Protein AF-0000000077140515 (afdb_homodimer)

Organism: Leptospira biflexa serovar Patoc (strain Patoc 1 / ATCC 23582 / Paris) (NCBI:txid456481)

Solvent-accessible surface area (backbone atoms only — not comparable to full-atom values): 20685 Å² total; per-residue (Å²): 121,33,36,38,34,25,44,78,79,36,47,59,28,45,33,50,53,35,49,36,34,50,64,70,51,75,66,44,78,42,78,49,49,70,90,77,40,43,42,68,33,73,74,40,30,74,76,30,79,82,37,61,71,25,34,40,34,53,80,91,45,71,39,49,43,53,65,10,43,48,48,24,49,22,59,69,72,42,60,59,61,35,58,41,84,53,32,70,57,37,13,53,37,40,31,42,42,47,38,33,57,33,54,39,44,52,3,39,44,40,34,22,42,27,66,70,70,63,49,90,71,64,60,69,59,19,50,52,41,34,52,50,53,53,52,53,50,24,58,57,33,66,82,36,80,33,85,55,71,93,44,70,29,48,38,47,45,54,49,43,37,42,60,74,49,17,65,55,30,77,45,80,59,81,86,35,55,38,44,52,53,39,51,51,55,58,67,64,39,77,48,56,62,78,91,71,119,122,34,38,38,35,25,42,80,78,36,48,61,29,44,34,50,53,34,49,36,34,50,67,70,52,76,67,44,81,41,78,50,48,68,88,76,40,42,42,66,32,72,75,40,29,74,75,30,80,82,38,60,72,24,35,40,33,53,80,92,46,72,38,48,43,52,62,9,44,50,48,25,48,22,59,69,71,42,59,60,62,34,56,41,85,53,32,70,58,37,14,54,37,40,32,40,41,46,38,32,56,32,52,39,44,52,4,40,44,41,36,22,41,28,67,70,70,62,48,90,72,65,59,69,58,19,50,52,42,32,52,50,52,51,53,53,49,23,59,57,32,66,81,37,80,33,86,55,73,92,43,70,30,48,38,45,46,53,50,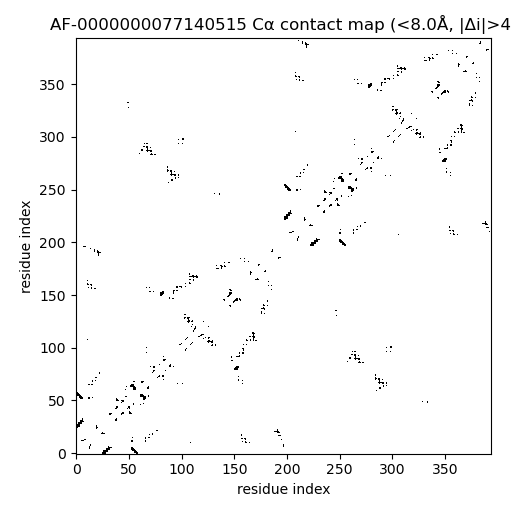42,38,41,59,74,48,17,64,56,30,76,44,84,59,80,86,35,55,37,46,50,52,38,50,51,55,58,67,64,38,76,48,56,62,78,91,71,121

Radius of gyration: 19.99 Å; Cα contacts (8 Å, |Δi|>4): 673; chains: 2; bounding box: 42×50×48 Å

Nearest PDB structures (foldseek):
  1axd-assembly1_B  TM=8.652E-01  e=4.880E-11  Zea mays
  3qav-assembly1_A  TM=8.147E-01  e=3.989E-11  Laternula elliptica
  7ebu-assembly3_C  TM=8.345E-01  e=2.330E-10  Aedes aegypti
  4kdx-assembly2_B  TM=9.019E-01  e=1.361E-09  Paraburkholderia graminis C4D1M
  1bye-assembly1_B  TM=8.641E-01  e=1.752E-09  Zea mays

Structure (mmCIF, N/CA/C/O backbone):
data_AF-0000000077140515-model_v1
#
loop_
_entity.id
_entity.type
_entity.pdbx_description
1 polymer 'Putative glutathione S-transferase'
#
loop_
_atom_site.group_PDB
_atom_site.id
_atom_site.type_symbol
_atom_site.label_atom_id
_atom_site.label_alt_id
_atom_site.label_comp_id
_atom_site.label_asym_id
_atom_site.label_entity_id
_atom_site.label_seq_id
_atom_site.pdbx_PDB_ins_code
_atom_site.Cartn_x
_atom_site.Cartn_y
_atom_site.Cartn_z
_atom_site.occupancy
_atom_site.B_iso_or_equiv
_atom_site.auth_seq_id
_atom_site.auth_comp_id
_atom_site.auth_asym_id
_atom_site.auth_atom_id
_atom_site.pdbx_PDB_model_num
ATOM 1 N N . MET A 1 1 ? 14.281 21.297 -12.227 1 92.5 1 MET A N 1
ATOM 2 C CA . MET A 1 1 ? 13.328 21.703 -11.203 1 92.5 1 MET A CA 1
ATOM 3 C C . MET A 1 1 ? 12.25 20.656 -11.008 1 92.5 1 MET A C 1
ATOM 5 O O . MET A 1 1 ? 11.797 20.031 -11.977 1 92.5 1 MET A O 1
ATOM 9 N N . ILE A 1 2 ? 11.867 20.297 -9.781 1 98.5 2 ILE A N 1
ATOM 10 C CA . ILE A 1 2 ? 10.836 19.312 -9.484 1 98.5 2 ILE A CA 1
ATOM 11 C C . ILE A 1 2 ? 9.461 19.875 -9.844 1 98.5 2 ILE A C 1
ATOM 13 O O . ILE A 1 2 ? 9.133 21.016 -9.492 1 98.5 2 ILE A O 1
ATOM 17 N N . GLU A 1 3 ? 8.703 19.109 -10.656 1 98.81 3 GLU A N 1
ATOM 18 C CA . GLU A 1 3 ? 7.305 19.391 -10.922 1 98.81 3 GLU A CA 1
ATOM 19 C C . GLU A 1 3 ? 6.383 18.453 -10.148 1 98.81 3 GLU A C 1
ATOM 21 O O . GLU A 1 3 ? 6.617 17.25 -10.109 1 98.81 3 GLU A O 1
ATOM 26 N N . PHE A 1 4 ? 5.383 19.047 -9.578 1 98.75 4 PHE A N 1
ATOM 27 C CA . PHE A 1 4 ? 4.484 18.328 -8.68 1 98.75 4 PHE A CA 1
ATOM 28 C C . PHE A 1 4 ? 3.033 18.516 -9.102 1 98.75 4 PHE A C 1
ATOM 30 O O . PHE A 1 4 ? 2.473 19.594 -8.945 1 98.75 4 PHE A O 1
ATOM 37 N N . TYR A 1 5 ? 2.428 17.453 -9.711 1 98.88 5 TYR A N 1
ATOM 38 C CA . TYR A 1 5 ? 1.041 17.484 -10.156 1 98.88 5 TYR A CA 1
ATOM 39 C C . TYR A 1 5 ? 0.096 17.078 -9.031 1 98.88 5 TYR A C 1
ATOM 41 O O . TYR A 1 5 ? 0.221 15.984 -8.477 1 98.88 5 TYR A O 1
ATOM 49 N N . GLU A 1 6 ? -0.888 17.938 -8.719 1 98.5 6 GLU A N 1
ATOM 50 C CA . GLU A 1 6 ? -1.646 17.734 -7.484 1 98.5 6 GLU A CA 1
ATOM 51 C C . GLU A 1 6 ? -3.078 18.25 -7.629 1 98.5 6 GLU A C 1
ATOM 53 O O . GLU A 1 6 ? -3.361 19.078 -8.492 1 98.5 6 GLU A O 1
ATOM 58 N N . PHE A 1 7 ? -3.959 17.594 -6.887 1 98 7 PHE A N 1
ATOM 59 C CA . PHE A 1 7 ? -5.223 18.234 -6.527 1 98 7 PHE A CA 1
ATOM 60 C C . PHE A 1 7 ? -5.066 19.062 -5.262 1 98 7 PHE A C 1
ATOM 62 O O . PHE A 1 7 ? -4.496 18.609 -4.273 1 98 7 PHE A O 1
ATOM 69 N N . LYS A 1 8 ? -5.629 20.219 -5.266 1 95.19 8 LYS A N 1
ATOM 70 C CA . LYS A 1 8 ? -5.465 21.156 -4.172 1 95.19 8 LYS A CA 1
ATOM 71 C C . LYS A 1 8 ? -6.004 20.594 -2.861 1 95.19 8 LYS A C 1
ATOM 73 O O . LYS A 1 8 ? -5.445 20.859 -1.792 1 95.19 8 LYS A O 1
ATOM 78 N N . THR A 1 9 ? -7 19.75 -2.939 1 95.25 9 THR A N 1
ATOM 79 C CA . THR A 1 9 ? -7.703 19.344 -1.73 1 95.25 9 THR A CA 1
ATOM 80 C C . THR A 1 9 ? -7.312 17.922 -1.342 1 95.25 9 THR A C 1
ATOM 82 O O . THR A 1 9 ? -7.883 17.344 -0.411 1 95.25 9 THR A O 1
ATOM 85 N N . SER A 1 10 ? -6.43 17.312 -2.006 1 97.25 10 SER A N 1
ATOM 86 C CA . SER A 1 10 ? -6.113 15.906 -1.802 1 97.25 10 SER A CA 1
ATOM 87 C C . SER A 1 10 ? -5.148 15.719 -0.636 1 97.25 10 SER A C 1
ATOM 89 O O . SER A 1 10 ? -4.051 16.281 -0.637 1 97.25 10 SER A O 1
ATOM 91 N N . GLY A 1 11 ? -5.516 14.891 0.31 1 98.06 11 GLY A N 1
ATOM 92 C CA . GLY A 1 11 ? -4.625 14.539 1.404 1 98.06 11 GLY A CA 1
ATOM 93 C C . GLY A 1 11 ? -3.389 13.789 0.949 1 98.06 11 GLY A C 1
ATOM 94 O O . GLY A 1 11 ? -2.33 13.891 1.57 1 98.06 11 GLY A O 1
ATOM 95 N N . ASN A 1 12 ? -3.516 13 -0.11 1 98.69 12 ASN A N 1
ATOM 96 C CA . ASN A 1 12 ? -2.373 12.273 -0.654 1 98.69 12 ASN A CA 1
ATOM 97 C C . ASN A 1 12 ? -1.395 13.211 -1.355 1 98.69 12 ASN A C 1
ATOM 99 O O . ASN A 1 12 ? -0.187 12.969 -1.356 1 98.69 12 ASN A O 1
ATOM 103 N N . CYS A 1 13 ? -1.866 14.258 -1.93 1 98.62 13 CYS A N 1
ATOM 104 C CA . CYS A 1 13 ? -0.989 15.273 -2.492 1 98.62 13 CYS A CA 1
ATOM 105 C C . CYS A 1 13 ? -0.342 16.109 -1.392 1 98.62 13 CYS A C 1
ATOM 107 O O . CYS A 1 13 ? 0.834 16.453 -1.486 1 98.62 13 CYS A O 1
ATOM 109 N N . TYR A 1 14 ? -1.113 16.344 -0.358 1 98.62 14 TYR A N 1
ATOM 110 C CA . TYR A 1 14 ? -0.587 17.125 0.764 1 98.62 14 TYR A CA 1
ATOM 111 C C . TYR A 1 14 ? 0.614 16.422 1.389 1 98.62 14 TYR A C 1
ATOM 113 O O . TYR A 1 14 ? 1.588 17.062 1.774 1 98.62 14 TYR A O 1
ATOM 121 N N . LYS A 1 15 ? 0.599 15.039 1.578 1 98.38 15 LYS A N 1
ATOM 122 C CA . LYS A 1 15 ? 1.739 14.406 2.234 1 98.38 15 LYS A CA 1
ATOM 123 C C . LYS A 1 15 ? 3.012 14.57 1.408 1 98.38 15 LYS A C 1
ATOM 125 O O . LYS A 1 15 ? 4.113 14.633 1.96 1 98.38 15 LYS A O 1
ATOM 130 N N . ILE A 1 16 ? 2.879 14.734 0.041 1 98.88 16 ILE A N 1
ATOM 131 C CA . ILE A 1 16 ? 4.051 14.969 -0.797 1 98.88 16 ILE A CA 1
ATOM 132 C C . ILE A 1 16 ? 4.531 16.406 -0.623 1 98.88 16 ILE A C 1
ATOM 134 O O . ILE A 1 16 ? 5.73 16.656 -0.462 1 98.88 16 ILE A O 1
ATOM 138 N N . LYS A 1 17 ? 3.619 17.328 -0.606 1 98.38 17 LYS A N 1
ATOM 139 C CA . LYS A 1 17 ? 3.969 18.734 -0.385 1 98.38 17 LYS A CA 1
ATOM 140 C C . LYS A 1 17 ? 4.668 18.922 0.958 1 98.38 17 LYS A C 1
ATOM 142 O O . LYS A 1 17 ? 5.668 19.625 1.05 1 98.38 17 LYS A O 1
ATOM 147 N N . LEU A 1 18 ? 4.09 18.328 1.928 1 98.81 18 LEU A N 1
ATOM 148 C CA . LEU A 1 18 ? 4.691 18.359 3.258 1 98.81 18 LEU A CA 1
ATOM 149 C C . LEU A 1 18 ? 6.113 17.828 3.225 1 98.81 18 LEU A C 1
ATOM 151 O O . LEU A 1 18 ? 7.035 18.453 3.75 1 98.81 18 LEU A O 1
ATOM 155 N N . MET A 1 19 ? 6.367 16.656 2.584 1 98.94 19 MET A N 1
ATOM 156 C CA . MET A 1 19 ? 7.688 16.047 2.516 1 98.94 19 MET A CA 1
ATOM 157 C C . MET A 1 19 ? 8.672 16.938 1.77 1 98.94 19 MET A C 1
ATOM 159 O O . MET A 1 19 ? 9.812 17.109 2.201 1 98.94 19 MET A O 1
ATOM 163 N N . LEU A 1 20 ? 8.188 17.5 0.635 1 98.88 20 LEU A N 1
ATOM 164 C CA . LEU A 1 20 ? 9.031 18.422 -0.13 1 98.88 20 LEU A CA 1
ATOM 165 C C . LEU A 1 20 ? 9.477 19.594 0.733 1 98.88 20 LEU A C 1
ATOM 167 O O . LEU A 1 20 ? 10.648 19.984 0.69 1 98.88 20 LEU A O 1
ATOM 171 N N . SER A 1 21 ? 8.562 20.078 1.496 1 98.81 21 SER A N 1
ATOM 172 C CA . SER A 1 21 ? 8.867 21.219 2.369 1 98.81 21 SER A CA 1
ATOM 173 C C . SER A 1 21 ? 9.828 20.812 3.48 1 98.81 21 SER A C 1
ATOM 175 O O . SER A 1 21 ? 10.805 21.516 3.746 1 98.81 21 SER A O 1
ATOM 177 N N . LEU A 1 22 ? 9.578 19.703 4.117 1 98.88 22 LEU A N 1
ATOM 178 C CA . LEU A 1 22 ? 10.414 19.219 5.207 1 98.88 22 LEU A CA 1
ATOM 179 C C . LEU A 1 22 ? 11.852 19 4.734 1 98.88 22 LEU A C 1
ATOM 181 O O . LEU A 1 22 ? 12.797 19.156 5.512 1 98.88 22 LEU A O 1
ATOM 185 N N . LEU A 1 23 ? 12.047 18.672 3.486 1 98.81 23 LEU A N 1
ATOM 186 C CA . LEU A 1 23 ? 13.359 18.406 2.912 1 98.81 23 LEU A CA 1
ATOM 187 C C . LEU A 1 23 ? 13.945 19.672 2.295 1 98.81 23 LEU A C 1
ATOM 189 O O . LEU A 1 23 ? 15.039 19.641 1.726 1 98.81 23 LEU A O 1
ATOM 193 N N . ASP A 1 24 ? 13.172 20.781 2.34 1 98.56 24 ASP A N 1
ATOM 194 C CA . ASP A 1 24 ? 13.578 22.078 1.811 1 98.56 24 ASP A CA 1
ATOM 195 C C . ASP A 1 24 ? 13.883 21.984 0.317 1 98.56 24 ASP A C 1
ATOM 197 O O . ASP A 1 24 ? 14.914 22.484 -0.14 1 98.56 24 ASP A O 1
ATOM 201 N N . LEU A 1 25 ? 13.07 21.312 -0.375 1 98.75 25 LEU A N 1
ATOM 202 C CA . LEU A 1 25 ? 13.234 21.188 -1.818 1 98.75 25 LEU A CA 1
ATOM 203 C C . LEU A 1 25 ? 12.359 22.188 -2.561 1 98.75 25 LEU A C 1
ATOM 205 O O . LEU A 1 25 ? 11.188 22.375 -2.205 1 98.75 25 LEU A O 1
ATOM 209 N N . LYS A 1 26 ? 12.922 22.844 -3.545 1 98.31 26 LYS A N 1
ATOM 210 C CA . LYS A 1 26 ? 12.133 23.703 -4.434 1 98.31 26 LYS A CA 1
ATOM 211 C C . LYS A 1 26 ? 11.383 22.875 -5.469 1 98.31 26 LYS A C 1
ATOM 213 O O . LYS A 1 26 ? 11.914 21.891 -5.992 1 98.31 26 LYS A O 1
ATOM 218 N N . PHE A 1 27 ? 10.133 23.281 -5.695 1 98.5 27 PHE A N 1
ATOM 219 C CA . PHE A 1 27 ? 9.312 22.594 -6.68 1 98.5 27 PHE A CA 1
ATOM 220 C C . PHE A 1 27 ? 8.281 23.531 -7.289 1 98.5 27 PHE A C 1
ATOM 222 O O . PHE A 1 27 ? 8.039 24.625 -6.762 1 98.5 27 PHE A O 1
ATOM 229 N N . GLU A 1 28 ? 7.793 23.141 -8.391 1 98.44 28 GLU A N 1
ATOM 230 C CA . GLU A 1 28 ? 6.68 23.812 -9.039 1 98.44 28 GLU A CA 1
ATOM 231 C C . GLU A 1 28 ? 5.402 22.984 -8.969 1 98.44 28 GLU A C 1
ATOM 233 O O . GLU A 1 28 ? 5.348 21.875 -9.5 1 98.44 28 GLU A O 1
ATOM 238 N N . SER A 1 29 ? 4.375 23.531 -8.352 1 97.62 29 SER A N 1
ATOM 239 C CA . SER A 1 29 ? 3.078 22.875 -8.289 1 97.62 29 SER A CA 1
ATOM 240 C C . SER A 1 29 ? 2.311 23.031 -9.594 1 97.62 29 SER A C 1
ATOM 242 O O . SER A 1 29 ? 2.244 24.125 -10.156 1 97.62 29 SER A O 1
ATOM 244 N N . ARG A 1 30 ? 1.86 21.969 -10.125 1 98.25 30 ARG A N 1
ATOM 245 C CA . ARG A 1 30 ? 0.922 21.938 -11.242 1 98.25 30 ARG A CA 1
ATOM 246 C C . ARG A 1 30 ? -0.444 21.438 -10.797 1 98.25 30 ARG A C 1
ATOM 248 O O . ARG A 1 30 ? -0.652 20.219 -10.664 1 98.25 30 ARG A O 1
ATOM 255 N N . PHE A 1 31 ? -1.346 22.328 -10.664 1 98 31 PHE A N 1
ATOM 256 C CA . PHE A 1 31 ? -2.68 21.969 -10.203 1 98 31 PHE A CA 1
ATOM 257 C C . PHE A 1 31 ? -3.5 21.359 -11.328 1 98 31 PHE A C 1
ATOM 259 O O . PHE A 1 31 ? -3.598 21.938 -12.414 1 98 31 PHE A O 1
ATOM 266 N N . ILE A 1 32 ? -3.984 20.188 -11.07 1 98.31 32 ILE A N 1
ATOM 267 C CA . ILE A 1 32 ? -4.859 19.469 -11.984 1 98.31 32 ILE A CA 1
ATOM 268 C C . ILE A 1 32 ? -6.32 19.766 -11.641 1 98.31 32 ILE A C 1
ATOM 270 O O . ILE A 1 32 ? -6.699 19.766 -10.469 1 98.31 32 ILE A O 1
ATOM 274 N N . ASN A 1 33 ? -7.184 20.078 -12.602 1 97.69 33 ASN A N 1
ATOM 275 C CA . ASN A 1 33 ? -8.594 20.406 -12.391 1 97.69 33 ASN A CA 1
ATOM 276 C C . ASN A 1 33 ? -9.453 19.141 -12.32 1 97.69 33 ASN A C 1
ATOM 278 O O . ASN A 1 33 ? -9.742 18.531 -13.352 1 97.69 33 ASN A O 1
ATOM 282 N N . PRO A 1 34 ? -9.844 18.828 -11.164 1 95.25 34 PRO A N 1
ATOM 283 C CA . PRO A 1 34 ? -10.641 17.594 -11.07 1 95.25 34 PRO A CA 1
ATOM 284 C C . PRO A 1 34 ? -12.023 17.75 -11.695 1 95.25 34 PRO A C 1
ATOM 286 O O . PRO A 1 34 ? -12.617 16.75 -12.133 1 95.25 34 PRO A O 1
ATOM 289 N N . ILE A 1 35 ? -12.555 18.891 -11.703 1 94.88 35 ILE A N 1
ATOM 290 C CA . ILE A 1 35 ? -13.891 19.141 -12.242 1 94.88 35 ILE A CA 1
ATOM 291 C C . ILE A 1 35 ? -13.914 18.797 -13.734 1 94.88 35 ILE A C 1
ATOM 293 O O . ILE A 1 3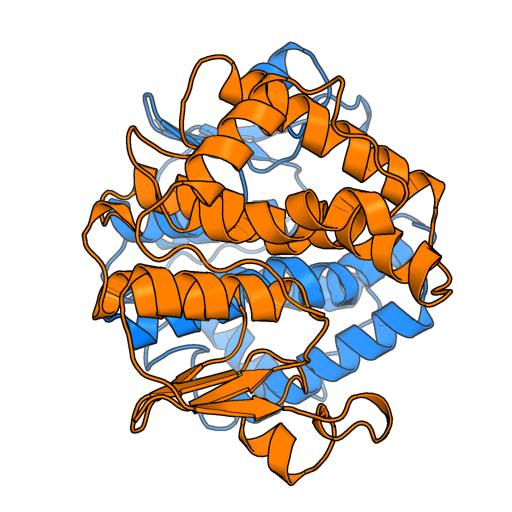5 ? -14.836 18.141 -14.211 1 94.88 35 ILE A O 1
ATOM 297 N N . ASP A 1 36 ? -12.891 19.188 -14.43 1 97.12 36 ASP A N 1
ATOM 298 C CA . ASP A 1 36 ? -12.789 18.922 -15.859 1 97.12 36 ASP A CA 1
ATOM 299 C C . ASP A 1 36 ? -12.188 17.547 -16.125 1 97.12 36 ASP A C 1
ATOM 301 O O . ASP A 1 36 ? -11.914 17.188 -17.281 1 97.12 36 ASP A O 1
ATOM 305 N N . LYS A 1 37 ? -11.914 16.812 -15.109 1 97.88 37 LYS A N 1
ATOM 306 C CA . LYS A 1 37 ? -11.289 15.5 -15.211 1 97.88 37 LYS A CA 1
ATOM 307 C C . LYS A 1 37 ? -9.984 15.562 -15.992 1 97.88 37 LYS A C 1
ATOM 309 O O . LYS A 1 37 ? -9.711 14.695 -16.828 1 97.88 37 LYS A O 1
ATOM 314 N N . GLU A 1 38 ? -9.266 16.562 -15.742 1 98.62 38 GLU A N 1
ATOM 315 C CA . GLU A 1 38 ? -7.996 16.766 -16.438 1 98.62 38 GLU A CA 1
ATOM 316 C C . GLU A 1 38 ? -7.062 15.578 -16.234 1 98.62 38 GLU A C 1
ATOM 318 O O . GLU A 1 38 ? -6.281 15.227 -17.125 1 98.62 38 GLU A O 1
ATOM 323 N N . HIS A 1 39 ? -7.172 14.891 -15.086 1 98.38 39 HIS A N 1
ATOM 324 C CA . HIS A 1 39 ? -6.34 13.742 -14.75 1 98.38 39 HIS A CA 1
ATOM 325 C C . HIS A 1 39 ? -6.711 12.523 -15.586 1 98.38 39 HIS A C 1
ATOM 327 O O . HIS A 1 39 ? -6.031 11.492 -15.531 1 98.38 39 HIS A O 1
ATOM 333 N N . LYS A 1 40 ? -7.738 12.641 -16.422 1 98.19 40 LYS A N 1
ATOM 334 C CA . LYS A 1 40 ? -8.156 11.562 -17.312 1 98.19 40 LYS A CA 1
ATOM 335 C C . LYS A 1 40 ? -7.848 11.906 -18.766 1 98.19 40 LYS A C 1
ATOM 337 O O . LYS A 1 40 ? -8.086 11.094 -19.656 1 98.19 40 LYS A O 1
ATOM 342 N N . SER A 1 41 ? -7.336 13.094 -19 1 98.38 41 SER A N 1
ATOM 343 C CA . SER A 1 41 ? -6.992 13.5 -20.359 1 98.38 41 SER A CA 1
ATOM 344 C C . SER A 1 41 ? -5.867 12.641 -20.938 1 98.38 41 SER A C 1
ATOM 346 O O . SER A 1 41 ? -5.082 12.062 -20.172 1 98.38 41 SER A O 1
ATOM 348 N N . GLU A 1 42 ? -5.746 12.602 -22.234 1 97.88 42 GLU A N 1
ATOM 349 C CA . GLU A 1 42 ? -4.688 11.852 -22.891 1 97.88 42 GLU A CA 1
ATOM 350 C C . GLU A 1 42 ? -3.309 12.352 -22.469 1 97.88 42 GLU A C 1
ATOM 352 O O . GLU A 1 42 ? -2.396 11.547 -22.25 1 97.88 42 GLU A O 1
ATOM 357 N N . GLN A 1 43 ? -3.223 13.617 -22.375 1 97.81 43 GLN A N 1
ATOM 358 C CA . GLN A 1 43 ? -1.95 14.227 -22 1 97.81 43 GLN A CA 1
ATOM 359 C C . GLN A 1 43 ? -1.535 13.797 -20.594 1 97.81 43 GLN A C 1
ATOM 361 O O . GLN A 1 43 ? -0.383 13.422 -20.375 1 97.81 43 GLN A O 1
ATOM 366 N N . PHE A 1 44 ? -2.484 13.828 -19.672 1 98.62 44 PHE A N 1
ATOM 367 C CA . PHE A 1 44 ? -2.143 13.461 -18.297 1 98.62 44 PHE A CA 1
ATOM 368 C C . PHE A 1 44 ? -1.87 11.961 -18.188 1 98.62 44 PHE A C 1
ATOM 370 O O . PHE A 1 44 ? -1.002 11.539 -17.422 1 98.62 44 PHE A O 1
ATOM 377 N N . LEU A 1 45 ? -2.574 11.148 -18.969 1 98.38 45 LEU A N 1
ATOM 378 C CA . LEU A 1 45 ? -2.432 9.695 -18.906 1 98.38 45 LEU A CA 1
ATOM 379 C C . LEU A 1 45 ? -1.06 9.266 -19.406 1 98.38 45 LEU A C 1
ATOM 381 O O . LEU A 1 45 ? -0.612 8.148 -19.125 1 98.38 45 LEU A O 1
ATOM 385 N N . GLU A 1 46 ? -0.364 10.117 -20.125 1 97.25 46 GLU A N 1
ATOM 386 C CA . GLU A 1 46 ? 1.023 9.867 -20.5 1 97.25 46 GLU A CA 1
ATOM 387 C C . GLU A 1 46 ? 1.948 9.953 -19.281 1 97.25 46 GLU A C 1
ATOM 389 O O . GLU A 1 46 ? 2.992 9.297 -19.25 1 97.25 46 GLU A O 1
ATOM 394 N N . LEU A 1 47 ? 1.545 10.766 -18.281 1 97.88 47 LEU A N 1
ATOM 395 C CA . LEU A 1 47 ? 2.314 10.906 -17.047 1 97.88 47 LEU A CA 1
ATOM 396 C C . LEU A 1 47 ? 2.012 9.766 -16.078 1 97.88 47 LEU A C 1
ATOM 398 O O . LEU A 1 47 ? 2.926 9.203 -15.469 1 97.88 47 LEU A O 1
ATOM 402 N N . ASN A 1 48 ? 0.744 9.438 -16.016 1 98.56 48 ASN A N 1
ATOM 403 C CA . ASN A 1 48 ? 0.277 8.359 -15.156 1 98.56 48 ASN A CA 1
ATOM 404 C C . ASN A 1 48 ? -0.913 7.621 -15.766 1 98.56 48 ASN A C 1
ATOM 406 O O . ASN A 1 48 ? -2.051 8.086 -15.672 1 98.56 48 ASN A O 1
ATOM 410 N N . PRO A 1 49 ? -0.716 6.449 -16.25 1 98.38 49 PRO A N 1
ATOM 411 C CA . PRO A 1 49 ? -1.789 5.715 -16.922 1 98.38 49 PRO A CA 1
ATOM 412 C C . PRO A 1 49 ? -2.951 5.383 -15.984 1 98.38 49 PRO A C 1
ATOM 414 O O . PRO A 1 49 ? -4.035 5.023 -16.453 1 98.38 49 PRO A O 1
ATOM 417 N N . PHE A 1 50 ? -2.793 5.512 -14.68 1 98.31 50 PHE A N 1
ATOM 418 C CA . PHE A 1 50 ? -3.879 5.266 -13.742 1 98.31 50 PHE A CA 1
ATOM 419 C C . PHE A 1 50 ? -4.766 6.496 -13.602 1 98.31 50 PHE A C 1
ATOM 421 O O . PHE A 1 50 ? -5.836 6.43 -12.992 1 98.31 50 PHE A O 1
ATOM 428 N N . GLY A 1 51 ? -4.305 7.656 -14.164 1 98.56 51 GLY A N 1
ATOM 429 C CA . GLY A 1 51 ? -5.121 8.859 -14.141 1 98.56 51 GLY A CA 1
ATOM 430 C C . GLY A 1 51 ? -5.355 9.398 -12.742 1 98.56 51 GLY A C 1
ATOM 431 O O . GLY A 1 51 ? -6.453 9.867 -12.43 1 98.56 51 GLY A O 1
ATOM 432 N N . GLN A 1 52 ? -4.336 9.266 -11.938 1 98.38 52 GLN A N 1
ATOM 433 C CA . GLN A 1 52 ? -4.438 9.695 -10.547 1 98.38 52 GLN A CA 1
ATOM 434 C C . GLN A 1 52 ? -3.342 10.703 -10.195 1 98.38 52 GLN A C 1
ATOM 436 O O . GLN A 1 52 ? -2.309 10.758 -10.867 1 98.38 52 GLN A O 1
ATOM 441 N N . VAL A 1 53 ? -3.555 11.531 -9.273 1 98.62 53 VAL A N 1
ATOM 442 C CA . VAL A 1 53 ? -2.549 12.367 -8.625 1 98.62 53 VAL A CA 1
ATOM 443 C C . VAL A 1 53 ? -2.277 11.852 -7.219 1 98.62 53 VAL A C 1
ATOM 445 O O . VAL A 1 53 ? -3.117 11.164 -6.633 1 98.62 53 VAL A O 1
ATOM 448 N N . PRO A 1 54 ? -1.079 12.094 -6.699 1 98.81 54 PRO A N 1
ATOM 449 C CA . PRO A 1 54 ? -0.004 12.969 -7.18 1 98.81 54 PRO A CA 1
ATOM 450 C C . PRO A 1 54 ? 0.87 12.297 -8.234 1 98.81 54 PRO A C 1
ATOM 452 O O . PRO A 1 54 ? 0.898 11.062 -8.328 1 98.81 54 PRO A O 1
ATOM 455 N N . VAL A 1 55 ? 1.485 13.062 -9.055 1 98.94 55 VAL A N 1
ATOM 456 C CA . VAL A 1 55 ? 2.617 12.703 -9.906 1 98.94 55 VAL A CA 1
ATOM 457 C C . VAL A 1 55 ? 3.781 13.656 -9.648 1 98.94 55 VAL A C 1
ATOM 459 O O . VAL A 1 55 ? 3.58 14.867 -9.5 1 98.94 55 VAL A O 1
ATOM 462 N N . LEU A 1 56 ? 4.973 13.156 -9.5 1 98.94 56 LEU A N 1
ATOM 463 C CA . LEU A 1 56 ? 6.18 13.961 -9.336 1 98.94 56 LEU A CA 1
ATOM 464 C C . LEU A 1 56 ? 7.148 13.734 -10.492 1 98.94 56 LEU A C 1
ATOM 466 O O . LEU A 1 56 ? 7.434 12.594 -10.852 1 98.94 56 LEU A O 1
ATOM 470 N N . LYS A 1 57 ? 7.531 14.766 -11.133 1 98.81 57 LYS A N 1
ATOM 471 C CA . LYS A 1 57 ? 8.57 14.734 -12.156 1 98.81 57 LYS A CA 1
ATOM 472 C C . LYS A 1 57 ? 9.859 15.375 -11.648 1 98.81 57 LYS A C 1
ATOM 474 O O . LYS A 1 57 ? 9.867 16.531 -11.25 1 98.81 57 LYS A O 1
ATOM 479 N N . ASP A 1 58 ? 10.922 14.664 -11.547 1 98.75 58 ASP A N 1
ATOM 480 C CA . ASP A 1 58 ? 12.266 15.109 -11.164 1 98.75 58 ASP A CA 1
ATOM 481 C C . ASP A 1 58 ? 13.281 14.766 -12.25 1 98.75 58 ASP A C 1
ATOM 483 O O . ASP A 1 58 ? 13.867 13.672 -12.242 1 98.75 58 ASP A O 1
ATOM 487 N N . GLY A 1 59 ? 13.562 15.727 -13.133 1 97.44 59 GLY A N 1
ATOM 488 C CA . GLY A 1 59 ? 14.352 15.43 -14.32 1 97.44 59 GLY A CA 1
ATOM 489 C C . GLY A 1 59 ? 13.68 14.422 -15.234 1 97.44 59 GLY A C 1
ATOM 490 O O . GLY A 1 59 ? 12.531 14.602 -15.641 1 97.44 59 GLY A O 1
ATOM 491 N N . SER A 1 60 ? 14.328 13.367 -15.5 1 96.94 60 SER A N 1
ATOM 492 C CA . SER A 1 60 ? 13.805 12.344 -16.406 1 96.94 60 SER A CA 1
ATOM 493 C C . SER A 1 60 ? 12.945 11.336 -15.648 1 96.94 60 SER A C 1
ATOM 495 O O . SER A 1 60 ? 12.305 10.477 -16.266 1 96.94 60 SER A O 1
ATOM 497 N N . ILE A 1 61 ? 12.852 11.477 -14.328 1 97.94 61 ILE A N 1
ATOM 498 C CA . ILE A 1 61 ? 12.125 10.523 -13.5 1 97.94 61 ILE A CA 1
ATOM 499 C C . ILE A 1 61 ? 10.695 11 -13.289 1 97.94 61 ILE A C 1
ATOM 501 O O . ILE A 1 61 ? 10.461 12.141 -12.875 1 97.94 61 ILE A O 1
ATOM 505 N N . ILE A 1 62 ? 9.727 10.18 -13.656 1 98.62 62 ILE A N 1
ATOM 506 C CA . ILE A 1 62 ? 8.312 10.438 -13.414 1 98.62 62 ILE A CA 1
ATOM 507 C C . ILE A 1 62 ? 7.754 9.391 -12.445 1 98.62 62 ILE A C 1
ATOM 509 O O . ILE A 1 62 ? 7.879 8.188 -12.688 1 98.62 62 ILE A O 1
ATOM 513 N N . LEU A 1 63 ? 7.203 9.875 -11.359 1 98.75 63 LEU A N 1
ATOM 514 C CA . LEU A 1 63 ? 6.73 8.984 -10.305 1 98.75 63 LEU A CA 1
ATOM 515 C C . LEU A 1 63 ? 5.242 9.188 -10.047 1 98.75 63 LEU A C 1
ATOM 517 O O . LEU A 1 63 ? 4.773 10.32 -9.945 1 98.75 63 LEU A O 1
ATOM 521 N N . ARG A 1 64 ? 4.578 8.094 -9.977 1 98.19 64 ARG A N 1
ATOM 522 C CA . ARG A 1 64 ? 3.211 8.078 -9.469 1 98.19 64 ARG A CA 1
ATOM 523 C C . ARG A 1 64 ? 3.166 7.539 -8.039 1 98.19 64 ARG A C 1
ATOM 525 O O . ARG A 1 64 ? 4.191 7.121 -7.5 1 98.19 64 ARG A O 1
ATOM 532 N N . ASP A 1 65 ? 1.95 7.52 -7.543 1 98.5 65 ASP A N 1
ATOM 533 C CA . ASP A 1 65 ? 1.654 6.891 -6.258 1 98.5 65 ASP A CA 1
ATOM 534 C C . ASP A 1 65 ? 2.293 7.664 -5.109 1 98.5 65 ASP A C 1
ATOM 536 O O . ASP A 1 65 ? 3.506 7.891 -5.102 1 98.5 65 ASP A O 1
ATOM 540 N N . SER A 1 66 ? 1.503 8.094 -4.16 1 98.88 66 SER A N 1
ATOM 541 C CA . SER A 1 66 ? 1.972 8.961 -3.078 1 98.88 66 SER A CA 1
ATOM 542 C C . SER A 1 66 ? 2.963 8.227 -2.182 1 98.88 66 SER A C 1
ATOM 544 O O . SER A 1 66 ? 3.924 8.82 -1.692 1 98.88 66 SER A O 1
ATOM 546 N N . GLN A 1 67 ? 2.811 6.891 -1.961 1 98.94 67 GLN A N 1
ATOM 547 C CA . GLN A 1 67 ? 3.766 6.137 -1.158 1 98.94 67 GLN A CA 1
ATOM 548 C C . GLN A 1 67 ? 5.121 6.051 -1.852 1 98.94 67 GLN A C 1
ATOM 550 O O . GLN A 1 67 ? 6.164 6.238 -1.217 1 98.94 67 GLN A O 1
ATOM 555 N N . ALA A 1 68 ? 5.09 5.762 -3.148 1 98.94 68 ALA A N 1
ATOM 556 C CA . ALA A 1 68 ? 6.305 5.645 -3.951 1 98.94 68 ALA A CA 1
ATOM 557 C C . ALA A 1 68 ? 7.074 6.961 -3.979 1 98.94 68 ALA A C 1
ATOM 559 O O . ALA A 1 68 ? 8.305 6.973 -3.865 1 98.94 68 ALA A O 1
ATOM 560 N N . ILE A 1 69 ? 6.348 8.055 -4.102 1 99 69 ILE A N 1
ATOM 561 C CA . ILE A 1 69 ? 6.977 9.375 -4.156 1 99 69 ILE A CA 1
ATOM 562 C C . ILE A 1 69 ? 7.652 9.672 -2.82 1 99 69 ILE A C 1
ATOM 564 O O . ILE A 1 69 ? 8.758 10.219 -2.787 1 99 69 ILE A O 1
ATOM 568 N N . LEU A 1 70 ? 7 9.305 -1.715 1 99 70 LEU A N 1
ATOM 569 C CA . LEU A 1 70 ? 7.629 9.477 -0.408 1 99 70 LEU A CA 1
ATOM 570 C C . LEU A 1 70 ? 8.93 8.688 -0.323 1 99 70 LEU A C 1
ATOM 572 O O . LEU A 1 70 ? 9.938 9.203 0.172 1 99 70 LEU A O 1
ATOM 576 N N . VAL A 1 71 ? 8.922 7.453 -0.823 1 98.94 71 VAL A N 1
ATOM 577 C CA . VAL A 1 71 ? 10.117 6.609 -0.79 1 98.94 71 VAL A CA 1
ATOM 578 C C . VAL A 1 71 ? 11.227 7.254 -1.618 1 98.94 71 VAL A C 1
ATOM 580 O O . VAL A 1 71 ? 12.375 7.328 -1.175 1 98.94 71 VAL A O 1
ATOM 583 N N . TYR A 1 72 ? 10.906 7.762 -2.801 1 98.94 72 TYR A N 1
ATOM 584 C CA . TYR A 1 72 ? 11.883 8.398 -3.678 1 98.94 72 TYR A CA 1
ATOM 585 C C . TYR A 1 72 ? 12.516 9.609 -3.004 1 98.94 72 TYR A C 1
ATOM 587 O O . TYR A 1 72 ? 13.742 9.734 -2.951 1 98.94 72 TYR A O 1
ATOM 595 N N . LEU A 1 73 ? 11.695 10.469 -2.451 1 98.94 73 LEU A N 1
ATOM 596 C CA . LEU A 1 73 ? 12.18 11.695 -1.83 1 98.94 73 LEU A CA 1
ATOM 597 C C . LEU A 1 73 ? 13.055 11.383 -0.619 1 98.94 73 LEU A C 1
ATOM 599 O O . LEU A 1 73 ? 14.078 12.031 -0.406 1 98.94 73 LEU A O 1
ATOM 603 N N . ALA A 1 74 ? 12.617 10.406 0.151 1 98.94 74 ALA A N 1
ATOM 604 C CA . ALA A 1 74 ? 13.383 10.016 1.331 1 98.94 74 ALA A CA 1
ATOM 605 C C . ALA A 1 74 ? 14.773 9.508 0.942 1 98.94 74 ALA A C 1
ATOM 607 O O . ALA A 1 74 ? 15.773 9.898 1.541 1 98.94 74 ALA A O 1
ATOM 608 N N . ARG A 1 75 ? 14.812 8.641 -0.093 1 98.81 75 ARG A N 1
ATOM 609 C CA . ARG A 1 75 ? 16.047 7.953 -0.444 1 98.81 75 ARG A CA 1
ATOM 610 C C . ARG A 1 75 ? 16.984 8.867 -1.228 1 98.81 75 ARG A C 1
ATOM 612 O O . ARG A 1 75 ? 18.203 8.797 -1.075 1 98.81 75 ARG A O 1
ATOM 619 N N . LYS A 1 76 ? 16.453 9.711 -2.014 1 98.62 76 LYS A N 1
ATOM 620 C CA . LYS A 1 76 ? 17.281 10.555 -2.873 1 98.62 76 LYS A CA 1
ATOM 621 C C . LYS A 1 76 ? 17.734 11.805 -2.133 1 98.62 76 LYS A C 1
ATOM 623 O O . LYS A 1 76 ? 18.875 12.242 -2.297 1 98.62 76 LYS A O 1
ATOM 628 N N . TYR A 1 77 ? 16.875 12.383 -1.291 1 98.75 77 TYR A N 1
ATOM 629 C CA . TYR A 1 77 ? 17.156 13.727 -0.792 1 98.75 77 TYR A CA 1
ATOM 630 C C . TYR A 1 77 ? 17.203 13.742 0.731 1 98.75 77 TYR A C 1
ATOM 632 O O . TYR A 1 77 ? 17.672 14.711 1.333 1 98.75 77 TYR A O 1
ATOM 640 N N . GLY A 1 78 ? 16.656 12.68 1.35 1 98.69 78 GLY A N 1
ATOM 641 C CA . GLY A 1 78 ? 16.5 12.703 2.795 1 98.69 78 GLY A CA 1
ATOM 642 C C . GLY A 1 78 ? 17.656 12.039 3.527 1 98.69 78 GLY A C 1
ATOM 643 O O . GLY A 1 78 ? 18.5 11.391 2.908 1 98.69 78 GLY A O 1
ATOM 644 N N . LYS A 1 79 ? 17.688 12.195 4.832 1 98.25 79 LYS A N 1
ATOM 645 C CA . LYS A 1 79 ? 18.594 11.445 5.703 1 98.25 79 LYS A CA 1
ATOM 646 C C . LYS A 1 79 ? 18.094 10.016 5.91 1 98.25 79 LYS A C 1
ATOM 648 O O . LYS A 1 79 ? 16.953 9.695 5.562 1 98.25 79 LYS A O 1
ATOM 653 N N . GLU A 1 80 ? 18.844 9.195 6.469 1 97.81 80 GLU A N 1
ATOM 654 C CA . GLU A 1 80 ? 18.594 7.766 6.57 1 97.81 80 GLU A CA 1
ATOM 655 C C . GLU A 1 80 ? 17.312 7.48 7.359 1 97.81 80 GLU A C 1
ATOM 657 O O . GLU A 1 80 ? 16.609 6.52 7.07 1 97.81 80 GLU A O 1
ATOM 662 N N . HIS A 1 81 ? 16.984 8.344 8.281 1 98.25 81 HIS A N 1
ATOM 663 C CA . HIS A 1 81 ? 15.875 8.062 9.188 1 98.25 81 HIS A CA 1
ATOM 664 C C . HIS A 1 81 ? 14.539 8.148 8.461 1 98.25 81 HIS A C 1
ATOM 666 O O . HIS A 1 81 ? 13.531 7.621 8.938 1 98.25 81 HIS A O 1
ATOM 672 N N . TRP A 1 82 ? 14.516 8.828 7.344 1 98.88 82 TRP A N 1
ATOM 673 C CA . TRP A 1 82 ? 13.266 8.961 6.605 1 98.88 82 TRP A CA 1
ATOM 674 C C . TRP A 1 82 ? 12.836 7.625 6.02 1 98.88 82 TRP A C 1
ATOM 676 O O . TRP A 1 82 ? 11.641 7.375 5.852 1 98.88 82 TRP A O 1
ATOM 686 N N . PHE A 1 83 ? 13.766 6.793 5.621 1 98.81 83 PHE A N 1
ATOM 687 C CA . PHE A 1 83 ? 13.555 5.441 5.117 1 98.81 83 PHE A CA 1
ATOM 688 C C . PHE A 1 83 ? 14.828 4.605 5.254 1 98.81 83 PHE A C 1
ATOM 690 O O . PHE A 1 83 ? 15.562 4.426 4.289 1 98.81 83 PHE A O 1
ATOM 697 N N . PRO A 1 84 ? 15.016 4.02 6.418 1 98 84 PRO A N 1
ATOM 698 C CA . PRO A 1 84 ? 16.266 3.299 6.703 1 98 84 PRO A CA 1
ATOM 699 C C . PRO A 1 84 ? 16.438 2.064 5.82 1 98 84 PRO A C 1
ATOM 701 O O . PRO A 1 84 ? 15.461 1.491 5.348 1 98 84 PRO A O 1
ATOM 704 N N . ILE A 1 85 ? 17.688 1.571 5.676 1 96 85 ILE A N 1
ATOM 705 C CA . ILE A 1 85 ? 17.953 0.466 4.766 1 96 85 ILE A CA 1
ATOM 706 C C . ILE A 1 85 ? 17.938 -0.854 5.535 1 96 85 ILE A C 1
ATOM 708 O O . ILE A 1 85 ? 17.938 -1.931 4.934 1 96 85 ILE A O 1
ATOM 712 N N . GLU A 1 86 ? 17.922 -0.777 6.887 1 97.56 86 GLU A N 1
ATOM 713 C CA . GLU A 1 86 ? 17.766 -2.008 7.656 1 97.56 86 GLU A CA 1
ATOM 714 C C . GLU A 1 86 ? 16.469 -2.727 7.297 1 97.56 86 GLU A C 1
ATOM 716 O O . GLU A 1 86 ? 15.391 -2.139 7.359 1 97.56 86 GLU A O 1
ATOM 721 N N . PRO A 1 87 ? 16.531 -4.008 6.949 1 98.5 87 PRO A N 1
ATOM 722 C CA . PRO A 1 87 ? 15.391 -4.723 6.387 1 98.5 87 PRO A CA 1
ATOM 723 C C . PRO A 1 87 ? 14.148 -4.637 7.273 1 98.5 87 PRO A C 1
ATOM 725 O O . PRO A 1 87 ? 13.047 -4.395 6.773 1 98.5 87 PRO A O 1
ATOM 728 N N . SER A 1 88 ? 14.328 -4.824 8.578 1 98.56 88 SER A N 1
ATOM 729 C CA . SER A 1 88 ? 13.18 -4.812 9.469 1 98.56 88 SER A CA 1
ATOM 730 C C . SER A 1 88 ? 12.555 -3.424 9.555 1 98.56 88 SER A C 1
ATOM 732 O O . SER A 1 88 ? 11.328 -3.287 9.609 1 98.56 88 SER A O 1
ATOM 734 N N . ASP A 1 89 ? 13.367 -2.365 9.547 1 98.5 89 ASP A N 1
ATOM 735 C CA . ASP A 1 89 ? 12.867 -0.994 9.594 1 98.5 89 ASP A CA 1
ATOM 736 C C . ASP A 1 89 ? 12.156 -0.625 8.297 1 98.5 89 ASP A C 1
ATOM 738 O O . ASP A 1 89 ? 11.086 -0.007 8.32 1 98.5 89 ASP A O 1
ATOM 742 N N . MET A 1 90 ? 12.719 -1.054 7.152 1 98.62 90 MET A N 1
ATOM 743 C CA . MET A 1 90 ? 12.094 -0.826 5.855 1 98.62 90 MET A CA 1
ATOM 744 C C . MET A 1 90 ? 10.703 -1.464 5.805 1 98.62 90 MET A C 1
ATOM 746 O O . MET A 1 90 ? 9.742 -0.83 5.379 1 98.62 90 MET A O 1
ATOM 750 N N . ALA A 1 91 ? 10.703 -2.656 6.277 1 98.88 91 ALA A N 1
ATOM 751 C CA . ALA A 1 91 ? 9.445 -3.41 6.238 1 98.88 91 ALA A CA 1
ATOM 752 C C . ALA A 1 91 ? 8.391 -2.758 7.117 1 98.88 91 ALA A C 1
ATOM 754 O O . ALA A 1 91 ? 7.223 -2.656 6.727 1 98.88 91 ALA A O 1
ATOM 755 N N . GLU A 1 92 ? 8.773 -2.342 8.266 1 98.75 92 GLU A N 1
ATOM 756 C CA . GLU A 1 92 ? 7.812 -1.699 9.164 1 98.75 92 GLU A CA 1
ATOM 757 C C . GLU A 1 92 ? 7.266 -0.412 8.547 1 98.75 92 GLU A C 1
ATOM 759 O O . GLU A 1 92 ? 6.066 -0.146 8.625 1 98.75 92 GLU A O 1
ATOM 764 N N . ILE A 1 93 ? 8.141 0.362 7.953 1 98.94 93 ILE A N 1
ATOM 765 C CA . ILE A 1 93 ? 7.684 1.588 7.305 1 98.94 93 ILE A CA 1
ATOM 766 C C . ILE A 1 93 ? 6.746 1.245 6.152 1 98.94 93 ILE A C 1
ATOM 768 O O . ILE A 1 93 ? 5.68 1.848 6.016 1 98.94 93 ILE A O 1
ATOM 772 N N . VAL A 1 94 ? 7.031 0.243 5.383 1 98.94 94 VAL A N 1
ATOM 773 C CA . VAL A 1 94 ? 6.195 -0.144 4.25 1 98.94 94 VAL A CA 1
ATOM 774 C C . VAL A 1 94 ? 4.848 -0.659 4.754 1 98.94 94 VAL A C 1
ATOM 776 O O . VAL A 1 94 ? 3.812 -0.428 4.125 1 98.94 94 VAL A O 1
ATOM 779 N N . SER A 1 95 ? 4.836 -1.296 5.918 1 98.88 95 SER A N 1
ATOM 780 C CA . SER A 1 95 ? 3.559 -1.715 6.484 1 98.88 95 SER A CA 1
ATOM 781 C C . SER A 1 95 ? 2.66 -0.517 6.77 1 98.88 95 SER A C 1
ATOM 783 O O . SER A 1 95 ? 1.444 -0.585 6.574 1 98.88 95 SER A O 1
ATOM 785 N N . TRP A 1 96 ? 3.203 0.613 7.176 1 98.94 96 TRP A N 1
ATOM 786 C CA . TRP A 1 96 ? 2.428 1.823 7.434 1 98.94 96 TRP A CA 1
ATOM 787 C C . TRP A 1 96 ? 2.016 2.494 6.125 1 98.94 96 TRP A C 1
ATOM 789 O O . TRP A 1 96 ? 0.936 3.082 6.035 1 98.94 96 TRP A O 1
ATOM 799 N N . LEU A 1 97 ? 2.938 2.418 5.109 1 98.94 97 LEU A N 1
ATOM 800 C CA . LEU A 1 97 ? 2.541 2.906 3.795 1 98.94 97 LEU A CA 1
ATOM 801 C C . LEU A 1 97 ? 1.35 2.121 3.258 1 98.94 97 LEU A C 1
ATOM 803 O O . LEU A 1 97 ? 0.459 2.691 2.625 1 98.94 97 LEU A O 1
ATOM 807 N N . SER A 1 98 ? 1.331 0.83 3.535 1 98.88 98 SER A N 1
ATOM 808 C CA . SER A 1 98 ? 0.197 -0.005 3.15 1 98.88 98 SER A CA 1
ATOM 809 C C . SER A 1 98 ? -1.062 0.386 3.916 1 98.88 98 SER A C 1
ATOM 811 O O . SER A 1 98 ? -2.154 0.429 3.346 1 98.88 98 SER A O 1
ATOM 813 N N . ILE A 1 99 ? -0.939 0.713 5.223 1 98.81 99 ILE A N 1
ATOM 814 C CA . ILE A 1 99 ? -2.062 1.163 6.035 1 98.81 99 ILE A CA 1
ATOM 815 C C . ILE A 1 99 ? -2.621 2.467 5.469 1 98.81 99 ILE A C 1
ATOM 817 O O . ILE A 1 99 ? -3.838 2.656 5.414 1 98.81 99 ILE A O 1
ATOM 821 N N . ALA A 1 100 ? -1.728 3.316 5.059 1 98.88 100 ALA A N 1
ATOM 822 C CA . ALA A 1 100 ? -2.158 4.57 4.441 1 98.88 100 ALA A CA 1
ATOM 823 C C . ALA A 1 100 ? -2.953 4.309 3.166 1 98.88 100 ALA A C 1
ATOM 825 O O . ALA A 1 100 ? -3.982 4.941 2.928 1 98.88 100 ALA A O 1
ATOM 826 N N . THR A 1 101 ? -2.539 3.363 2.373 1 98.75 101 THR A N 1
ATOM 827 C CA . THR A 1 101 ? -3.102 3.062 1.062 1 98.75 101 THR A CA 1
ATOM 828 C C . THR A 1 101 ? -4.414 2.301 1.2 1 98.75 101 THR A C 1
ATOM 830 O O . THR A 1 101 ? -5.266 2.35 0.307 1 98.75 101 THR A O 1
ATOM 833 N N . ASN A 1 102 ? -4.594 1.635 2.318 1 98.38 102 ASN A N 1
ATOM 834 C CA . ASN A 1 102 ? -5.746 0.753 2.451 1 98.38 102 ASN A CA 1
ATOM 835 C C . ASN A 1 102 ? -6.672 1.206 3.578 1 98.38 102 ASN A C 1
ATOM 837 O O . ASN A 1 102 ? -7.645 1.923 3.338 1 98.38 102 ASN A O 1
ATOM 841 N N . GLU A 1 103 ? -6.32 1.065 4.879 1 98.44 103 GLU A N 1
ATOM 842 C CA . GLU A 1 103 ? -7.199 1.362 6.004 1 98.44 103 GLU A CA 1
ATOM 843 C C . GLU A 1 103 ? -7.5 2.855 6.09 1 98.44 103 GLU A C 1
ATOM 845 O O . GLU A 1 103 ? -8.648 3.252 6.301 1 98.44 103 GLU A O 1
ATOM 850 N N . VAL A 1 104 ? -6.477 3.676 5.91 1 98.81 104 VAL A N 1
ATOM 851 C CA . VAL A 1 104 ? -6.695 5.117 5.988 1 98.81 104 VAL A CA 1
ATOM 852 C C . VAL A 1 104 ? -7.578 5.566 4.828 1 98.81 104 VAL A C 1
ATOM 854 O O . VAL A 1 104 ? -8.477 6.391 5.008 1 98.81 104 VAL A O 1
ATOM 857 N N . ALA A 1 105 ? -7.312 5.059 3.625 1 98.44 105 ALA A N 1
ATOM 858 C CA . ALA A 1 105 ? -8.109 5.387 2.445 1 98.44 105 ALA A CA 1
ATOM 859 C C . ALA A 1 105 ? -9.562 4.965 2.629 1 98.44 105 ALA A C 1
ATOM 861 O O . ALA A 1 105 ? -10.484 5.688 2.232 1 98.44 105 ALA A O 1
ATOM 862 N N . ARG A 1 106 ? -9.828 3.842 3.32 1 97.94 106 ARG A N 1
ATOM 863 C CA . ARG A 1 106 ? -11.156 3.246 3.443 1 97.94 106 ARG A CA 1
ATOM 864 C C . ARG A 1 106 ? -11.859 3.732 4.707 1 97.94 106 ARG A C 1
ATOM 866 O O . ARG A 1 106 ? -13.031 3.432 4.922 1 97.94 106 ARG A O 1
ATOM 873 N N . GLY A 1 107 ? -11.133 4.398 5.555 1 98.56 107 GLY A N 1
ATOM 874 C CA . GLY A 1 107 ? -11.688 4.949 6.785 1 98.56 107 GLY A CA 1
ATOM 875 C C . GLY A 1 107 ? -11.75 6.465 6.777 1 98.56 107 GLY A C 1
ATOM 876 O O . GLY A 1 107 ? -12.641 7.051 6.16 1 98.56 107 GLY A O 1
ATOM 877 N N . PRO A 1 108 ? -10.75 7.133 7.395 1 98.81 108 PRO A N 1
ATOM 878 C CA . PRO A 1 108 ? -10.82 8.594 7.535 1 98.81 108 PRO A CA 1
ATOM 879 C C . PRO A 1 108 ? -10.961 9.312 6.195 1 98.81 108 PRO A C 1
ATOM 881 O O . PRO A 1 108 ? -11.734 10.266 6.082 1 98.81 108 PRO A O 1
ATOM 884 N N . ALA A 1 109 ? -10.211 8.891 5.18 1 98.62 109 ALA A N 1
ATOM 885 C CA . ALA A 1 109 ? -10.281 9.555 3.887 1 98.62 109 ALA A CA 1
ATOM 886 C C . ALA A 1 109 ? -11.664 9.391 3.256 1 98.62 109 ALA A C 1
ATOM 888 O O . ALA A 1 109 ? -12.203 10.336 2.678 1 98.62 109 ALA A O 1
ATOM 889 N N . LEU A 1 110 ? -12.18 8.188 3.34 1 98.25 110 LEU A N 1
ATOM 890 C CA . LEU A 1 110 ? -13.484 7.898 2.746 1 98.25 110 LEU A CA 1
ATOM 891 C C . LEU A 1 110 ? -14.594 8.648 3.479 1 98.25 110 LEU A C 1
ATOM 893 O O . LEU A 1 110 ? -15.531 9.141 2.852 1 98.25 110 LEU A O 1
ATOM 897 N N . LEU A 1 111 ? -14.523 8.703 4.781 1 98.81 111 LEU A N 1
ATOM 898 C CA . LEU A 1 111 ? -15.492 9.477 5.551 1 98.81 111 LEU A CA 1
ATOM 899 C C . LEU A 1 111 ? -15.453 10.945 5.152 1 98.81 111 LEU A C 1
ATOM 901 O O . LEU A 1 111 ? -16.5 11.594 5.035 1 98.81 111 LEU A O 1
ATOM 905 N N . ARG A 1 112 ? -14.273 11.438 4.988 1 98.56 112 ARG A N 1
ATOM 906 C CA . ARG A 1 112 ? -14.141 12.82 4.539 1 98.56 112 ARG A CA 1
ATOM 907 C C . ARG A 1 112 ? -14.828 13.031 3.195 1 98.56 112 ARG A C 1
ATOM 909 O O . ARG A 1 112 ? -15.555 14.008 3.008 1 98.56 112 ARG A O 1
ATOM 916 N N . MET A 1 113 ? -14.594 12.133 2.234 1 97.5 113 MET A N 1
ATOM 917 C CA . MET A 1 113 ? -15.211 12.234 0.913 1 97.5 113 MET A CA 1
ATOM 918 C C . MET A 1 113 ? -16.734 12.203 1.015 1 97.5 113 MET A C 1
ATOM 920 O O . MET A 1 113 ? -17.422 12.891 0.263 1 97.5 113 MET A O 1
ATOM 924 N N . HIS A 1 114 ? -17.219 11.391 1.916 1 98.12 114 HIS A N 1
ATOM 925 C CA . HIS A 1 114 ? -18.656 11.258 2.127 1 98.12 114 HIS A CA 1
ATOM 926 C C . HIS A 1 114 ? -19.266 12.555 2.66 1 98.12 114 HIS A C 1
ATOM 928 O O . HIS A 1 114 ? -20.219 13.078 2.09 1 98.12 114 HIS A O 1
ATOM 934 N N . TYR A 1 115 ? -18.672 13.086 3.621 1 98 115 TYR A N 1
ATOM 935 C CA . TYR A 1 115 ? -19.297 14.211 4.312 1 98 115 TYR A CA 1
ATOM 936 C C . TYR A 1 115 ? -19.016 15.516 3.582 1 98 115 TYR A C 1
ATOM 938 O O . TYR A 1 115 ? -19.828 16.438 3.596 1 98 115 TYR A O 1
ATOM 946 N N . LEU A 1 116 ? -17.906 15.602 2.91 1 95.31 116 LEU A N 1
ATOM 947 C CA . LEU A 1 116 ? -17.547 16.844 2.242 1 95.31 116 LEU A CA 1
ATOM 948 C C . LEU A 1 116 ? -18.078 16.875 0.812 1 95.31 116 LEU A C 1
ATOM 950 O O . LEU A 1 116 ? -18.469 17.922 0.309 1 95.31 116 LEU A O 1
ATOM 954 N N . LEU A 1 117 ? -18.078 15.688 0.177 1 92.44 117 LEU A N 1
ATOM 955 C CA . LEU A 1 117 ? -18.359 15.68 -1.254 1 92.44 117 LEU A CA 1
ATOM 956 C C . LEU A 1 117 ? -19.625 14.891 -1.552 1 92.44 117 LEU A C 1
ATOM 958 O O . LEU A 1 117 ? -20.062 14.82 -2.703 1 92.44 117 LEU A O 1
ATOM 962 N N . GLY A 1 118 ? -20.156 14.227 -0.593 1 95.38 118 GLY A N 1
ATOM 963 C CA . GLY A 1 118 ? -21.406 13.516 -0.766 1 95.38 118 GLY A CA 1
ATOM 964 C C . GLY A 1 118 ? -21.25 12.148 -1.392 1 95.38 118 GLY A C 1
ATOM 965 O O . GLY A 1 118 ? -22.219 11.562 -1.878 1 95.38 118 GLY A O 1
ATOM 966 N N . ARG A 1 119 ? -20.047 11.602 -1.34 1 95.06 119 ARG A N 1
ATOM 967 C CA . ARG A 1 119 ? -19.797 10.273 -1.896 1 95.06 119 ARG A CA 1
ATOM 968 C C . ARG A 1 119 ? -20.594 9.211 -1.156 1 95.06 119 ARG A C 1
ATOM 970 O O . ARG A 1 119 ? -20.672 9.219 0.075 1 95.06 119 ARG A O 1
ATOM 977 N N . LYS A 1 120 ? -21.359 8.289 -1.99 1 95.62 120 LYS A N 1
ATOM 978 C CA . LYS A 1 120 ? -22.016 7.145 -1.375 1 95.62 120 LYS A CA 1
ATOM 979 C C . LYS A 1 120 ? -21 6.094 -0.933 1 95.62 120 LYS A C 1
ATOM 981 O O . LYS A 1 120 ? -20.172 5.66 -1.727 1 95.62 120 LYS A O 1
ATOM 986 N N . ILE A 1 121 ? -21.062 5.734 0.352 1 96.25 121 ILE A N 1
ATOM 987 C CA . ILE A 1 121 ? -20.109 4.77 0.886 1 96.25 121 ILE A CA 1
ATOM 988 C C . ILE A 1 121 ? -20.828 3.781 1.801 1 96.25 121 ILE A C 1
ATOM 990 O O . ILE A 1 121 ? -22.016 3.953 2.104 1 96.25 121 ILE A O 1
ATOM 994 N N . ASP A 1 122 ? -20.203 2.699 2.131 1 95.38 122 ASP A N 1
ATOM 995 C CA . ASP A 1 122 ? -20.594 1.892 3.283 1 95.38 122 ASP A CA 1
ATOM 996 C C . ASP A 1 122 ? -20.172 2.561 4.59 1 95.38 122 ASP A C 1
ATOM 998 O O . ASP A 1 122 ? -19.062 2.346 5.07 1 95.38 122 ASP A O 1
ATOM 1002 N N . LEU A 1 123 ? -21.047 3.377 5.094 1 97.62 123 LEU A N 1
ATOM 1003 C CA . LEU A 1 123 ? -20.734 4.23 6.238 1 97.62 123 LEU A CA 1
ATOM 1004 C C . LEU A 1 123 ? -20.328 3.396 7.445 1 97.62 123 LEU A C 1
ATOM 1006 O O . LEU A 1 123 ? -19.375 3.742 8.148 1 97.62 123 LEU A O 1
ATOM 1010 N N . GLU A 1 124 ? -21 2.334 7.711 1 97.75 124 GLU A N 1
ATOM 1011 C CA . GLU A 1 124 ? -20.688 1.478 8.852 1 97.75 124 GLU A CA 1
ATOM 1012 C C . GLU A 1 124 ? -19.281 0.908 8.75 1 97.75 124 GLU A C 1
ATOM 1014 O O . GLU A 1 124 ? -18.531 0.911 9.734 1 97.75 124 GLU A O 1
ATOM 1019 N N . GLU A 1 125 ? -18.906 0.457 7.609 1 97 125 GLU A N 1
ATOM 1020 C CA . GLU A 1 125 ? -17.562 -0.096 7.398 1 97 125 GLU A CA 1
ATOM 1021 C C . GLU A 1 125 ? -16.5 0.977 7.555 1 97 125 GLU A C 1
ATOM 1023 O O . GLU A 1 125 ? -15.445 0.732 8.156 1 97 125 GLU A O 1
ATOM 1028 N N . ALA A 1 126 ? -16.75 2.146 6.992 1 98.38 126 ALA A N 1
ATOM 1029 C CA . ALA A 1 126 ? -15.781 3.236 7.07 1 98.38 126 ALA A CA 1
ATOM 1030 C C . ALA A 1 126 ? -15.57 3.678 8.516 1 98.38 126 ALA A C 1
ATOM 1032 O O . ALA A 1 126 ? -14.438 3.918 8.938 1 98.38 126 ALA A O 1
ATOM 1033 N N . VAL A 1 127 ? -16.656 3.771 9.25 1 98.69 127 VAL A N 1
ATOM 1034 C CA . VAL A 1 127 ? -16.578 4.172 10.656 1 98.69 127 VAL A CA 1
ATOM 1035 C C . VAL A 1 127 ? -15.82 3.109 11.453 1 98.69 127 VAL A C 1
ATOM 1037 O O . VAL A 1 127 ? -14.93 3.434 12.242 1 98.69 127 VAL A O 1
ATOM 1040 N N . SER A 1 128 ? -16.141 1.853 11.219 1 98.56 128 SER A N 1
ATOM 1041 C CA . SER A 1 128 ? -15.492 0.756 11.93 1 98.56 128 SER A CA 1
ATOM 1042 C C . SER A 1 128 ? -13.992 0.724 11.633 1 98.56 128 SER A C 1
ATOM 1044 O O . SER A 1 128 ? -13.18 0.534 12.539 1 98.56 128 SER A O 1
ATOM 1046 N N . THR A 1 129 ? -13.641 0.898 10.383 1 98.56 129 THR A N 1
ATOM 1047 C CA . THR A 1 129 ? -12.242 0.941 9.984 1 98.56 129 THR A CA 1
ATOM 1048 C C . THR A 1 129 ? -11.516 2.098 10.664 1 98.56 129 THR A C 1
ATOM 1050 O O . THR A 1 129 ? -10.398 1.932 11.164 1 98.56 129 THR A O 1
ATOM 1053 N N . THR A 1 130 ? -12.164 3.238 10.688 1 98.88 130 THR A N 1
ATOM 1054 C CA . THR A 1 130 ? -11.594 4.426 11.312 1 98.88 130 THR A CA 1
ATOM 1055 C C . THR A 1 130 ? -11.367 4.188 12.805 1 98.88 130 THR A C 1
ATOM 1057 O O . THR A 1 130 ? -10.281 4.453 13.32 1 98.88 130 THR A O 1
ATOM 1060 N N . ASP A 1 131 ? -12.359 3.633 13.461 1 98.69 131 ASP A N 1
ATOM 1061 C CA . ASP A 1 131 ? -12.25 3.369 14.891 1 98.69 131 ASP A CA 1
ATOM 1062 C C . ASP A 1 131 ? -11.102 2.406 15.188 1 98.69 131 ASP A C 1
ATOM 1064 O O . ASP A 1 131 ? -10.359 2.596 16.156 1 98.69 131 ASP A O 1
ATOM 1068 N N . GLN A 1 132 ? -10.961 1.43 14.383 1 98.5 132 GLN A N 1
ATOM 1069 C CA . GLN A 1 132 ? -9.906 0.444 14.57 1 98.5 132 GLN A CA 1
ATOM 1070 C C . GLN A 1 132 ? -8.523 1.085 14.43 1 98.5 132 GLN A C 1
ATOM 1072 O O . GLN A 1 132 ? -7.656 0.887 15.281 1 98.5 132 GLN A O 1
ATOM 1077 N N . ILE A 1 133 ? -8.336 1.841 13.367 1 98.5 133 ILE A N 1
ATOM 1078 C CA . ILE A 1 133 ? -7.027 2.441 13.117 1 98.5 133 ILE A CA 1
ATOM 1079 C C . ILE A 1 133 ? -6.676 3.406 14.242 1 98.5 133 ILE A C 1
ATOM 1081 O O . ILE A 1 133 ? -5.539 3.424 14.719 1 98.5 133 ILE A O 1
ATOM 1085 N N . LEU A 1 134 ? -7.633 4.234 14.656 1 98.88 134 LEU A N 1
ATOM 1086 C CA . LEU A 1 134 ? -7.371 5.219 15.703 1 98.88 134 LEU A CA 1
ATOM 1087 C C . LEU A 1 134 ? -7.031 4.535 17.031 1 98.88 134 LEU A C 1
ATOM 1089 O O . LEU A 1 134 ? -6.117 4.965 17.734 1 98.88 134 LEU A O 1
ATOM 1093 N N . SER A 1 135 ? -7.723 3.475 17.312 1 98.81 135 SER A N 1
ATOM 1094 C CA . SER A 1 135 ? -7.461 2.736 18.547 1 98.81 135 SER A CA 1
ATOM 1095 C C . SER A 1 135 ? -6.066 2.115 18.531 1 98.81 135 SER A C 1
ATOM 1097 O O . SER A 1 135 ? -5.312 2.248 19.5 1 98.81 135 SER A O 1
ATOM 1099 N N . ILE A 1 136 ? -5.715 1.464 17.5 1 98.69 136 ILE A N 1
ATOM 1100 C CA . ILE A 1 136 ? -4.422 0.803 17.359 1 98.69 136 ILE A CA 1
ATOM 1101 C C . ILE A 1 136 ? -3.305 1.842 17.422 1 98.69 136 ILE A C 1
ATOM 1103 O O . ILE A 1 136 ? -2.332 1.681 18.156 1 98.69 136 ILE A O 1
ATOM 1107 N N . LEU A 1 137 ? -3.469 2.889 16.625 1 98.81 137 LEU A N 1
ATOM 1108 C CA . LEU A 1 137 ? -2.461 3.941 16.547 1 98.81 137 LEU A CA 1
ATOM 1109 C C . LEU A 1 137 ? -2.25 4.602 17.891 1 98.81 137 LEU A C 1
ATOM 1111 O O . LEU A 1 137 ? -1.11 4.809 18.328 1 98.81 137 LEU A O 1
ATOM 1115 N N . ASP A 1 138 ? -3.332 4.961 18.531 1 98.88 138 ASP A N 1
ATOM 1116 C CA . ASP A 1 138 ? -3.227 5.633 19.828 1 98.88 138 ASP A CA 1
ATOM 1117 C C . ASP A 1 138 ? -2.523 4.742 20.859 1 98.88 138 ASP A C 1
ATOM 1119 O O . ASP A 1 138 ? -1.706 5.223 21.641 1 98.88 138 ASP A O 1
ATOM 1123 N N . ASN A 1 139 ? -2.854 3.486 20.844 1 98.62 139 ASN A N 1
ATOM 1124 C CA . ASN A 1 139 ? -2.201 2.543 21.75 1 98.62 139 ASN A CA 1
ATOM 1125 C C . ASN A 1 139 ? -0.706 2.438 21.453 1 98.62 139 ASN A C 1
ATOM 1127 O O . ASN A 1 139 ? 0.11 2.469 22.375 1 98.62 139 ASN A O 1
ATOM 1131 N N . MET A 1 140 ? -0.356 2.344 20.234 1 98 140 MET A N 1
ATOM 1132 C CA . MET A 1 140 ? 1.047 2.211 19.859 1 98 140 MET A CA 1
ATOM 1133 C C . MET A 1 140 ? 1.838 3.453 20.25 1 98 140 MET A C 1
ATOM 1135 O O . MET A 1 140 ? 2.973 3.35 20.719 1 98 140 MET A O 1
ATOM 1139 N N . LEU A 1 141 ? 1.262 4.594 20.078 1 98.69 141 LEU A N 1
ATOM 1140 C CA . LEU A 1 141 ? 1.925 5.871 20.312 1 98.69 141 LEU A CA 1
ATOM 1141 C C . LEU A 1 141 ? 2.004 6.176 21.797 1 98.69 141 LEU A C 1
ATOM 1143 O O . LEU A 1 141 ? 2.594 7.184 22.203 1 98.69 141 LEU A O 1
ATOM 1147 N N . SER A 1 142 ? 1.413 5.32 22.578 1 98.38 142 SER A N 1
ATOM 1148 C CA . SER A 1 142 ? 1.506 5.512 24.031 1 98.38 142 SER A CA 1
ATOM 1149 C C . SER A 1 142 ? 2.932 5.297 24.531 1 98.38 142 SER A C 1
ATOM 1151 O O . SER A 1 142 ? 3.307 5.793 25.594 1 98.38 142 SER A O 1
ATOM 1153 N N . SER A 1 143 ? 3.73 4.551 23.766 1 97.44 143 SER A N 1
ATOM 1154 C CA . SER A 1 143 ? 5.078 4.211 24.203 1 97.44 143 SER A CA 1
ATOM 1155 C C . SER A 1 143 ? 6.121 4.645 23.188 1 97.44 143 SER A C 1
ATOM 1157 O O . SER A 1 143 ? 7.289 4.254 23.281 1 97.44 143 SER A O 1
ATOM 1159 N N . ARG A 1 144 ? 5.684 5.352 22.141 1 96.62 144 ARG A N 1
ATOM 1160 C CA . ARG A 1 144 ? 6.586 5.801 21.078 1 96.62 144 ARG A CA 1
ATOM 1161 C C . ARG A 1 144 ? 6.25 7.223 20.641 1 96.62 144 ARG A C 1
ATOM 1163 O O . ARG A 1 144 ? 5.082 7.609 20.625 1 96.62 144 ARG A O 1
ATOM 1170 N N . ASP A 1 145 ? 7.254 7.945 20.219 1 98.38 145 ASP A N 1
ATOM 1171 C CA . ASP A 1 145 ? 7.051 9.305 19.734 1 98.38 145 ASP A CA 1
ATOM 1172 C C . ASP A 1 145 ? 6.734 9.312 18.25 1 98.38 145 ASP A C 1
ATOM 1174 O O . ASP A 1 145 ? 6.07 10.227 17.75 1 98.38 145 ASP A O 1
ATOM 1178 N N . TRP A 1 146 ? 7.27 8.344 17.547 1 98.88 146 TRP A N 1
ATOM 1179 C CA . TRP A 1 146 ? 7.105 8.195 16.109 1 98.88 146 TRP A CA 1
ATOM 1180 C C . TRP A 1 146 ? 6.652 6.781 15.75 1 98.88 146 TRP A C 1
ATOM 1182 O O . TRP A 1 146 ? 6.672 5.887 16.594 1 98.88 146 TRP A O 1
ATOM 1192 N N . LEU A 1 147 ? 6.172 6.602 14.57 1 98.69 147 LEU A N 1
ATOM 1193 C CA . LEU A 1 147 ? 5.551 5.332 14.203 1 98.69 147 LEU A CA 1
ATOM 1194 C C . LEU A 1 147 ? 6.594 4.227 14.094 1 98.69 147 LEU A C 1
ATOM 1196 O O . LEU A 1 147 ? 6.309 3.066 14.406 1 98.69 147 LEU A O 1
ATOM 1200 N N . VAL A 1 148 ? 7.719 4.602 13.539 1 98.19 148 VAL A N 1
ATOM 1201 C CA . VAL A 1 148 ? 8.797 3.627 13.391 1 98.19 148 VAL A CA 1
ATOM 1202 C C . VAL A 1 148 ? 10.086 4.188 13.992 1 98.19 148 VAL A C 1
ATOM 1204 O O . VAL A 1 148 ? 10.469 5.324 13.695 1 98.19 148 VAL A O 1
ATOM 1207 N N . ASN A 1 149 ? 10.766 3.535 14.781 1 96.56 149 ASN A N 1
ATOM 1208 C CA . ASN A 1 149 ? 12.031 3.885 15.414 1 96.56 149 ASN A CA 1
ATOM 1209 C C . ASN A 1 149 ? 11.914 5.16 16.25 1 96.56 149 ASN A C 1
ATOM 1211 O O . ASN A 1 149 ? 10.844 5.453 16.781 1 96.56 149 ASN A O 1
ATOM 1215 N N . GLN A 1 150 ? 13.023 5.828 16.516 1 97.38 150 GLN A N 1
ATOM 1216 C CA . GLN A 1 150 ? 13.062 6.922 17.484 1 97.38 150 GLN A CA 1
ATOM 1217 C C . GLN A 1 150 ? 13.07 8.273 16.766 1 97.38 150 GLN A C 1
ATOM 1219 O O . GLN A 1 150 ? 13.195 9.32 17.422 1 97.38 150 GLN A O 1
ATOM 1224 N N . GLU A 1 151 ? 12.969 8.273 15.492 1 97.94 151 GLU A N 1
ATOM 1225 C CA . GLU A 1 151 ? 12.914 9.492 14.695 1 97.94 151 GLU A CA 1
ATOM 1226 C C . GLU A 1 151 ? 11.758 9.461 13.711 1 97.94 151 GLU A C 1
ATOM 1228 O O . GLU A 1 151 ? 11.258 8.391 13.367 1 97.94 151 GLU A O 1
ATOM 1233 N N . VAL A 1 152 ? 11.398 10.672 13.25 1 98.81 152 VAL A N 1
ATOM 1234 C CA . VAL A 1 152 ? 10.359 10.797 12.227 1 98.81 152 VAL A CA 1
ATOM 1235 C C . VAL A 1 152 ? 10.797 10.055 10.961 1 98.81 152 VAL A C 1
ATOM 1237 O O . VAL A 1 152 ? 11.984 10.023 10.625 1 98.81 152 VAL A O 1
ATOM 1240 N N . SER A 1 153 ? 9.914 9.406 10.312 1 98.94 153 SER A N 1
ATOM 1241 C CA . SER A 1 153 ? 10.125 8.75 9.031 1 98.94 153 SER A CA 1
ATOM 1242 C C . SER A 1 153 ? 8.969 9.023 8.07 1 98.94 153 SER A C 1
ATOM 1244 O O . SER A 1 153 ? 7.992 9.68 8.438 1 98.94 153 SER A O 1
ATOM 1246 N N . ILE A 1 154 ? 8.977 8.484 6.875 1 98.94 154 ILE A N 1
ATOM 1247 C CA . ILE A 1 154 ? 7.914 8.695 5.902 1 98.94 154 ILE A CA 1
ATOM 1248 C C . ILE A 1 154 ? 6.656 7.949 6.348 1 98.94 154 ILE A C 1
ATOM 1250 O O . ILE A 1 154 ? 5.562 8.203 5.836 1 98.94 154 ILE A O 1
ATOM 1254 N N . ALA A 1 155 ? 6.754 6.988 7.285 1 98.94 155 ALA A N 1
ATOM 1255 C CA . ALA A 1 155 ? 5.555 6.387 7.863 1 98.94 155 ALA A CA 1
ATOM 1256 C C . ALA A 1 155 ? 4.668 7.449 8.508 1 98.94 155 ALA A C 1
ATOM 1258 O O . ALA A 1 155 ? 3.447 7.434 8.336 1 98.94 155 ALA A O 1
ATOM 1259 N N . ASP A 1 156 ? 5.273 8.375 9.219 1 99 156 ASP A N 1
ATOM 1260 C CA . ASP A 1 156 ? 4.531 9.438 9.875 1 99 156 ASP A CA 1
ATOM 1261 C C . ASP A 1 156 ? 3.891 10.383 8.859 1 99 156 ASP A C 1
ATOM 1263 O O . ASP A 1 156 ? 2.729 10.766 9 1 99 156 ASP A O 1
ATOM 1267 N N . ILE A 1 157 ? 4.594 10.664 7.824 1 98.94 157 ILE A N 1
ATOM 1268 C CA . ILE A 1 157 ? 4.141 11.609 6.805 1 98.94 157 ILE A CA 1
ATOM 1269 C C . ILE A 1 157 ? 2.992 10.992 6.008 1 98.94 157 ILE A C 1
ATOM 1271 O O . ILE A 1 157 ? 2.07 11.695 5.586 1 98.94 157 ILE A O 1
ATOM 1275 N N . ALA A 1 158 ? 3.027 9.688 5.867 1 98.94 158 ALA A N 1
ATOM 1276 C CA . ALA A 1 158 ? 1.999 8.977 5.109 1 98.94 158 ALA A CA 1
ATOM 1277 C C . ALA A 1 158 ? 0.678 8.945 5.875 1 98.94 158 ALA A C 1
ATOM 1279 O O . ALA A 1 158 ? -0.396 9.016 5.273 1 98.94 158 ALA A O 1
ATOM 1280 N N . ILE A 1 159 ? 0.741 8.836 7.18 1 98.94 159 ILE A N 1
ATOM 1281 C CA . ILE A 1 159 ? -0.443 8.617 8 1 98.94 159 ILE A CA 1
ATOM 1282 C C . ILE A 1 159 ? -1.038 9.961 8.414 1 98.94 159 ILE A C 1
ATOM 1284 O O . ILE A 1 159 ? -2.26 10.102 8.516 1 98.94 159 ILE A O 1
ATOM 1288 N N . TYR A 1 160 ? -0.301 10.984 8.555 1 98.94 160 TYR A N 1
ATOM 1289 C CA . TYR A 1 160 ? -0.624 12.25 9.203 1 98.94 160 TYR A CA 1
ATOM 1290 C C . TYR A 1 160 ? -1.73 12.984 8.453 1 98.94 160 TYR A C 1
ATOM 1292 O O . TYR A 1 160 ? -2.697 13.453 9.055 1 98.94 160 TYR A O 1
ATOM 1300 N N . PRO A 1 161 ? -1.756 13.062 7.137 1 98.75 161 PRO A N 1
ATOM 1301 C CA . PRO A 1 161 ? -2.631 14.008 6.441 1 98.75 161 PRO A CA 1
ATOM 1302 C C . PRO A 1 161 ? -4.113 13.742 6.699 1 98.75 161 PRO A C 1
ATOM 1304 O O . PRO A 1 161 ? -4.859 14.664 7.035 1 98.75 161 PRO A O 1
ATOM 1307 N N . TYR A 1 162 ? -4.504 12.516 6.633 1 98.62 162 TYR A N 1
ATOM 1308 C CA . TYR A 1 162 ? -5.938 12.258 6.723 1 98.62 162 TYR A CA 1
ATOM 1309 C C . TYR A 1 162 ? -6.395 12.219 8.18 1 98.62 162 TYR A C 1
ATOM 1311 O O . TYR A 1 162 ? -7.594 12.242 8.453 1 98.62 162 TYR A O 1
ATOM 1319 N N . LEU A 1 163 ? -5.441 12.133 9.094 1 98.62 163 LEU A N 1
ATOM 1320 C CA . LEU A 1 163 ? -5.793 12.398 10.484 1 98.62 163 LEU A CA 1
ATOM 1321 C C . LEU A 1 163 ? -5.918 13.898 10.734 1 98.62 163 LEU A C 1
ATOM 1323 O O . LEU A 1 163 ? -6.82 14.336 11.453 1 98.62 163 LEU A O 1
ATOM 1327 N N . ALA A 1 164 ? -5.023 14.633 10.109 1 98 164 ALA A N 1
ATOM 1328 C CA . ALA A 1 164 ? -5.082 16.094 10.219 1 98 164 ALA A CA 1
ATOM 1329 C C . ALA A 1 164 ? -6.383 16.641 9.633 1 98 164 ALA A C 1
ATOM 1331 O O . ALA A 1 164 ? -6.895 17.656 10.086 1 98 164 ALA A O 1
ATOM 1332 N N . LEU A 1 165 ? -6.961 15.953 8.68 1 97.69 165 LEU A N 1
ATOM 1333 C CA . LEU A 1 165 ? -8.172 16.391 7.992 1 97.69 165 LEU A CA 1
ATOM 1334 C C . LEU A 1 165 ? -9.398 15.688 8.578 1 97.69 165 LEU A C 1
ATOM 1336 O O . LEU A 1 165 ? -10.5 15.797 8.023 1 97.69 165 LEU A O 1
ATOM 1340 N N . SER A 1 166 ? -9.258 14.984 9.664 1 97.06 166 SER A N 1
ATOM 1341 C CA . SER A 1 166 ? -10.273 14.07 10.172 1 97.06 166 SER A CA 1
ATOM 1342 C C . SER A 1 166 ? -11.555 14.812 10.531 1 97.06 166 SER A C 1
ATOM 1344 O O . SER A 1 166 ? -12.656 14.258 10.414 1 97.06 166 SER A O 1
ATOM 1346 N N . HIS A 1 167 ? -11.477 16.062 10.969 1 97.12 167 HIS A N 1
ATOM 1347 C CA . HIS A 1 167 ? -12.648 16.859 11.328 1 97.12 167 HIS A CA 1
ATOM 1348 C C . HIS A 1 167 ? -13.594 17.016 10.141 1 97.12 167 HIS A C 1
ATOM 1350 O O . HIS A 1 167 ? -14.812 17.109 10.32 1 97.12 167 HIS A O 1
ATOM 1356 N N . GLN A 1 168 ? -13.109 16.938 8.945 1 97.81 168 GLN A N 1
ATOM 1357 C CA . GLN A 1 168 ? -13.922 17.047 7.742 1 97.81 168 GLN A CA 1
ATOM 1358 C C . GLN A 1 168 ? -14.672 15.742 7.465 1 97.81 168 GLN A C 1
ATOM 1360 O O . GLN A 1 168 ? -15.594 15.711 6.648 1 97.81 168 GLN A O 1
ATOM 1365 N N . GLY A 1 169 ? -14.289 14.656 8.148 1 98 169 GLY A N 1
ATOM 1366 C CA . GLY A 1 169 ? -14.984 13.375 8.078 1 98 169 GLY A CA 1
ATOM 1367 C C . GLY A 1 169 ? -15.812 13.078 9.312 1 98 169 GLY A C 1
ATOM 1368 O O . GLY A 1 169 ? -16.156 11.922 9.57 1 98 169 GLY A O 1
ATOM 1369 N N . ASN A 1 170 ? -15.992 14.102 10.125 1 98.19 170 ASN A N 1
ATOM 1370 C CA . ASN A 1 170 ? -16.75 13.992 11.375 1 98.19 170 ASN A CA 1
ATOM 1371 C C . ASN A 1 170 ? -16.078 13.039 12.352 1 98.19 170 ASN A C 1
ATOM 1373 O O . ASN A 1 170 ? -16.75 12.258 13.031 1 98.19 170 ASN A O 1
ATOM 1377 N N . ILE A 1 171 ? -14.812 13.062 12.344 1 98.56 171 ILE A N 1
ATOM 1378 C CA . ILE A 1 171 ? -14.023 12.266 13.273 1 98.56 171 ILE A CA 1
ATOM 1379 C C . ILE A 1 171 ? -13.438 13.172 14.359 1 98.56 171 ILE A C 1
ATOM 1381 O O . ILE A 1 171 ? -12.727 14.133 14.055 1 98.56 171 ILE A O 1
ATOM 1385 N N . ASP A 1 172 ? -13.734 12.93 15.578 1 98.19 172 ASP A N 1
ATOM 1386 C CA . ASP A 1 172 ? -13.195 13.656 16.734 1 98.19 172 ASP A CA 1
ATOM 1387 C C . ASP A 1 172 ? -11.977 12.938 17.312 1 98.19 172 ASP A C 1
ATOM 1389 O O . ASP A 1 172 ? -12.094 11.812 17.797 1 98.19 172 ASP A O 1
ATOM 1393 N N . LEU A 1 173 ? -10.82 13.555 17.281 1 98.62 173 LEU A N 1
ATOM 1394 C CA . LEU A 1 173 ? -9.578 12.914 17.719 1 98.62 173 LEU A CA 1
ATOM 1395 C C . LEU A 1 173 ? -9.273 13.266 19.172 1 98.62 173 LEU A C 1
ATOM 1397 O O . LEU A 1 173 ? -8.312 12.758 19.75 1 98.62 173 LEU A O 1
ATOM 1401 N N . SER A 1 174 ? -10.062 14.078 19.859 1 98.06 174 SER A N 1
ATOM 1402 C CA . SER A 1 174 ? -9.758 14.641 21.156 1 98.06 174 SER A CA 1
ATOM 1403 C C . SER A 1 174 ? -9.508 13.555 22.203 1 98.06 174 SER A C 1
ATOM 1405 O O . SER A 1 174 ? -8.719 13.734 23.125 1 98.06 174 SER A O 1
ATOM 1407 N N . LYS A 1 175 ? -10.133 12.359 22.109 1 97.69 175 LYS A N 1
ATOM 1408 C CA . LYS A 1 175 ? -10 11.305 23.109 1 97.69 175 LYS A CA 1
ATOM 1409 C C . LYS A 1 175 ? -8.75 10.461 22.859 1 97.69 175 LYS A C 1
ATOM 1411 O O . LYS A 1 175 ? -8.352 9.656 23.703 1 97.69 175 LYS A O 1
ATOM 1416 N N . TYR A 1 176 ? -8.172 10.648 21.672 1 98.81 176 TYR A N 1
ATOM 1417 C CA . TYR A 1 176 ? -6.938 9.945 21.328 1 98.81 176 TYR A CA 1
ATOM 1418 C C . TYR A 1 176 ? -5.715 10.812 21.625 1 98.81 176 TYR A C 1
ATOM 1420 O O . TYR A 1 176 ? -5.055 11.289 20.703 1 98.81 176 TYR A O 1
ATOM 1428 N N . THR A 1 177 ? -5.367 10.93 22.828 1 98.75 177 THR A N 1
ATOM 1429 C CA . THR A 1 177 ? -4.41 11.93 23.297 1 98.75 177 THR A CA 1
ATOM 1430 C C . THR A 1 177 ? -3.018 11.648 22.75 1 98.75 177 THR A C 1
ATOM 1432 O O . THR A 1 177 ? -2.26 12.578 22.453 1 98.75 177 THR A O 1
ATOM 1435 N N . ASN A 1 178 ? -2.668 10.336 22.625 1 98.88 178 ASN A N 1
ATOM 1436 C CA . ASN A 1 178 ? -1.353 10 22.078 1 98.88 178 ASN A CA 1
ATOM 1437 C C . ASN A 1 178 ? -1.24 10.383 20.609 1 98.88 178 ASN A C 1
ATOM 1439 O O . ASN A 1 178 ? -0.178 10.805 20.141 1 98.88 178 ASN A O 1
ATOM 1443 N N . ILE A 1 179 ? -2.344 10.258 19.891 1 98.94 179 ILE A N 1
ATOM 1444 C CA . ILE A 1 179 ? -2.371 10.688 18.5 1 98.94 179 ILE A CA 1
ATOM 1445 C C . ILE A 1 179 ? -2.223 12.203 18.422 1 98.94 179 ILE A C 1
ATOM 1447 O O . ILE A 1 179 ? -1.46 12.719 17.609 1 98.94 179 ILE A O 1
ATOM 1451 N N . VAL A 1 180 ? -2.961 12.883 19.266 1 98.81 180 VAL A N 1
ATOM 1452 C CA . VAL A 1 180 ? -2.91 14.344 19.281 1 98.81 180 VAL A CA 1
ATOM 1453 C C . VAL A 1 180 ? -1.482 14.805 19.562 1 98.81 180 VAL A C 1
ATOM 1455 O O . VAL A 1 180 ? -0.975 15.711 18.891 1 98.81 180 VAL A O 1
ATOM 1458 N N . ASN A 1 181 ? -0.817 14.195 20.516 1 98.81 181 ASN A N 1
ATOM 1459 C CA . ASN A 1 181 ? 0.57 14.523 20.828 1 98.81 181 ASN A CA 1
ATOM 1460 C C . ASN A 1 181 ? 1.492 14.242 19.641 1 98.81 181 ASN A C 1
ATOM 1462 O O . ASN A 1 181 ? 2.381 15.039 19.344 1 98.81 181 ASN A O 1
ATOM 1466 N N . TRP A 1 182 ? 1.308 13.094 19.031 1 98.88 182 TRP A N 1
ATOM 1467 C CA . TRP A 1 182 ? 2.076 12.711 17.844 1 98.88 182 TRP A CA 1
ATOM 1468 C C . TRP A 1 182 ? 1.885 13.719 16.719 1 98.88 182 TRP A C 1
ATOM 1470 O O . TRP A 1 182 ? 2.855 14.148 16.094 1 98.88 182 TRP A O 1
ATOM 1480 N N . MET A 1 183 ? 0.625 14.156 16.484 1 98.75 183 MET A N 1
ATOM 1481 C CA . MET A 1 183 ? 0.347 15.148 15.445 1 98.75 183 MET A CA 1
ATOM 1482 C C . MET A 1 183 ? 1.024 16.469 15.766 1 98.75 183 MET A C 1
ATOM 1484 O O . MET A 1 183 ? 1.551 17.141 14.867 1 98.75 183 MET A O 1
ATOM 1488 N N . SER A 1 184 ? 0.983 16.844 16.984 1 98.75 184 SER A N 1
ATOM 1489 C CA . SER A 1 184 ? 1.67 18.062 17.422 1 98.75 184 SER A CA 1
ATOM 1490 C C . SER A 1 184 ? 3.16 17.984 17.109 1 98.75 184 SER A C 1
ATOM 1492 O O . SER A 1 184 ? 3.76 18.984 16.688 1 98.75 184 SER A O 1
ATOM 1494 N N . ARG A 1 185 ? 3.809 16.828 17.328 1 98.81 185 ARG A N 1
ATOM 1495 C CA . ARG A 1 185 ? 5.223 16.672 17.016 1 98.81 185 ARG A CA 1
ATOM 1496 C C . ARG A 1 185 ? 5.477 16.844 15.531 1 98.81 185 ARG A C 1
ATOM 1498 O O . ARG A 1 185 ? 6.449 17.5 15.133 1 98.81 185 ARG A O 1
ATOM 1505 N N . VAL A 1 186 ? 4.602 16.266 14.688 1 98.88 186 VAL A N 1
ATOM 1506 C CA . VAL A 1 186 ? 4.73 16.438 13.25 1 98.88 186 VAL A CA 1
ATOM 1507 C C . VAL A 1 186 ? 4.633 17.922 12.891 1 98.88 186 VAL A C 1
ATOM 1509 O O . VAL A 1 186 ? 5.43 18.438 12.102 1 98.88 186 VAL A O 1
ATOM 1512 N N . GLU A 1 187 ? 3.695 18.672 13.508 1 98.69 187 GLU A N 1
ATOM 1513 C CA . GLU A 1 187 ? 3.387 20.062 13.188 1 98.69 187 GLU A CA 1
ATOM 1514 C C . GLU A 1 187 ? 4.496 21 13.664 1 98.69 187 GLU A C 1
ATOM 1516 O O . GLU A 1 187 ? 4.551 22.156 13.258 1 98.69 187 GLU A O 1
ATOM 1521 N N . HIS A 1 188 ? 5.387 20.484 14.461 1 98.69 188 HIS A N 1
ATOM 1522 C CA . HIS A 1 188 ? 6.473 21.312 14.977 1 98.69 188 HIS A CA 1
ATOM 1523 C C . HIS A 1 188 ? 7.793 20.969 14.297 1 98.69 188 HIS A C 1
ATOM 1525 O O . HIS A 1 188 ? 8.844 21.5 14.656 1 98.69 188 HIS A O 1
ATOM 1531 N N . LEU A 1 189 ? 7.785 20.078 13.391 1 98.69 189 LEU A N 1
ATOM 1532 C CA . LEU A 1 189 ? 9 19.797 12.633 1 98.69 189 LEU A CA 1
ATOM 1533 C C . LEU A 1 189 ? 9.453 21.031 11.867 1 98.69 189 LEU A C 1
ATOM 1535 O O . LEU A 1 189 ? 8.625 21.766 11.312 1 98.69 189 LEU A O 1
ATOM 1539 N N . PRO A 1 190 ? 10.789 21.234 11.812 1 98.31 190 PRO A N 1
ATOM 1540 C CA . PRO A 1 190 ? 11.266 22.312 10.938 1 98.31 190 PRO A CA 1
ATOM 1541 C C . PRO A 1 190 ? 10.867 22.109 9.477 1 98.31 190 PRO A C 1
ATOM 1543 O O . PRO A 1 190 ? 11.109 21.031 8.914 1 98.31 190 PRO A O 1
ATOM 1546 N N . GLY A 1 191 ? 10.211 23.109 8.867 1 98.25 191 GLY A N 1
ATOM 1547 C CA . GLY A 1 191 ? 9.781 23.016 7.48 1 98.25 191 GLY A CA 1
ATOM 1548 C C . GLY A 1 191 ? 8.336 22.594 7.332 1 98.25 191 GLY A C 1
ATOM 1549 O O . GLY A 1 191 ? 7.816 22.516 6.215 1 98.25 191 GLY A O 1
ATOM 1550 N N . TYR A 1 192 ? 7.672 22.391 8.445 1 98.62 192 TYR A N 1
ATOM 1551 C CA . TYR A 1 192 ? 6.262 22.016 8.391 1 98.62 192 TYR A CA 1
ATOM 1552 C C . TYR A 1 192 ? 5.445 23.062 7.641 1 98.62 192 TYR A C 1
ATOM 1554 O O . TYR A 1 192 ? 5.66 24.266 7.809 1 98.62 192 TYR A O 1
ATOM 1562 N N . VAL A 1 193 ? 4.5 22.562 6.801 1 97.75 193 VAL A N 1
ATOM 1563 C CA . VAL A 1 193 ? 3.545 23.438 6.125 1 97.75 193 VAL A CA 1
ATOM 1564 C C . VAL A 1 193 ? 2.125 22.938 6.375 1 97.75 193 VAL A C 1
ATOM 1566 O O . VAL A 1 193 ? 1.857 21.734 6.285 1 97.75 193 VAL A O 1
ATOM 1569 N N . GLN A 1 194 ? 1.281 23.781 6.711 1 95.31 194 GLN A N 1
ATOM 1570 C CA . GLN A 1 194 ? -0.113 23.438 6.98 1 95.31 194 GLN A CA 1
ATOM 1571 C C . GLN A 1 194 ? -0.858 23.125 5.688 1 95.31 194 GLN A C 1
ATOM 1573 O O . GLN A 1 194 ? -0.55 23.672 4.633 1 95.31 194 GLN A O 1
ATOM 1578 N N . PHE A 1 195 ? -1.75 22.203 5.879 1 92.25 195 PHE A N 1
ATOM 1579 C CA . PHE A 1 195 ? -2.625 21.891 4.754 1 92.25 195 PHE A CA 1
ATOM 1580 C C . PHE A 1 195 ? -3.543 23.078 4.453 1 92.25 195 PHE A C 1
ATOM 1582 O O . PHE A 1 195 ? -4.352 23.469 5.297 1 92.25 195 PHE A O 1
ATOM 1589 N N . THR A 1 196 ? -3.287 23.875 3.451 1 82.12 196 THR A N 1
ATOM 1590 C CA . THR A 1 196 ? -4.109 25.031 3.117 1 82.12 196 THR A CA 1
ATOM 1591 C C . THR A 1 196 ? -5.035 24.719 1.947 1 82.12 196 THR A C 1
ATOM 1593 O O . THR A 1 196 ? -4.59 24.219 0.913 1 82.12 196 THR A O 1
ATOM 1596 N N . GLN A 1 197 ? -6.375 24.609 2.221 1 70.56 197 GLN A N 1
ATOM 1597 C CA . GLN A 1 197 ? -7.336 24.375 1.147 1 70.56 197 GLN A CA 1
ATOM 1598 C C . GLN A 1 197 ? -7.77 25.688 0.496 1 70.56 197 GLN A C 1
ATOM 1600 O O . GLN A 1 197 ? -7.766 26.734 1.141 1 70.56 197 GLN A O 1
ATOM 1605 N N . MET B 1 1 ? 13.906 -20.562 13.211 1 92.5 1 MET B N 1
ATOM 1606 C CA . MET B 1 1 ? 13.078 -21 12.094 1 92.5 1 MET B CA 1
ATOM 1607 C C . MET B 1 1 ? 11.977 -20 11.797 1 92.5 1 MET B C 1
ATOM 1609 O O . MET B 1 1 ? 11.406 -19.406 12.711 1 92.5 1 MET B O 1
ATOM 1613 N N . ILE B 1 2 ? 11.703 -19.656 10.539 1 98.56 2 ILE B N 1
ATOM 1614 C CA . ILE B 1 2 ? 10.664 -18.719 10.141 1 98.56 2 ILE B CA 1
ATOM 1615 C C . ILE B 1 2 ? 9.289 -19.328 10.367 1 98.56 2 ILE B C 1
ATOM 1617 O O . ILE B 1 2 ? 9.047 -20.484 9.984 1 98.56 2 ILE B O 1
ATOM 1621 N N . GLU B 1 3 ? 8.422 -18.594 11.094 1 98.81 3 GLU B N 1
ATOM 1622 C CA . GLU B 1 3 ? 7.012 -18.953 11.227 1 98.81 3 GLU B CA 1
ATOM 1623 C C . GLU B 1 3 ? 6.133 -18.047 10.367 1 98.81 3 GLU B C 1
ATOM 1625 O O . GLU B 1 3 ? 6.316 -16.828 10.352 1 98.81 3 GLU B O 1
ATOM 1630 N N . PHE B 1 4 ? 5.227 -18.672 9.703 1 98.75 4 PHE B N 1
ATOM 1631 C CA . PHE B 1 4 ? 4.391 -17.984 8.734 1 98.75 4 PHE B CA 1
ATOM 1632 C C . PHE B 1 4 ? 2.914 -18.234 9.008 1 98.75 4 PHE B C 1
ATOM 1634 O O . PHE B 1 4 ? 2.418 -19.344 8.805 1 98.75 4 PHE B O 1
ATOM 1641 N N . TYR B 1 5 ? 2.207 -17.219 9.547 1 98.88 5 TYR B N 1
ATOM 1642 C CA . TYR B 1 5 ? 0.785 -17.297 9.859 1 98.88 5 TYR B CA 1
ATOM 1643 C C . TYR B 1 5 ? -0.062 -16.922 8.648 1 98.88 5 TYR B C 1
ATOM 1645 O O . TYR B 1 5 ? 0.069 -15.82 8.102 1 98.88 5 TYR B O 1
ATOM 1653 N N . GLU B 1 6 ? -0.97 -17.828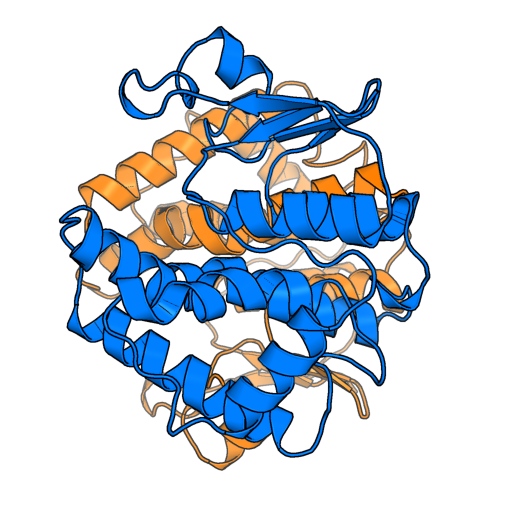 8.234 1 98.5 6 GLU B N 1
ATOM 1654 C CA . GLU B 1 6 ? -1.614 -17.656 6.938 1 98.5 6 GLU B CA 1
ATOM 1655 C C . GLU B 1 6 ? -3.031 -18.219 6.945 1 98.5 6 GLU B C 1
ATOM 1657 O O . GLU B 1 6 ? -3.361 -19.062 7.777 1 98.5 6 GLU B O 1
ATOM 1662 N N . PHE B 1 7 ? -3.857 -17.609 6.117 1 98 7 PHE B N 1
ATOM 1663 C CA . PHE B 1 7 ? -5.051 -18.297 5.637 1 98 7 PHE B CA 1
ATOM 1664 C C . PHE B 1 7 ? -4.738 -19.125 4.398 1 98 7 PHE B C 1
ATOM 1666 O O . PHE B 1 7 ? -4.094 -18.641 3.465 1 98 7 PHE B O 1
ATOM 1673 N N . LYS B 1 8 ? -5.254 -20.281 4.348 1 95.19 8 LYS B N 1
ATOM 1674 C CA . LYS B 1 8 ? -4.941 -21.234 3.275 1 95.19 8 LYS B CA 1
ATOM 1675 C C . LYS B 1 8 ? -5.371 -20.672 1.919 1 95.19 8 LYS B C 1
ATOM 1677 O O . LYS B 1 8 ? -4.703 -20.906 0.91 1 95.19 8 LYS B O 1
ATOM 1682 N N . THR B 1 9 ? -6.41 -19.891 1.898 1 95.31 9 THR B N 1
ATOM 1683 C CA . THR B 1 9 ? -7.008 -19.5 0.626 1 95.31 9 THR B CA 1
ATOM 1684 C C . THR B 1 9 ? -6.645 -18.062 0.276 1 95.31 9 THR B C 1
ATOM 1686 O O . THR B 1 9 ? -7.145 -17.516 -0.708 1 95.31 9 THR B O 1
ATOM 1689 N N . SER B 1 10 ? -5.852 -17.422 1.031 1 97.25 10 SER B N 1
ATOM 1690 C CA . SER B 1 10 ? -5.574 -16 0.856 1 97.25 10 SE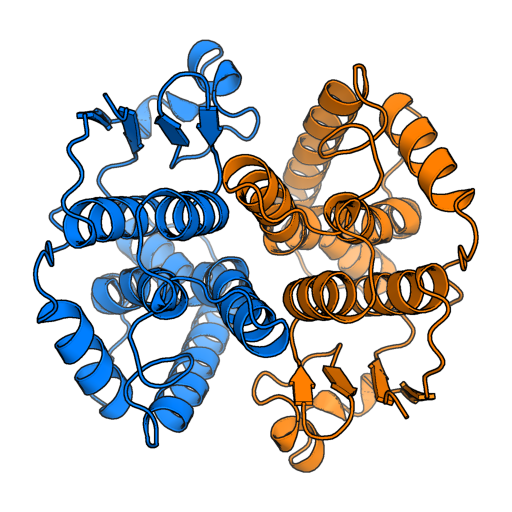R B CA 1
ATOM 1691 C C . SER B 1 10 ? -4.508 -15.773 -0.213 1 97.25 10 SER B C 1
ATOM 1693 O O . SER B 1 10 ? -3.395 -16.281 -0.106 1 97.25 10 SER B O 1
ATOM 1695 N N . GLY B 1 11 ? -4.824 -14.961 -1.203 1 98.06 11 GLY B N 1
ATOM 1696 C CA . GLY B 1 11 ? -3.846 -14.57 -2.207 1 98.06 11 GLY B CA 1
ATOM 1697 C C . GLY B 1 11 ? -2.691 -13.766 -1.637 1 98.06 11 GLY B C 1
ATOM 1698 O O . GLY B 1 11 ? -1.573 -13.828 -2.152 1 98.06 11 GLY B O 1
ATOM 1699 N N 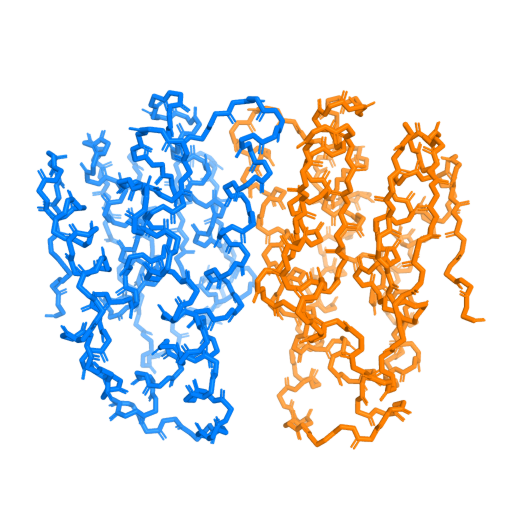. ASN B 1 12 ? -2.953 -12.992 -0.597 1 98.69 12 ASN B N 1
ATOM 1700 C CA . ASN B 1 12 ? -1.897 -12.219 0.052 1 98.69 12 ASN B CA 1
ATOM 1701 C C . ASN B 1 12 ? -0.956 -13.117 0.849 1 98.69 12 ASN B C 1
ATOM 1703 O O . ASN B 1 12 ? 0.235 -12.828 0.97 1 98.69 12 ASN B O 1
ATOM 1707 N N . CYS B 1 13 ? -1.438 -14.18 1.375 1 98.69 13 CYS B N 1
ATOM 1708 C CA . CYS B 1 13 ? -0.579 -15.164 2.023 1 98.69 13 CYS B CA 1
ATOM 1709 C C . CYS B 1 13 ? 0.203 -15.969 0.991 1 98.69 13 CYS B C 1
ATOM 1711 O O . CYS B 1 13 ? 1.379 -16.281 1.198 1 98.69 13 CYS B O 1
ATOM 1713 N N . TYR B 1 14 ? -0.457 -16.234 -0.112 1 98.69 14 TYR B N 1
ATOM 1714 C CA . TYR B 1 14 ? 0.204 -16.984 -1.179 1 98.69 14 TYR B CA 1
ATOM 1715 C C . TYR B 1 14 ? 1.433 -16.234 -1.685 1 98.69 14 TYR B C 1
ATOM 1717 O O . TYR B 1 14 ? 2.465 -16.844 -1.972 1 98.69 14 TYR B O 1
ATOM 1725 N N . LYS B 1 15 ? 1.388 -14.852 -1.885 1 98.31 15 LYS B N 1
ATOM 1726 C CA . LYS B 1 15 ? 2.559 -14.172 -2.432 1 98.31 15 LYS B CA 1
ATOM 1727 C C . LYS B 1 15 ? 3.752 -14.289 -1.487 1 98.31 15 LYS B C 1
ATOM 1729 O O . LYS B 1 15 ? 4.902 -14.305 -1.931 1 98.31 15 LYS B O 1
ATOM 1734 N N . ILE B 1 16 ? 3.49 -14.461 -0.133 1 98.88 16 ILE B N 1
ATOM 1735 C CA . ILE B 1 16 ? 4.586 -14.641 0.814 1 98.88 16 ILE B CA 1
ATOM 1736 C C . ILE B 1 16 ? 5.141 -16.062 0.694 1 98.88 16 ILE B C 1
ATOM 1738 O O . ILE B 1 16 ? 6.359 -16.25 0.655 1 98.88 16 ILE B O 1
ATOM 1742 N N . LYS B 1 17 ? 4.273 -17.016 0.585 1 98.38 17 LYS B N 1
ATOM 1743 C CA . LYS B 1 17 ? 4.703 -18.406 0.404 1 98.38 17 LYS B CA 1
ATOM 1744 C C . LYS B 1 17 ? 5.535 -18.562 -0.866 1 98.38 17 LYS B C 1
ATOM 1746 O O . LYS B 1 17 ? 6.57 -19.234 -0.857 1 98.38 17 LYS B O 1
ATOM 1751 N N . LEU B 1 18 ? 5.031 -18 -1.883 1 98.81 18 LEU B N 1
ATOM 1752 C CA . LEU B 1 18 ? 5.754 -18.016 -3.148 1 98.81 18 LEU B CA 1
ATOM 1753 C C . LEU B 1 18 ? 7.148 -17.406 -2.98 1 98.81 18 LEU B C 1
ATOM 1755 O O . LEU B 1 18 ? 8.141 -18 -3.41 1 98.81 18 LEU B O 1
ATOM 1759 N N . MET B 1 19 ? 7.285 -16.234 -2.316 1 98.94 19 MET B N 1
ATOM 1760 C CA . MET B 1 19 ? 8.562 -15.555 -2.123 1 98.94 19 MET B CA 1
ATOM 1761 C C . MET B 1 19 ? 9.508 -16.406 -1.282 1 98.94 19 MET B C 1
ATOM 1763 O O . MET B 1 19 ? 10.695 -16.531 -1.602 1 98.94 19 MET B O 1
ATOM 1767 N N . LEU B 1 20 ? 8.938 -17 -0.199 1 98.88 20 LEU B N 1
ATOM 1768 C CA . LEU B 1 20 ? 9.734 -17.875 0.647 1 98.88 20 LEU B CA 1
ATOM 1769 C C . LEU B 1 20 ? 10.32 -19.031 -0.164 1 98.88 20 LEU B C 1
ATOM 1771 O O . LEU B 1 20 ? 11.492 -19.375 -0.005 1 98.88 20 LEU B O 1
ATOM 1775 N N . SER B 1 21 ? 9.5 -19.578 -1.017 1 98.81 21 SER B N 1
ATOM 1776 C CA . SER B 1 21 ? 9.938 -20.688 -1.854 1 98.81 21 SER B CA 1
ATOM 1777 C C . SER B 1 21 ? 10.984 -20.234 -2.867 1 98.81 21 SER B C 1
ATOM 1779 O O . SER B 1 21 ? 12.016 -20.891 -3.035 1 98.81 21 SER B O 1
ATOM 1781 N N . LEU B 1 22 ? 10.75 -19.141 -3.529 1 98.88 22 LEU B N 1
ATOM 1782 C CA . LEU B 1 22 ? 11.664 -18.609 -4.535 1 98.88 22 LEU B CA 1
ATOM 1783 C C . LEU B 1 22 ? 13.039 -18.344 -3.924 1 98.88 22 LEU B C 1
ATOM 1785 O O . LEU B 1 22 ? 14.062 -18.453 -4.605 1 98.88 22 LEU B O 1
ATOM 1789 N N . LEU B 1 23 ? 13.102 -18 -2.668 1 98.81 23 LEU B N 1
ATOM 1790 C CA . LEU B 1 23 ? 14.336 -17.688 -1.967 1 98.81 23 LEU B CA 1
ATOM 1791 C C . LEU B 1 23 ? 14.914 -18.922 -1.294 1 98.81 23 LEU B C 1
ATOM 1793 O O . LEU B 1 23 ? 15.945 -18.859 -0.625 1 98.81 23 LEU B O 1
ATOM 1797 N N . ASP B 1 24 ? 14.188 -20.062 -1.404 1 98.56 24 ASP B N 1
ATOM 1798 C CA . ASP B 1 24 ? 14.594 -21.344 -0.835 1 98.56 24 ASP B CA 1
ATOM 1799 C C . ASP B 1 24 ? 14.75 -21.25 0.681 1 98.56 24 ASP B C 1
ATOM 1801 O O . ASP B 1 24 ? 15.75 -21.703 1.236 1 98.56 24 ASP B O 1
ATOM 1805 N N . LEU B 1 25 ? 13.844 -20.609 1.289 1 98.75 25 LEU B N 1
ATOM 1806 C CA . LEU B 1 25 ? 13.867 -20.469 2.742 1 98.75 25 LEU B CA 1
ATOM 1807 C C . LEU B 1 25 ? 12.961 -21.516 3.396 1 98.75 25 LEU B C 1
ATOM 1809 O O . LEU B 1 25 ? 11.844 -21.75 2.934 1 98.75 25 LEU B O 1
ATOM 1813 N N . LYS B 1 26 ? 13.438 -22.156 4.434 1 98.31 26 LYS B N 1
ATOM 1814 C CA . LYS B 1 26 ? 12.609 -23.031 5.242 1 98.31 26 LYS B CA 1
ATOM 1815 C C . LYS B 1 26 ? 11.719 -22.25 6.199 1 98.31 26 LYS B C 1
ATOM 1817 O O . LYS B 1 26 ? 12.156 -21.25 6.77 1 98.31 26 LYS B O 1
ATOM 1822 N N . PHE B 1 27 ? 10.492 -22.703 6.305 1 98.5 27 PHE B N 1
ATOM 1823 C CA . PHE B 1 27 ? 9.547 -22.047 7.203 1 98.5 27 PHE B CA 1
ATOM 1824 C C . PHE B 1 27 ? 8.508 -23.031 7.711 1 98.5 27 PHE B C 1
ATOM 1826 O O . PHE B 1 27 ? 8.359 -24.125 7.164 1 98.5 27 PHE B O 1
ATOM 1833 N N . GLU B 1 28 ? 7.891 -22.656 8.758 1 98.44 28 GLU B N 1
ATOM 1834 C CA . GLU B 1 28 ? 6.75 -23.391 9.297 1 98.44 28 GLU B CA 1
ATOM 1835 C C . GLU B 1 28 ? 5.449 -22.609 9.102 1 98.44 28 GLU B C 1
ATOM 1837 O O . GLU B 1 28 ? 5.301 -21.5 9.625 1 98.44 28 GLU B O 1
ATOM 1842 N N . SER B 1 29 ? 4.52 -23.203 8.391 1 97.62 29 SER B N 1
ATOM 1843 C CA . SER B 1 29 ? 3.207 -22.594 8.203 1 97.62 29 SER B CA 1
ATOM 1844 C C . SER B 1 29 ? 2.326 -22.781 9.438 1 97.62 29 SER B C 1
ATOM 1846 O O . SER B 1 29 ? 2.252 -23.891 9.984 1 97.62 29 SER B O 1
ATOM 1848 N N . ARG B 1 30 ? 1.782 -21.75 9.922 1 98.25 30 ARG B N 1
ATOM 1849 C CA . ARG B 1 30 ? 0.74 -21.75 10.938 1 98.25 30 ARG B CA 1
ATOM 1850 C C . ARG B 1 30 ? -0.598 -21.312 10.359 1 98.25 30 ARG B C 1
ATOM 1852 O O . ARG B 1 30 ? -0.846 -20.109 10.219 1 98.25 30 ARG B O 1
ATOM 1859 N N . PHE B 1 31 ? -1.443 -22.25 10.133 1 98.06 31 PHE B N 1
ATOM 1860 C CA . PHE B 1 31 ? -2.738 -21.938 9.539 1 98.06 31 PHE B CA 1
ATOM 1861 C C . PHE B 1 31 ? -3.689 -21.359 10.586 1 98.06 31 PHE B C 1
ATOM 1863 O O . PHE B 1 31 ? -3.875 -21.938 11.656 1 98.06 31 PHE B O 1
ATOM 1870 N N . ILE B 1 32 ? -4.188 -20.203 10.273 1 98.31 32 ILE B N 1
ATOM 1871 C CA . ILE B 1 32 ? -5.176 -19.516 11.102 1 98.31 32 ILE B CA 1
ATOM 1872 C C . ILE B 1 32 ? -6.582 -19.859 10.617 1 98.31 32 ILE B C 1
ATOM 1874 O O . ILE B 1 32 ? -6.848 -19.875 9.414 1 98.31 32 ILE B O 1
ATOM 1878 N N . ASN B 1 33 ? -7.516 -20.219 11.484 1 97.75 33 ASN B N 1
ATOM 1879 C CA . ASN B 1 33 ? -8.883 -20.594 11.133 1 97.75 33 ASN B CA 1
ATOM 1880 C C . ASN B 1 33 ? -9.781 -19.375 10.984 1 97.75 33 ASN B C 1
ATOM 1882 O O . ASN B 1 33 ? -10.188 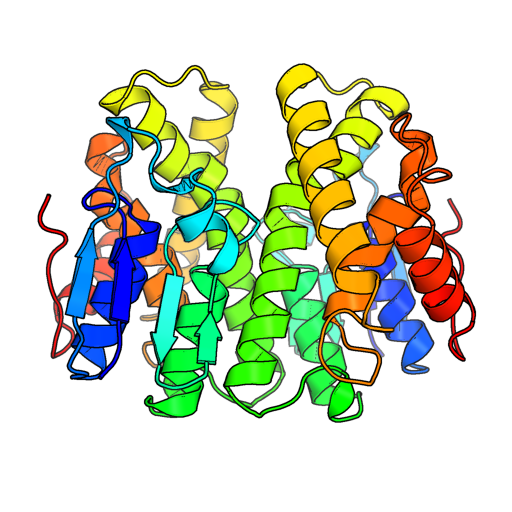-18.781 11.977 1 97.75 33 ASN B O 1
ATOM 1886 N N . PRO B 1 34 ? -10.07 -19.078 9.797 1 95.25 34 PRO B N 1
ATOM 1887 C CA . PRO B 1 34 ? -10.906 -17.875 9.625 1 95.25 34 PRO B CA 1
ATOM 1888 C C . PRO B 1 34 ? -12.336 -18.094 10.109 1 95.25 34 PRO B C 1
ATOM 1890 O O . PRO B 1 34 ? -13.008 -17.125 10.492 1 95.25 34 PRO B O 1
ATOM 1893 N N . ILE B 1 35 ? -12.82 -19.25 10.078 1 94.88 35 ILE B N 1
ATOM 1894 C CA . ILE B 1 35 ? -14.188 -19.562 10.492 1 94.88 35 ILE B CA 1
ATOM 1895 C C . ILE B 1 35 ? -14.367 -19.234 11.969 1 94.88 35 ILE B C 1
ATOM 1897 O O . ILE B 1 35 ? -15.352 -18.609 12.359 1 94.88 35 ILE B O 1
ATOM 1901 N N . ASP B 1 36 ? -13.398 -19.578 12.758 1 97.12 36 ASP B N 1
ATOM 1902 C CA . ASP B 1 36 ? -13.453 -19.312 14.195 1 97.12 36 ASP B CA 1
ATOM 1903 C C . ASP B 1 36 ? -12.93 -17.922 14.516 1 97.12 36 ASP B C 1
ATOM 1905 O O . ASP B 1 36 ? -12.781 -17.562 15.688 1 97.12 36 ASP B O 1
ATOM 1909 N N . LYS B 1 37 ? -12.578 -17.172 13.531 1 97.88 37 LYS B N 1
ATOM 1910 C CA . LYS B 1 37 ? -12.016 -15.836 13.688 1 97.88 37 LYS B CA 1
ATOM 1911 C C . LYS B 1 37 ? -10.789 -15.852 14.594 1 97.88 37 LYS B C 1
ATOM 1913 O O . LYS B 1 37 ? -10.641 -14.984 15.453 1 97.88 37 LYS B O 1
ATOM 1918 N N . GLU B 1 38 ? -10.031 -16.828 14.422 1 98.62 38 GLU B N 1
ATOM 1919 C CA . GLU B 1 38 ? -8.82 -16.984 15.227 1 98.62 38 GLU B CA 1
ATOM 1920 C C . GLU B 1 38 ? -7.922 -15.75 15.109 1 98.62 38 GLU B C 1
ATOM 1922 O O . GLU B 1 38 ? -7.242 -15.375 16.062 1 98.62 38 GLU B O 1
ATOM 1927 N N . HIS B 1 39 ? -7.949 -15.062 13.969 1 98.38 39 HIS B N 1
ATOM 1928 C CA . HIS B 1 39 ? -7.133 -13.883 13.711 1 98.38 39 HIS B CA 1
ATOM 1929 C C . HIS B 1 39 ? -7.637 -12.68 14.508 1 98.38 39 HIS B C 1
ATOM 1931 O O . HIS B 1 39 ? -7 -11.625 14.516 1 98.38 39 HIS B O 1
ATOM 1937 N N . LYS B 1 40 ? -8.727 -12.852 15.227 1 98.19 40 LYS B N 1
ATOM 1938 C CA . LYS B 1 40 ? -9.273 -11.797 16.078 1 98.19 40 LYS B CA 1
ATOM 1939 C C . LYS B 1 40 ? -9.094 -12.125 17.547 1 98.19 40 LYS B C 1
ATOM 1941 O O . LYS B 1 40 ? -9.445 -11.328 18.422 1 98.19 40 LYS B O 1
ATOM 1946 N N . SER B 1 41 ? -8.562 -13.289 17.844 1 98.38 41 SER B N 1
ATOM 1947 C CA . SER B 1 41 ? -8.328 -13.68 19.234 1 98.38 41 SER B CA 1
ATOM 1948 C C . SER B 1 41 ? -7.305 -12.781 19.906 1 98.38 41 SER B C 1
ATOM 1950 O O . SER B 1 41 ? -6.473 -12.164 19.234 1 98.38 41 SER B O 1
ATOM 1952 N N . GLU B 1 42 ? -7.32 -12.75 21.219 1 97.88 42 GLU B N 1
ATOM 1953 C CA . GLU B 1 42 ? -6.363 -11.961 21.984 1 97.88 42 GLU B CA 1
ATOM 1954 C C . GLU B 1 42 ? -4.93 -12.391 21.688 1 97.88 42 GLU B C 1
ATOM 1956 O O . GLU B 1 42 ? -4.035 -11.555 21.562 1 97.88 42 GLU B O 1
ATOM 1961 N N . GLN B 1 43 ? -4.777 -13.664 21.609 1 97.81 43 GLN B N 1
ATOM 1962 C CA . GLN B 1 43 ? -3.451 -14.211 21.344 1 97.81 43 GLN B CA 1
ATOM 1963 C C . GLN B 1 43 ? -2.92 -13.766 19.984 1 97.81 43 GLN B C 1
ATOM 1965 O O . GLN B 1 43 ? -1.768 -13.344 19.875 1 97.81 43 GLN B O 1
ATOM 1970 N N . PHE B 1 44 ? -3.773 -13.828 18.969 1 98.62 44 PHE B N 1
ATOM 1971 C CA . PHE B 1 44 ? -3.32 -13.438 17.641 1 98.62 44 PHE B CA 1
ATOM 1972 C C . PHE B 1 44 ? -3.098 -11.938 17.562 1 98.62 44 PHE B C 1
ATOM 1974 O O . PHE B 1 44 ? -2.178 -11.477 16.891 1 98.62 44 PHE B O 1
ATOM 1981 N N . LEU B 1 45 ? -3.902 -11.148 18.281 1 98.38 45 LEU B N 1
ATOM 1982 C CA . LEU B 1 45 ? -3.812 -9.695 18.219 1 98.38 45 LEU B CA 1
ATOM 1983 C C . LEU B 1 45 ? -2.516 -9.211 18.859 1 98.38 45 LEU B C 1
ATOM 1985 O O . LEU B 1 45 ? -2.092 -8.078 18.625 1 98.38 45 LEU B O 1
ATOM 1989 N N . GLU B 1 46 ? -1.86 -10.031 19.625 1 97.31 46 GLU B N 1
ATOM 1990 C CA . GLU B 1 46 ? -0.526 -9.727 20.141 1 97.31 46 GLU B CA 1
ATOM 1991 C C . GLU B 1 46 ? 0.513 -9.766 19.016 1 97.31 46 GLU B C 1
ATOM 1993 O O . GLU B 1 46 ? 1.53 -9.078 19.094 1 97.31 46 GLU B O 1
ATOM 1998 N N . LEU B 1 47 ? 0.242 -10.586 17.969 1 97.94 47 LEU B N 1
ATOM 1999 C CA . LEU B 1 47 ? 1.132 -10.695 16.828 1 97.94 47 LEU B CA 1
ATOM 2000 C C . LEU B 1 47 ? 0.877 -9.555 15.836 1 97.94 47 LEU B C 1
ATOM 2002 O O . LEU B 1 47 ? 1.821 -8.953 15.32 1 97.94 47 LEU B O 1
ATOM 2006 N N . ASN B 1 48 ? -0.384 -9.273 15.664 1 98.56 48 ASN B N 1
ATOM 2007 C CA . ASN B 1 48 ? -0.809 -8.211 14.758 1 98.56 48 ASN B CA 1
ATOM 2008 C C . ASN B 1 48 ? -2.086 -7.531 15.25 1 98.56 48 ASN B C 1
ATOM 2010 O O . ASN B 1 48 ? -3.186 -8.047 15.039 1 98.56 48 ASN B O 1
ATOM 2014 N N . PRO B 1 49 ? -1.996 -6.355 15.742 1 98.38 49 PRO B N 1
ATOM 2015 C CA . PRO B 1 49 ? -3.164 -5.676 16.312 1 98.38 49 PRO B CA 1
ATOM 2016 C C . PRO B 1 49 ? -4.242 -5.395 15.266 1 98.38 49 PRO B C 1
ATOM 2018 O O . PRO B 1 49 ? -5.383 -5.082 15.617 1 98.38 49 PRO B O 1
ATOM 2021 N N . PHE B 1 50 ? -3.945 -5.512 13.977 1 98.31 50 PHE B N 1
ATOM 2022 C CA . PHE B 1 50 ? -4.941 -5.309 12.938 1 98.31 50 PHE B CA 1
ATOM 2023 C C . PHE B 1 50 ? -5.758 -6.578 12.711 1 98.31 50 PHE B C 1
ATOM 2025 O O . PHE B 1 50 ? -6.766 -6.559 12 1 98.31 50 PHE B O 1
ATOM 2032 N N . GLY B 1 51 ? -5.301 -7.711 13.312 1 98.56 51 GLY B N 1
ATOM 2033 C CA . GLY B 1 51 ? -6.059 -8.953 13.219 1 98.56 51 GLY B CA 1
ATOM 2034 C C . GLY B 1 51 ? -6.137 -9.492 11.805 1 98.56 51 GLY B C 1
ATOM 2035 O O . GLY B 1 51 ? -7.172 -10.016 11.391 1 98.56 51 GLY B O 1
ATOM 2036 N N . GLN B 1 52 ? -5.055 -9.312 11.094 1 98.38 52 GLN B N 1
ATOM 2037 C CA . GLN B 1 52 ? -5.004 -9.734 9.703 1 98.38 52 GLN B CA 1
ATOM 2038 C C . GLN B 1 52 ? -3.84 -10.695 9.461 1 98.38 52 GLN B C 1
ATOM 2040 O O . GLN B 1 52 ? -2.873 -10.711 10.227 1 98.38 52 GLN B O 1
ATOM 2045 N N . VAL B 1 53 ? -3.943 -11.523 8.523 1 98.62 53 VAL B N 1
ATOM 2046 C CA . VAL B 1 53 ? -2.846 -12.312 7.973 1 98.62 53 VAL B CA 1
ATOM 2047 C C . VAL B 1 53 ? -2.469 -11.781 6.594 1 98.62 53 VAL B C 1
ATOM 2049 O O . VAL B 1 53 ? -3.277 -11.133 5.93 1 98.62 53 VAL B O 1
ATOM 2052 N N . PRO B 1 54 ? -1.213 -11.977 6.191 1 98.81 54 PRO B N 1
ATOM 2053 C CA . PRO B 1 54 ? -0.155 -12.805 6.773 1 98.81 54 PRO B CA 1
ATOM 2054 C C . PRO B 1 54 ? 0.586 -12.102 7.91 1 98.81 54 PRO B C 1
ATOM 2056 O O . PRO B 1 54 ? 0.555 -10.875 8.008 1 98.81 54 PRO B O 1
ATOM 2059 N N . VAL B 1 55 ? 1.153 -12.852 8.797 1 98.94 55 VAL B N 1
ATOM 2060 C CA . VAL B 1 55 ? 2.182 -12.453 9.75 1 98.94 55 VAL B CA 1
ATOM 2061 C C . VAL B 1 55 ? 3.402 -13.359 9.609 1 98.94 55 VAL B C 1
ATOM 2063 O O . VAL B 1 55 ? 3.266 -14.57 9.438 1 98.94 55 VAL B O 1
ATOM 2066 N N . LEU B 1 56 ? 4.586 -12.805 9.57 1 98.94 56 LEU B N 1
ATOM 2067 C CA . LEU B 1 56 ? 5.836 -13.562 9.523 1 98.94 56 LEU B CA 1
ATOM 2068 C C . LEU B 1 56 ? 6.676 -13.297 10.773 1 98.94 56 LEU B C 1
ATOM 2070 O O . LEU B 1 56 ? 6.875 -12.141 11.156 1 98.94 56 LEU B O 1
ATOM 2074 N N . LYS B 1 57 ? 7.047 -14.312 11.453 1 98.81 57 LYS B N 1
ATOM 2075 C CA . LYS B 1 57 ? 7.977 -14.242 12.578 1 98.81 57 LYS B CA 1
ATOM 2076 C C . LYS B 1 57 ? 9.336 -14.82 12.203 1 98.81 57 LYS B C 1
ATOM 2078 O O . LYS B 1 57 ? 9.438 -15.984 11.805 1 98.81 57 LYS B O 1
ATOM 2083 N N . ASP B 1 58 ? 10.375 -14.078 12.195 1 98.81 58 ASP B N 1
ATOM 2084 C CA . ASP B 1 58 ? 11.758 -14.453 11.945 1 98.81 58 ASP B CA 1
ATOM 2085 C C . ASP B 1 58 ? 12.656 -14.07 13.117 1 98.81 58 ASP B C 1
ATOM 2087 O O . ASP B 1 58 ? 13.18 -12.961 13.172 1 98.81 58 ASP B O 1
ATOM 2091 N N . GLY B 1 59 ? 12.891 -15.023 14.023 1 97.5 59 GLY B N 1
ATOM 2092 C CA . GLY B 1 59 ? 13.547 -14.688 15.281 1 97.5 59 GLY B CA 1
ATOM 2093 C C . GLY B 1 59 ? 12.75 -13.719 16.125 1 97.5 59 GLY B C 1
ATOM 2094 O O . GLY B 1 59 ? 11.578 -13.961 16.422 1 97.5 59 GLY B O 1
ATOM 2095 N N . SER B 1 60 ? 13.305 -12.641 16.453 1 97 60 SER B N 1
ATOM 2096 C CA . SER B 1 60 ? 12.656 -11.648 17.297 1 97 60 SER B CA 1
ATOM 2097 C C . SER B 1 60 ? 11.828 -10.672 16.469 1 97 60 SER B C 1
ATOM 2099 O O . SER B 1 60 ? 11.102 -9.844 17.016 1 97 60 SER B O 1
ATOM 2101 N N . ILE B 1 61 ? 11.883 -10.812 15.133 1 97.94 61 ILE B N 1
ATOM 2102 C CA . ILE B 1 61 ? 11.203 -9.883 14.242 1 97.94 61 ILE B CA 1
ATOM 2103 C C . ILE B 1 61 ? 9.812 -10.422 13.891 1 97.94 61 ILE B C 1
ATOM 2105 O O . ILE B 1 61 ? 9.68 -11.57 13.453 1 97.94 61 ILE B O 1
ATOM 2109 N N . ILE B 1 62 ? 8.781 -9.648 14.172 1 98.62 62 ILE B N 1
ATOM 2110 C CA . ILE B 1 62 ? 7.406 -9.961 13.789 1 98.62 62 ILE B CA 1
ATOM 2111 C C . ILE B 1 62 ? 6.906 -8.938 12.773 1 98.62 62 ILE B C 1
ATOM 2113 O O . ILE B 1 62 ? 6.953 -7.73 13.023 1 98.62 62 ILE B O 1
ATOM 2117 N N . LEU B 1 63 ? 6.48 -9.438 11.633 1 98.75 63 LEU B N 1
ATOM 2118 C CA . LEU B 1 63 ? 6.078 -8.562 10.539 1 98.75 63 LEU B CA 1
ATOM 2119 C C . LEU B 1 63 ? 4.633 -8.828 10.133 1 98.75 63 LEU B C 1
ATOM 2121 O O . LEU B 1 63 ? 4.223 -9.984 9.992 1 98.75 63 LEU B O 1
ATOM 2125 N N . ARG B 1 64 ? 3.926 -7.762 10.008 1 98.19 64 ARG B N 1
ATOM 2126 C CA . ARG B 1 64 ? 2.617 -7.805 9.359 1 98.19 64 ARG B CA 1
ATOM 2127 C C . ARG B 1 64 ? 2.691 -7.258 7.941 1 98.19 64 ARG B C 1
ATOM 2129 O O . ARG B 1 64 ? 3.748 -6.797 7.5 1 98.19 64 ARG B O 1
ATOM 2136 N N . ASP B 1 65 ? 1.527 -7.297 7.309 1 98.5 65 ASP B N 1
ATOM 2137 C CA . ASP B 1 65 ? 1.336 -6.672 6.004 1 98.5 65 ASP B CA 1
ATOM 2138 C C . ASP B 1 65 ? 2.117 -7.414 4.922 1 98.5 65 ASP B C 1
ATOM 2140 O O . ASP B 1 65 ? 3.336 -7.574 5.027 1 98.5 65 ASP B O 1
ATOM 2144 N N . SER B 1 66 ? 1.438 -7.887 3.902 1 98.88 66 SER B N 1
ATOM 2145 C CA . SER B 1 66 ? 2.049 -8.727 2.873 1 98.88 66 SER B CA 1
ATOM 2146 C C . SER B 1 66 ? 3.092 -7.945 2.078 1 98.88 66 SER B C 1
ATOM 2148 O O . SER B 1 66 ? 4.121 -8.5 1.686 1 98.88 66 SER B O 1
ATOM 2150 N N . GLN B 1 67 ? 2.908 -6.625 1.84 1 98.94 67 GLN B N 1
ATOM 2151 C CA . GLN B 1 67 ? 3.902 -5.828 1.132 1 98.94 67 GLN B CA 1
ATOM 2152 C C . GLN B 1 67 ? 5.18 -5.684 1.955 1 98.94 67 GLN B C 1
ATOM 2154 O O . GLN B 1 67 ? 6.285 -5.824 1.427 1 98.94 67 GLN B O 1
ATOM 2159 N N . ALA B 1 68 ? 5.012 -5.402 3.248 1 98.94 68 ALA B N 1
ATOM 2160 C CA . ALA B 1 68 ? 6.137 -5.234 4.164 1 98.94 68 ALA B CA 1
ATOM 2161 C C . ALA B 1 68 ? 6.957 -6.52 4.27 1 98.94 68 ALA B C 1
ATOM 2163 O O . ALA B 1 68 ? 8.188 -6.477 4.277 1 98.94 68 ALA B O 1
ATOM 2164 N N . ILE B 1 69 ? 6.262 -7.641 4.316 1 99 69 ILE B N 1
ATOM 2165 C CA . ILE B 1 69 ? 6.934 -8.93 4.434 1 99 69 ILE B CA 1
ATOM 2166 C C . ILE B 1 69 ? 7.75 -9.195 3.17 1 99 69 ILE B C 1
ATOM 2168 O O . ILE B 1 69 ? 8.875 -9.695 3.246 1 99 69 ILE B O 1
ATOM 2172 N N . LEU B 1 70 ? 7.188 -8.859 2.01 1 99 70 LEU B N 1
ATOM 2173 C CA . LEU B 1 70 ? 7.941 -9 0.769 1 99 70 LEU B CA 1
ATOM 2174 C C . LEU B 1 70 ? 9.219 -8.164 0.809 1 99 70 LEU B C 1
ATOM 2176 O O . LEU B 1 70 ? 10.289 -8.633 0.415 1 99 70 LEU B O 1
ATOM 2180 N N . VAL B 1 71 ? 9.109 -6.926 1.307 1 98.94 71 VAL B N 1
ATOM 2181 C CA . VAL B 1 71 ? 10.258 -6.035 1.386 1 98.94 71 VAL B CA 1
ATOM 2182 C C . VAL B 1 71 ? 11.312 -6.629 2.318 1 98.94 71 VAL B C 1
ATOM 2184 O O . VAL B 1 71 ? 12.5 -6.656 1.989 1 98.94 71 VAL B O 1
ATOM 2187 N N . TYR B 1 72 ? 10.906 -7.16 3.463 1 98.94 72 TYR B N 1
ATOM 2188 C CA . TYR B 1 72 ? 11.82 -7.758 4.434 1 98.94 72 TYR B CA 1
ATOM 2189 C C . TYR B 1 72 ? 12.562 -8.938 3.824 1 98.94 72 TYR B C 1
ATOM 2191 O O . TYR B 1 72 ? 13.789 -9.008 3.891 1 98.94 72 TYR B O 1
ATOM 2199 N N . LEU B 1 73 ? 11.844 -9.828 3.195 1 98.94 73 LEU B N 1
ATOM 2200 C CA . LEU B 1 73 ? 12.438 -11.031 2.625 1 98.94 73 LEU B CA 1
ATOM 2201 C C . LEU B 1 73 ? 13.406 -10.68 1.502 1 98.94 73 LEU B C 1
ATOM 2203 O O . LEU B 1 73 ? 14.477 -11.281 1.391 1 98.94 73 LEU B O 1
ATOM 2207 N N . ALA B 1 74 ? 13.008 -9.719 0.691 1 98.94 74 ALA B N 1
ATOM 2208 C CA . ALA B 1 74 ? 13.867 -9.297 -0.41 1 98.94 74 ALA B CA 1
ATOM 2209 C C . ALA B 1 74 ? 15.18 -8.727 0.11 1 98.94 74 ALA B C 1
ATOM 2211 O O . ALA B 1 74 ? 16.25 -9.07 -0.389 1 98.94 74 ALA B O 1
ATOM 2212 N N . ARG B 1 75 ? 15.094 -7.859 1.146 1 98.81 75 ARG B N 1
ATOM 2213 C CA . ARG B 1 75 ? 16.266 -7.121 1.615 1 98.81 75 ARG B CA 1
ATOM 2214 C C . ARG B 1 75 ? 17.156 -8 2.482 1 98.81 75 ARG B C 1
ATOM 2216 O O . ARG B 1 75 ? 18.375 -7.883 2.443 1 98.81 75 ARG B O 1
ATOM 2223 N N . LYS B 1 76 ? 16.578 -8.867 3.219 1 98.62 76 LYS B N 1
ATOM 2224 C CA . LYS B 1 76 ? 17.359 -9.68 4.156 1 98.62 76 LYS B CA 1
ATOM 2225 C C . LYS B 1 76 ? 17.938 -10.914 3.467 1 98.62 76 LYS B C 1
ATOM 2227 O O . LYS B 1 76 ? 19.078 -11.305 3.74 1 98.62 76 LYS B O 1
ATOM 2232 N N . TYR B 1 77 ? 17.188 -11.523 2.537 1 98.75 77 TYR B N 1
ATOM 2233 C CA . TYR B 1 77 ? 17.547 -12.852 2.068 1 98.75 77 TYR B CA 1
ATOM 2234 C C . TYR B 1 77 ? 17.75 -12.859 0.557 1 98.75 77 TYR B C 1
ATOM 2236 O O . TYR B 1 77 ? 18.312 -13.805 0.004 1 98.75 77 TYR B O 1
ATOM 2244 N N . GLY B 1 78 ? 17.219 -11.82 -0.107 1 98.69 78 GLY B N 1
ATOM 2245 C CA . GLY B 1 78 ? 17.203 -11.844 -1.561 1 98.69 78 GLY B CA 1
ATOM 2246 C C . GLY B 1 78 ? 18.406 -11.133 -2.18 1 98.69 78 GLY B C 1
ATOM 2247 O O . GLY B 1 78 ? 19.156 -10.453 -1.483 1 98.69 78 GLY B O 1
ATOM 2248 N N . LYS B 1 79 ? 18.562 -11.281 -3.484 1 98.25 79 LYS B N 1
ATOM 2249 C CA . LYS B 1 79 ? 19.516 -10.492 -4.266 1 98.25 79 LYS B CA 1
ATOM 2250 C C . LYS B 1 79 ? 18.984 -9.086 -4.523 1 98.25 79 LYS B C 1
ATOM 2252 O O . LYS B 1 79 ? 17.797 -8.812 -4.289 1 98.25 79 LYS B O 1
ATOM 2257 N N . GLU B 1 80 ? 19.75 -8.234 -5 1 97.81 80 GLU B N 1
ATOM 2258 C CA . GLU B 1 80 ? 19.453 -6.812 -5.129 1 97.81 80 GLU B CA 1
ATOM 2259 C C . GLU B 1 80 ? 18.25 -6.578 -6.035 1 97.81 80 GLU B C 1
ATOM 2261 O O . GLU B 1 80 ? 17.469 -5.648 -5.816 1 97.81 80 GLU B O 1
ATOM 2266 N N . HIS B 1 81 ? 18.047 -7.461 -6.988 1 98.25 81 HIS B N 1
ATOM 2267 C CA . HIS B 1 81 ? 17.016 -7.223 -7.996 1 98.25 81 HIS B CA 1
ATOM 2268 C C . HIS B 1 81 ? 15.617 -7.367 -7.398 1 98.25 81 HIS B C 1
ATOM 2270 O O . HIS B 1 81 ? 14.641 -6.879 -7.973 1 98.25 81 HIS B O 1
ATOM 2276 N N . TRP B 1 82 ? 15.531 -8.055 -6.285 1 98.88 82 TRP B N 1
ATOM 2277 C CA . TRP B 1 82 ? 14.219 -8.25 -5.672 1 98.88 82 TRP B CA 1
ATOM 2278 C C . TRP B 1 82 ? 13.68 -6.934 -5.129 1 98.88 82 TRP B C 1
ATOM 2280 O O . TRP B 1 82 ? 12.461 -6.73 -5.07 1 98.88 82 TRP B O 1
ATOM 2290 N N . PHE B 1 83 ? 14.539 -6.059 -4.637 1 98.81 83 PHE B N 1
ATOM 2291 C CA . PHE B 1 83 ? 14.219 -4.719 -4.16 1 98.81 83 PHE B CA 1
ATOM 2292 C C . PHE B 1 83 ? 15.461 -3.832 -4.18 1 98.81 83 PHE B C 1
ATOM 2294 O O . PHE B 1 83 ? 16.094 -3.627 -3.145 1 98.81 83 PHE B O 1
ATOM 2301 N N . PRO B 1 84 ? 15.734 -3.23 -5.332 1 98 84 PRO B N 1
ATOM 2302 C CA . PRO B 1 84 ? 16.969 -2.459 -5.496 1 98 84 PRO B CA 1
ATOM 2303 C C . PRO B 1 84 ? 17.016 -1.223 -4.602 1 98 84 PRO B C 1
ATOM 2305 O O . PRO B 1 84 ? 15.969 -0.682 -4.234 1 98 84 PRO B O 1
ATOM 2308 N N . ILE B 1 85 ? 18.203 -0.684 -4.328 1 96 85 ILE B N 1
ATOM 2309 C CA . ILE B 1 85 ? 18.359 0.431 -3.4 1 96 85 ILE B CA 1
ATOM 2310 C C . ILE B 1 85 ? 18.344 1.749 -4.168 1 96 85 ILE B C 1
ATOM 2312 O O . ILE B 1 85 ? 18.25 2.824 -3.572 1 96 85 ILE B O 1
ATOM 2316 N N . GLU B 1 86 ? 18.469 1.684 -5.508 1 97.56 86 GLU B N 1
ATOM 2317 C CA . GLU B 1 86 ? 18.344 2.908 -6.293 1 97.56 86 GLU B CA 1
ATOM 2318 C C . GLU B 1 86 ? 16.984 3.572 -6.062 1 97.56 86 GLU B C 1
ATOM 2320 O O . GLU B 1 86 ? 15.945 2.939 -6.227 1 97.56 86 GLU B O 1
ATOM 2325 N N . PRO B 1 87 ? 16.969 4.852 -5.715 1 98.5 87 PRO B N 1
ATOM 2326 C CA . PRO B 1 87 ? 15.742 5.516 -5.266 1 98.5 87 PRO B CA 1
ATOM 2327 C C . PRO B 1 87 ? 14.602 5.383 -6.266 1 98.5 87 PRO B C 1
ATOM 2329 O O . PRO B 1 87 ? 13.461 5.094 -5.871 1 98.5 87 PRO B O 1
ATOM 2332 N N . SER B 1 88 ? 14.898 5.586 -7.543 1 98.56 88 SER B N 1
ATOM 2333 C CA . SER B 1 88 ? 13.836 5.535 -8.539 1 98.56 88 SER B CA 1
ATOM 2334 C C . SER B 1 88 ? 13.281 4.121 -8.68 1 98.56 88 SER B C 1
ATOM 2336 O O . SER B 1 88 ? 12.07 3.936 -8.852 1 98.56 88 SER B O 1
ATOM 2338 N N . ASP B 1 89 ? 14.141 3.096 -8.602 1 98.56 89 ASP B N 1
ATOM 2339 C CA . ASP B 1 89 ? 13.695 1.706 -8.695 1 98.56 89 ASP B CA 1
ATOM 2340 C C . ASP B 1 89 ? 12.883 1.304 -7.473 1 98.56 89 ASP B C 1
ATOM 2342 O O . ASP B 1 89 ? 11.844 0.646 -7.598 1 98.56 89 ASP B O 1
ATOM 2346 N N . MET B 1 90 ? 13.312 1.746 -6.277 1 98.62 90 MET B N 1
ATOM 2347 C CA . MET B 1 90 ? 12.57 1.488 -5.051 1 98.62 90 MET B CA 1
ATOM 2348 C C . MET B 1 90 ? 11.164 2.07 -5.133 1 98.62 90 MET B C 1
ATOM 2350 O O . MET B 1 90 ? 10.188 1.395 -4.801 1 98.62 90 MET B O 1
ATOM 2354 N N . ALA B 1 91 ? 11.148 3.262 -5.602 1 98.88 91 ALA B N 1
ATOM 2355 C CA . ALA B 1 91 ? 9.875 3.963 -5.684 1 98.88 91 ALA B CA 1
ATOM 2356 C C . ALA B 1 91 ? 8.93 3.27 -6.664 1 98.88 91 ALA B C 1
ATOM 2358 O O . ALA B 1 91 ? 7.738 3.113 -6.383 1 98.88 91 ALA B O 1
ATOM 2359 N N . GLU B 1 92 ? 9.438 2.877 -7.773 1 98.75 92 GLU B N 1
ATOM 2360 C CA . GLU B 1 92 ? 8.602 2.199 -8.758 1 98.75 92 GLU B CA 1
ATOM 2361 C C . GLU B 1 92 ? 8.047 0.889 -8.203 1 98.75 92 GLU B C 1
ATOM 2363 O O . GLU B 1 92 ? 6.871 0.574 -8.391 1 98.75 92 GLU B O 1
ATOM 2368 N N . ILE B 1 93 ? 8.891 0.15 -7.516 1 98.94 93 ILE B N 1
ATOM 2369 C CA . ILE B 1 93 ? 8.43 -1.096 -6.918 1 98.94 93 ILE B CA 1
ATOM 2370 C C . ILE B 1 93 ? 7.367 -0.796 -5.859 1 98.94 93 ILE B C 1
ATOM 2372 O O . ILE B 1 93 ? 6.316 -1.442 -5.82 1 98.94 93 ILE B O 1
ATOM 2376 N N . VAL B 1 94 ? 7.535 0.213 -5.062 1 98.94 94 VAL B N 1
ATOM 2377 C CA . VAL B 1 94 ? 6.578 0.562 -4.02 1 98.94 94 VAL B CA 1
ATOM 2378 C C . VAL B 1 94 ? 5.266 1.02 -4.652 1 98.94 94 VAL B C 1
ATOM 2380 O O . VAL B 1 94 ? 4.184 0.743 -4.125 1 98.94 94 VAL B O 1
ATOM 2383 N N . SER B 1 95 ? 5.34 1.657 -5.812 1 98.94 95 SER B N 1
ATOM 2384 C CA . SER B 1 95 ? 4.105 2.025 -6.5 1 98.94 95 SER B CA 1
ATOM 2385 C C . SER B 1 95 ? 3.291 0.791 -6.871 1 98.94 95 SER B C 1
ATOM 2387 O O . SER B 1 95 ? 2.061 0.808 -6.793 1 98.94 95 SER B O 1
ATOM 2389 N N . TRP B 1 96 ? 3.916 -0.315 -7.223 1 98.94 96 TRP B N 1
ATOM 2390 C CA . TRP B 1 96 ? 3.223 -1.557 -7.551 1 98.94 96 TRP B CA 1
ATOM 2391 C C . TRP B 1 96 ? 2.713 -2.246 -6.289 1 98.94 96 TRP B C 1
ATOM 2393 O O . TRP B 1 96 ? 1.654 -2.877 -6.305 1 98.94 96 TRP B O 1
ATOM 2403 N N . LEU B 1 97 ? 3.525 -2.129 -5.188 1 98.94 97 LEU B N 1
ATOM 2404 C CA . LEU B 1 97 ? 3.025 -2.639 -3.916 1 98.94 97 LEU B CA 1
ATOM 2405 C C . LEU B 1 97 ? 1.754 -1.906 -3.5 1 98.94 97 LEU B C 1
ATOM 2407 O O . LEU B 1 97 ? 0.831 -2.516 -2.955 1 98.94 97 LEU B O 1
ATOM 2411 N N . SER B 1 98 ? 1.705 -0.62 -3.783 1 98.88 98 SER B N 1
ATOM 2412 C CA . SER B 1 98 ? 0.505 0.165 -3.512 1 98.88 98 SER B CA 1
ATOM 2413 C C . SER B 1 98 ? -0.656 -0.277 -4.395 1 98.88 98 SER B C 1
ATOM 2415 O O . SER B 1 98 ? -1.795 -0.373 -3.934 1 98.88 98 SER B O 1
ATOM 2417 N N . ILE B 1 99 ? -0.39 -0.591 -5.68 1 98.81 99 ILE B N 1
ATOM 2418 C CA . ILE B 1 99 ? -1.41 -1.084 -6.598 1 98.81 99 ILE B CA 1
ATOM 2419 C C . ILE B 1 99 ? -1.965 -2.412 -6.09 1 98.81 99 ILE B C 1
ATOM 2421 O O . ILE B 1 99 ? -3.172 -2.654 -6.152 1 98.81 99 ILE B O 1
ATOM 2425 N N . ALA B 1 100 ? -1.079 -3.225 -5.594 1 98.88 100 ALA B N 1
ATOM 2426 C CA . ALA B 1 100 ? -1.516 -4.496 -5.023 1 98.88 100 ALA B CA 1
ATOM 2427 C C . ALA B 1 100 ? -2.439 -4.273 -3.832 1 98.88 100 ALA B C 1
ATOM 2429 O O . ALA B 1 100 ? -3.461 -4.949 -3.693 1 98.88 100 ALA B O 1
ATOM 2430 N N . THR B 1 101 ? -2.137 -3.322 -3.002 1 98.75 101 THR B N 1
ATOM 2431 C CA . THR B 1 101 ? -2.838 -3.051 -1.751 1 98.75 101 THR B CA 1
ATOM 2432 C C . THR B 1 101 ? -4.168 -2.35 -2.018 1 98.75 101 THR B C 1
ATOM 2434 O O . THR B 1 101 ? -5.098 -2.439 -1.213 1 98.75 101 THR B O 1
ATOM 2437 N N . ASN B 1 102 ? -4.266 -1.688 -3.141 1 98.31 102 ASN B N 1
ATOM 2438 C CA . ASN B 1 102 ? -5.445 -0.861 -3.385 1 98.31 102 ASN B CA 1
ATOM 2439 C C . ASN B 1 102 ? -6.23 -1.351 -4.594 1 98.31 102 ASN B C 1
ATOM 2441 O O . ASN B 1 102 ? -7.184 -2.121 -4.453 1 98.31 102 ASN B O 1
ATOM 2445 N N . GLU B 1 103 ? -5.758 -1.179 -5.863 1 98.44 103 GLU B N 1
ATOM 2446 C CA . GLU B 1 103 ? -6.512 -1.51 -7.066 1 98.44 103 GLU B CA 1
ATOM 2447 C C . GLU B 1 103 ? -6.738 -3.016 -7.18 1 98.44 103 GLU B C 1
ATOM 2449 O O . GLU B 1 103 ? -7.844 -3.459 -7.492 1 98.44 103 GLU B O 1
ATOM 2454 N N . VAL B 1 104 ? -5.703 -3.791 -6.898 1 98.88 104 VAL B N 1
ATOM 2455 C CA . VAL B 1 104 ? -5.852 -5.238 -6.996 1 98.88 104 VAL B CA 1
ATOM 2456 C C . VAL B 1 104 ? -6.82 -5.73 -5.922 1 98.88 104 VAL B C 1
ATOM 2458 O O . VAL B 1 104 ? -7.664 -6.594 -6.188 1 98.88 104 VAL B O 1
ATOM 2461 N N . ALA B 1 105 ? -6.691 -5.211 -4.707 1 98.44 105 ALA B N 1
ATOM 2462 C CA . ALA B 1 105 ? -7.582 -5.578 -3.609 1 98.44 105 ALA B CA 1
ATOM 2463 C C . ALA B 1 105 ? -9.031 -5.219 -3.934 1 98.44 105 ALA B C 1
ATOM 2465 O O . ALA B 1 105 ? -9.953 -5.98 -3.631 1 98.44 105 ALA B O 1
ATOM 2466 N N . ARG B 1 106 ? -9.281 -4.109 -4.645 1 97.94 106 ARG B N 1
ATOM 2467 C CA . ARG B 1 106 ? -10.609 -3.572 -4.895 1 97.94 106 ARG B CA 1
ATOM 2468 C C . ARG B 1 106 ? -11.172 -4.086 -6.219 1 97.94 106 ARG B C 1
ATOM 2470 O O . ARG B 1 106 ? -12.328 -3.83 -6.551 1 97.94 106 ARG B O 1
ATOM 2477 N N . GLY B 1 107 ? -10.336 -4.719 -6.984 1 98.56 107 GLY B N 1
ATOM 2478 C CA . GLY B 1 107 ? -10.742 -5.293 -8.258 1 98.56 107 GLY B CA 1
ATOM 2479 C C . GLY B 1 107 ? -10.742 -6.812 -8.258 1 98.56 107 GLY B C 1
ATOM 2480 O O . GLY B 1 107 ? -11.664 -7.438 -7.727 1 98.56 107 GLY B O 1
ATOM 2481 N N . PRO B 1 108 ? -9.664 -7.43 -8.773 1 98.81 108 PRO B N 1
ATOM 2482 C CA . PRO B 1 108 ? -9.648 -8.883 -8.922 1 98.81 108 PRO B CA 1
ATOM 2483 C C . PRO B 1 108 ? -9.891 -9.617 -7.598 1 98.81 108 PRO B C 1
ATOM 2485 O O . PRO B 1 108 ? -10.633 -10.602 -7.555 1 98.81 108 PRO B O 1
ATOM 2488 N N . ALA B 1 109 ? -9.258 -9.172 -6.52 1 98.62 109 ALA B N 1
ATOM 2489 C CA . ALA B 1 109 ? -9.422 -9.844 -5.234 1 98.62 109 ALA B CA 1
ATOM 2490 C C . ALA B 1 109 ? -10.867 -9.742 -4.738 1 98.62 109 ALA B C 1
ATOM 2492 O O . ALA B 1 109 ? -11.414 -10.711 -4.215 1 98.62 109 ALA B O 1
ATOM 2493 N N . LEU B 1 110 ? -11.43 -8.555 -4.879 1 98.31 110 LEU B N 1
ATOM 2494 C CA . LEU B 1 110 ? -12.789 -8.328 -4.41 1 98.31 110 LEU B CA 1
ATOM 2495 C C . LEU B 1 110 ? -13.789 -9.125 -5.242 1 98.31 110 LEU B C 1
ATOM 2497 O O . LEU B 1 110 ? -14.766 -9.664 -4.703 1 98.31 110 LEU B O 1
ATOM 2501 N N . LEU B 1 111 ? -13.594 -9.172 -6.535 1 98.81 111 LEU B N 1
ATOM 2502 C CA . LEU B 1 111 ? -14.445 -9.984 -7.395 1 98.81 111 LEU B CA 1
ATOM 2503 C C . LEU B 1 111 ? -14.383 -11.453 -6.988 1 98.81 111 LEU B C 1
ATOM 2505 O O . LEU B 1 111 ? -15.406 -12.148 -6.969 1 98.81 111 LEU B O 1
ATOM 2509 N N . ARG B 1 112 ? -13.211 -11.898 -6.707 1 98.56 112 ARG B N 1
ATOM 2510 C CA . ARG B 1 112 ? -13.055 -13.273 -6.25 1 98.56 112 ARG B CA 1
ATOM 2511 C C . ARG B 1 112 ? -13.859 -13.516 -4.977 1 98.56 112 ARG B C 1
ATOM 2513 O O . ARG B 1 112 ? -14.555 -14.523 -4.859 1 98.56 112 ARG B O 1
ATOM 2520 N N . MET B 1 113 ? -13.758 -12.609 -3.996 1 97.5 113 MET B N 1
ATOM 2521 C CA . MET B 1 113 ? -14.484 -12.742 -2.738 1 97.5 113 MET B CA 1
ATOM 2522 C C . MET B 1 113 ? -15.992 -12.773 -2.982 1 97.5 113 MET B C 1
ATOM 2524 O O . MET B 1 113 ? -16.719 -13.5 -2.299 1 97.5 113 MET B O 1
ATOM 2528 N N . HIS B 1 114 ? -16.422 -11.984 -3.934 1 98.12 114 HIS B N 1
ATOM 2529 C CA . HIS B 1 114 ? -17.844 -11.914 -4.281 1 98.12 114 HIS B CA 1
ATOM 2530 C C . HIS B 1 114 ? -18.328 -13.234 -4.863 1 98.12 114 HIS B C 1
ATOM 2532 O O . HIS B 1 114 ? -19.328 -13.797 -4.391 1 98.12 114 HIS B O 1
ATOM 2538 N N . TYR B 1 115 ? -17.625 -13.742 -5.758 1 98 115 TYR B N 1
ATOM 2539 C CA . TYR B 1 115 ? -18.125 -14.898 -6.5 1 98 115 TYR B CA 1
ATOM 2540 C C . TYR B 1 115 ? -17.859 -16.188 -5.738 1 98 115 TYR B C 1
ATOM 2542 O O . TYR B 1 115 ? -18.641 -17.141 -5.828 1 98 115 TYR B O 1
ATOM 2550 N N . LEU B 1 116 ? -16.828 -16.234 -4.961 1 95.25 116 LEU B N 1
ATOM 2551 C CA . LEU B 1 116 ? -16.469 -17.453 -4.25 1 95.25 116 LEU B CA 1
ATOM 2552 C C . LEU B 1 116 ? -17.156 -17.5 -2.887 1 95.25 116 LEU B C 1
ATOM 2554 O O . LEU B 1 116 ? -17.547 -18.578 -2.422 1 95.25 116 LEU B O 1
ATOM 2558 N N . LEU B 1 117 ? -17.266 -16.328 -2.26 1 92.56 117 LEU B N 1
ATOM 2559 C CA . LEU B 1 117 ? -17.703 -16.328 -0.867 1 92.56 117 LEU B CA 1
ATOM 2560 C C . LEU B 1 117 ? -19.031 -15.594 -0.707 1 92.56 117 LEU B C 1
ATOM 2562 O O . LEU B 1 117 ? -19.594 -15.547 0.391 1 92.56 117 LEU B O 1
ATOM 2566 N N . GLY B 1 118 ? -19.484 -14.953 -1.722 1 95.31 118 GLY B N 1
ATOM 2567 C CA . GLY B 1 118 ? -20.781 -14.297 -1.681 1 95.31 118 GLY B CA 1
ATOM 2568 C C . GLY B 1 118 ? -20.734 -12.922 -1.046 1 95.31 118 GLY B C 1
ATOM 2569 O O . GLY B 1 118 ? -21.781 -12.367 -0.666 1 95.31 118 GLY B O 1
ATOM 2570 N N . ARG B 1 119 ? -19.562 -12.336 -0.965 1 95 119 ARG B N 1
ATOM 2571 C CA . ARG B 1 119 ? -19.422 -11 -0.389 1 95 119 ARG B CA 1
ATOM 2572 C C . ARG B 1 119 ? -20.188 -9.969 -1.207 1 95 119 ARG B C 1
ATOM 2574 O O . ARG B 1 119 ? -20.141 -9.977 -2.439 1 95 119 ARG B O 1
ATOM 2581 N N . LYS B 1 120 ? -21.078 -9.086 -0.451 1 95.62 120 LYS B N 1
ATOM 2582 C CA . LYS B 1 120 ? -21.719 -7.965 -1.131 1 95.62 120 LYS B CA 1
ATOM 2583 C C . LYS B 1 120 ? -20.719 -6.871 -1.472 1 95.62 120 LYS B C 1
ATOM 2585 O O . LYS B 1 120 ? -19.984 -6.402 -0.599 1 95.62 120 LYS B O 1
ATOM 2590 N N . ILE B 1 121 ? -20.656 -6.508 -2.764 1 96.25 121 ILE B N 1
ATOM 2591 C CA . ILE B 1 121 ? -19.703 -5.5 -3.203 1 96.25 121 ILE B CA 1
ATOM 2592 C C . ILE B 1 121 ? -20.359 -4.543 -4.184 1 96.25 121 ILE B C 1
ATOM 2594 O O . ILE B 1 121 ? -21.5 -4.77 -4.605 1 96.25 121 ILE B O 1
ATOM 2598 N N . ASP B 1 122 ? -19.766 -3.434 -4.457 1 95.44 122 ASP B N 1
ATOM 2599 C CA . ASP B 1 122 ? -20.078 -2.641 -5.645 1 95.44 122 ASP B CA 1
ATOM 2600 C C . ASP B 1 122 ? -19.5 -3.289 -6.902 1 95.44 122 ASP B C 1
ATOM 2602 O O . ASP B 1 122 ? -18.359 -3.025 -7.273 1 95.44 122 ASP B O 1
ATOM 2606 N N . LEU B 1 123 ? -20.281 -4.141 -7.484 1 97.62 123 LEU B N 1
ATOM 2607 C CA . LEU B 1 123 ? -19.828 -4.977 -8.586 1 97.62 123 LEU B CA 1
ATOM 2608 C C . LEU B 1 123 ? -19.344 -4.121 -9.75 1 97.62 123 LEU B C 1
ATOM 2610 O O . LEU B 1 123 ? -18.312 -4.422 -10.359 1 97.62 123 LEU B O 1
ATOM 2614 N N . GLU B 1 124 ? -20.031 -3.096 -10.094 1 97.75 124 GLU B N 1
ATOM 2615 C CA . GLU B 1 124 ? -19.656 -2.221 -11.195 1 97.75 124 GLU B CA 1
ATOM 2616 C C . GLU B 1 124 ? -18.281 -1.59 -10.961 1 97.75 124 GLU B C 1
ATOM 2618 O O . GLU B 1 124 ? -17.453 -1.556 -11.859 1 97.75 124 GLU B O 1
ATOM 2623 N N . GLU B 1 125 ? -18.031 -1.123 -9.781 1 97 125 GLU B N 1
ATOM 2624 C CA . GLU B 1 125 ? -16.75 -0.511 -9.445 1 97 125 GLU B CA 1
ATOM 2625 C C . GLU B 1 12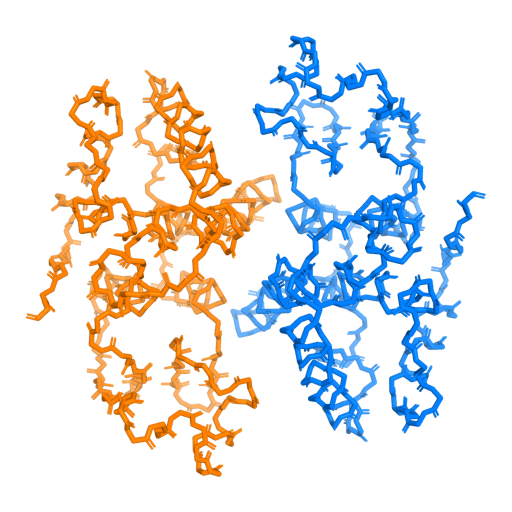5 ? -15.625 -1.535 -9.5 1 97 125 GLU B C 1
ATOM 2627 O O . GLU B 1 125 ? -14.531 -1.241 -10 1 97 125 GLU B O 1
ATOM 2632 N N . ALA B 1 126 ? -15.883 -2.713 -8.961 1 98.38 126 ALA B N 1
ATOM 2633 C CA . ALA B 1 126 ? -14.859 -3.76 -8.945 1 98.38 126 ALA B CA 1
ATOM 2634 C C . ALA B 1 126 ? -14.492 -4.188 -10.359 1 98.38 126 ALA B C 1
ATOM 2636 O O . ALA B 1 126 ? -13.312 -4.379 -10.672 1 98.38 126 ALA B O 1
ATOM 2637 N N . VAL B 1 127 ? -15.5 -4.332 -11.203 1 98.69 127 VAL B N 1
ATOM 2638 C CA . VAL B 1 127 ? -15.266 -4.727 -12.586 1 98.69 127 VAL B CA 1
ATOM 2639 C C . VAL B 1 127 ? -14.492 -3.629 -13.312 1 98.69 127 VAL B C 1
ATOM 2641 O O . VAL B 1 127 ? -13.516 -3.91 -14.016 1 98.69 127 VAL B O 1
ATOM 2644 N N . SER B 1 128 ? -14.898 -2.377 -13.102 1 98.56 128 SER B N 1
ATOM 2645 C CA . SER B 1 128 ? -14.227 -1.25 -13.742 1 98.56 128 SER B CA 1
ATOM 2646 C C . SER B 1 128 ? -12.766 -1.155 -13.312 1 98.56 128 SER B C 1
ATOM 2648 O O . SER B 1 128 ? -11.883 -0.926 -14.141 1 98.56 128 SER B O 1
ATOM 2650 N N . THR B 1 129 ? -12.531 -1.322 -12.039 1 98.56 129 THR B N 1
ATOM 2651 C CA . THR B 1 129 ? -11.172 -1.304 -11.5 1 98.56 129 THR B CA 1
ATOM 2652 C C . THR B 1 129 ? -10.336 -2.428 -12.109 1 98.56 129 THR B C 1
ATOM 2654 O O . THR B 1 129 ? -9.188 -2.213 -12.5 1 98.56 129 THR B O 1
ATOM 2657 N N . THR B 1 130 ? -10.922 -3.588 -12.195 1 98.88 130 THR B N 1
ATOM 2658 C CA . THR B 1 130 ? -10.25 -4.746 -12.766 1 98.88 130 THR B CA 1
ATOM 2659 C C . THR B 1 130 ? -9.883 -4.496 -14.227 1 98.88 130 THR B C 1
ATOM 2661 O O . THR B 1 130 ? -8.742 -4.715 -14.641 1 98.88 130 THR B O 1
ATOM 2664 N N . ASP B 1 131 ? -10.836 -3.986 -14.977 1 98.69 131 ASP B N 1
ATOM 2665 C CA . ASP B 1 131 ? -10.602 -3.715 -16.391 1 98.69 131 ASP B CA 1
ATOM 2666 C C . ASP B 1 131 ? -9.469 -2.701 -16.578 1 98.69 131 ASP B C 1
ATOM 2668 O O . ASP B 1 131 ? -8.633 -2.855 -17.469 1 98.69 131 ASP B O 1
ATOM 2672 N N . GLN B 1 132 ? -9.453 -1.717 -15.75 1 98.56 132 GLN B N 1
ATOM 2673 C CA . GLN B 1 132 ? -8.43 -0.687 -15.844 1 98.56 132 GLN B CA 1
ATOM 2674 C C . GLN B 1 132 ? -7.043 -1.269 -15.57 1 98.56 132 GLN B C 1
ATOM 2676 O O . GLN B 1 132 ? -6.102 -1.03 -16.328 1 98.56 132 GLN B O 1
ATOM 2681 N N . ILE B 1 133 ? -6.922 -2.016 -14.492 1 98.56 133 ILE B N 1
ATOM 2682 C CA . ILE B 1 133 ? -5.621 -2.559 -14.117 1 98.56 133 ILE B CA 1
ATOM 2683 C C . ILE B 1 133 ? -5.121 -3.506 -15.203 1 98.56 133 ILE B C 1
ATOM 2685 O O . ILE B 1 133 ? -3.943 -3.475 -15.57 1 98.56 133 ILE B O 1
ATOM 2689 N N . LEU B 1 134 ? -5.996 -4.367 -15.703 1 98.88 134 LEU B N 1
ATOM 2690 C CA . LEU B 1 134 ? -5.594 -5.34 -16.719 1 98.88 134 LEU B CA 1
ATOM 2691 C C . LEU B 1 134 ? -5.156 -4.641 -18 1 98.88 134 LEU B C 1
ATOM 2693 O O . LEU B 1 134 ? -4.16 -5.031 -18.609 1 98.88 134 LEU B O 1
ATOM 2697 N N . SER B 1 135 ? -5.867 -3.613 -18.359 1 98.81 135 SER B N 1
ATOM 2698 C CA . SER B 1 135 ? -5.516 -2.861 -19.562 1 98.81 135 SER B CA 1
ATOM 2699 C C . SER B 1 135 ? -4.156 -2.184 -19.406 1 98.81 135 SER B C 1
ATOM 2701 O O . SER B 1 135 ? -3.309 -2.281 -20.297 1 98.81 135 SER B O 1
ATOM 2703 N N . ILE B 1 136 ? -3.934 -1.518 -18.328 1 98.69 136 ILE B N 1
ATOM 2704 C CA . ILE B 1 136 ? -2.686 -0.802 -18.078 1 98.69 136 ILE B CA 1
ATOM 2705 C C . ILE B 1 136 ? -1.525 -1.793 -18.031 1 98.69 136 ILE B C 1
ATOM 2707 O O . ILE B 1 136 ? -0.494 -1.588 -18.672 1 98.69 136 ILE B O 1
ATOM 2711 N N . LEU B 1 137 ? -1.729 -2.85 -17.266 1 98.81 137 LEU B N 1
ATOM 2712 C CA . LEU B 1 137 ? -0.691 -3.857 -17.078 1 98.81 137 LEU B CA 1
ATOM 2713 C C . LEU B 1 137 ? -0.323 -4.508 -18.406 1 98.81 137 LEU B C 1
ATOM 2715 O O . LEU B 1 137 ? 0.859 -4.66 -18.719 1 98.81 137 LEU B O 1
ATOM 2719 N N . ASP B 1 138 ? -1.317 -4.91 -19.141 1 98.88 138 ASP B N 1
ATOM 2720 C CA . ASP B 1 138 ? -1.061 -5.57 -20.422 1 98.88 138 ASP B CA 1
ATOM 2721 C C . ASP B 1 138 ? -0.3 -4.648 -21.375 1 98.88 138 ASP B C 1
ATOM 2723 O O . ASP B 1 138 ? 0.608 -5.09 -22.078 1 98.88 138 ASP B O 1
ATOM 2727 N N . ASN B 1 139 ? -0.678 -3.408 -21.391 1 98.62 139 ASN B N 1
ATOM 2728 C CA . ASN B 1 139 ? 0.017 -2.436 -22.234 1 98.62 139 ASN B CA 1
ATOM 2729 C C . ASN B 1 139 ? 1.472 -2.264 -21.797 1 98.62 139 ASN B C 1
ATOM 2731 O O . ASN B 1 139 ? 2.373 -2.252 -22.641 1 98.62 139 ASN B O 1
ATOM 2735 N N . MET B 1 140 ? 1.699 -2.16 -20.547 1 98.06 140 MET B N 1
ATOM 2736 C CA . MET B 1 140 ? 3.051 -1.968 -20.031 1 98.06 140 MET B CA 1
ATOM 2737 C C . MET B 1 140 ? 3.93 -3.174 -20.344 1 98.06 140 MET B C 1
ATOM 2739 O O . MET B 1 140 ? 5.098 -3.02 -20.703 1 98.06 140 MET B O 1
ATOM 2743 N N . LEU B 1 141 ? 3.381 -4.34 -20.234 1 98.69 141 LEU B N 1
ATOM 2744 C CA . LEU B 1 141 ? 4.117 -5.59 -20.406 1 98.69 141 LEU B CA 1
ATOM 2745 C C . LEU B 1 141 ? 4.352 -5.887 -21.875 1 98.69 141 LEU B C 1
ATOM 2747 O O . LEU B 1 141 ? 5.023 -6.859 -22.219 1 98.69 141 LEU B O 1
ATOM 2751 N N . SER B 1 142 ? 3.795 -5.059 -22.719 1 98.38 142 SER B N 1
ATOM 2752 C CA . SER B 1 142 ? 4.035 -5.238 -24.156 1 98.38 142 SER B CA 1
ATOM 2753 C C . SER B 1 142 ? 5.488 -4.957 -24.5 1 98.38 142 SER B C 1
ATOM 2755 O O . SER B 1 142 ? 5.984 -5.434 -25.531 1 98.38 142 SER B O 1
ATOM 2757 N N . SER B 1 143 ? 6.184 -4.184 -23.672 1 97.44 143 SER B N 1
ATOM 2758 C CA . SER B 1 143 ? 7.551 -3.781 -23.984 1 97.44 143 SER B CA 1
ATOM 2759 C C . SER B 1 143 ? 8.508 -4.168 -22.859 1 97.44 143 SER B C 1
ATOM 2761 O O . SER B 1 143 ? 9.656 -3.721 -22.844 1 97.44 143 SER B O 1
ATOM 2763 N N . ARG B 1 144 ? 8.008 -4.895 -21.859 1 96.62 144 ARG B N 1
ATOM 2764 C CA . ARG B 1 144 ? 8.828 -5.309 -20.719 1 96.62 144 ARG B CA 1
ATOM 2765 C C . ARG B 1 144 ? 8.508 -6.742 -20.312 1 96.62 144 ARG B C 1
ATOM 2767 O O . ARG B 1 144 ? 7.363 -7.184 -20.406 1 96.62 144 ARG B O 1
ATOM 2774 N N . ASP B 1 145 ? 9.492 -7.422 -19.812 1 98.38 145 ASP B N 1
ATOM 2775 C CA . ASP B 1 145 ? 9.305 -8.797 -19.344 1 98.38 145 ASP B CA 1
ATOM 2776 C C . ASP B 1 145 ? 8.852 -8.82 -17.891 1 98.38 145 ASP B C 1
ATOM 2778 O O . ASP B 1 145 ? 8.188 -9.766 -17.453 1 98.38 145 ASP B O 1
ATOM 2782 N N . TRP B 1 146 ? 9.281 -7.824 -17.156 1 98.88 146 TRP B N 1
ATOM 2783 C CA . TRP B 1 146 ? 8.977 -7.691 -15.734 1 98.88 146 TRP B CA 1
ATOM 2784 C C . TRP B 1 146 ? 8.43 -6.301 -15.422 1 98.88 146 TRP B C 1
ATOM 2786 O O . TRP B 1 146 ? 8.492 -5.398 -16.266 1 98.88 146 TRP B O 1
ATOM 2796 N N . LEU B 1 147 ? 7.828 -6.145 -14.289 1 98.69 147 LEU B N 1
ATOM 2797 C CA . LEU B 1 147 ? 7.121 -4.906 -13.984 1 98.69 147 LEU B CA 1
ATOM 2798 C C . LEU B 1 147 ? 8.102 -3.76 -13.773 1 98.69 147 LEU B C 1
ATOM 2800 O O . LEU B 1 147 ? 7.805 -2.611 -14.109 1 98.69 147 LEU B O 1
ATOM 2804 N N . VAL B 1 148 ? 9.188 -4.09 -13.117 1 98.25 148 VAL B N 1
ATOM 2805 C CA . VAL B 1 148 ? 10.203 -3.074 -12.867 1 98.25 148 VAL B CA 1
ATOM 2806 C C . VAL B 1 148 ? 11.57 -3.58 -13.328 1 98.25 148 VAL B C 1
ATOM 2808 O O . VAL B 1 148 ? 11.969 -4.699 -13 1 98.25 148 VAL B O 1
ATOM 2811 N N . ASN B 1 149 ? 12.297 -2.891 -14.055 1 96.62 149 ASN B N 1
ATOM 2812 C CA . ASN B 1 149 ? 13.633 -3.188 -14.562 1 96.62 149 ASN B CA 1
ATOM 2813 C C . ASN B 1 149 ? 13.641 -4.465 -15.398 1 96.62 149 ASN B C 1
ATOM 2815 O O . ASN B 1 149 ? 12.641 -4.801 -16.031 1 96.62 149 ASN B O 1
ATOM 2819 N N . GLN B 1 150 ? 14.797 -5.09 -15.57 1 97.38 150 GLN B N 1
ATOM 2820 C CA . GLN B 1 150 ? 14.969 -6.18 -16.531 1 97.38 150 GLN B CA 1
ATOM 2821 C C . GLN B 1 150 ? 14.977 -7.535 -15.82 1 97.38 150 GLN B C 1
ATOM 2823 O O . GLN B 1 150 ? 15.219 -8.562 -16.453 1 97.38 150 GLN B O 1
ATOM 2828 N N . GLU B 1 151 ? 14.727 -7.539 -14.562 1 97.94 151 GLU B N 1
ATOM 2829 C CA . GLU B 1 151 ? 14.656 -8.766 -13.766 1 97.94 151 GLU B CA 1
ATOM 2830 C C . GLU B 1 151 ? 13.406 -8.781 -12.891 1 97.94 151 GLU B C 1
ATOM 2832 O O . GLU B 1 151 ? 12.836 -7.73 -12.602 1 97.94 151 GLU B O 1
ATOM 2837 N N . VAL B 1 152 ? 13.062 -10.008 -12.461 1 98.81 152 VAL B N 1
ATOM 2838 C CA . VAL B 1 152 ? 11.945 -10.172 -11.539 1 98.81 152 VAL B CA 1
ATOM 2839 C C . VAL B 1 152 ? 12.219 -9.414 -10.242 1 98.81 152 VAL B C 1
ATOM 2841 O O . VAL B 1 152 ? 13.367 -9.336 -9.797 1 98.81 152 VAL B O 1
ATOM 2844 N N . SER B 1 153 ? 11.258 -8.805 -9.68 1 98.94 153 SER B N 1
ATOM 2845 C CA . SER B 1 153 ? 11.32 -8.141 -8.383 1 98.94 153 SER B CA 1
ATOM 2846 C C . SER B 1 153 ? 10.086 -8.461 -7.543 1 98.94 153 SER B C 1
ATOM 2848 O O . SER B 1 153 ? 9.18 -9.164 -8 1 98.94 153 SER B O 1
ATOM 2850 N N . ILE B 1 154 ? 9.961 -7.93 -6.355 1 98.94 154 ILE B N 1
ATOM 2851 C CA . ILE B 1 154 ? 8.812 -8.188 -5.492 1 98.94 154 ILE B CA 1
ATOM 2852 C C . ILE B 1 154 ? 7.574 -7.488 -6.059 1 98.94 154 ILE B C 1
ATOM 2854 O O . ILE B 1 154 ? 6.445 -7.785 -5.652 1 98.94 154 ILE B O 1
ATOM 2858 N N . ALA B 1 155 ? 7.723 -6.523 -6.98 1 98.94 155 ALA B N 1
ATOM 2859 C CA . ALA B 1 155 ? 6.562 -5.973 -7.676 1 98.94 155 ALA B CA 1
ATOM 2860 C C . ALA B 1 155 ? 5.785 -7.07 -8.398 1 98.94 155 ALA B C 1
ATOM 2862 O O . ALA B 1 155 ? 4.555 -7.109 -8.344 1 98.94 155 ALA B O 1
ATOM 2863 N N . ASP B 1 156 ? 6.5 -7.965 -9.039 1 98.94 156 ASP B N 1
ATOM 2864 C CA . ASP B 1 156 ? 5.875 -9.062 -9.766 1 98.94 156 ASP B CA 1
ATOM 2865 C C . ASP B 1 156 ? 5.18 -10.031 -8.812 1 98.94 156 ASP B C 1
ATOM 2867 O O . ASP B 1 156 ? 4.055 -10.469 -9.07 1 98.94 156 ASP B O 1
ATOM 2871 N N . ILE B 1 157 ? 5.785 -10.297 -7.711 1 98.94 157 ILE B N 1
ATOM 2872 C CA . ILE B 1 157 ? 5.273 -11.25 -6.738 1 98.94 157 ILE B CA 1
ATOM 2873 C C . ILE B 1 157 ? 4.027 -10.688 -6.062 1 98.94 157 ILE B C 1
ATOM 2875 O O . ILE B 1 157 ? 3.1 -11.43 -5.734 1 98.94 157 ILE B O 1
ATOM 2879 N N . ALA B 1 158 ? 3.992 -9.383 -5.922 1 98.94 158 ALA B N 1
ATOM 2880 C CA . ALA B 1 158 ? 2.865 -8.719 -5.273 1 98.94 158 ALA B CA 1
ATOM 2881 C C . ALA B 1 158 ? 1.625 -8.75 -6.16 1 98.94 158 ALA B C 1
ATOM 2883 O O . ALA B 1 158 ? 0.501 -8.859 -5.664 1 98.94 158 ALA B O 1
ATOM 2884 N N . ILE B 1 159 ? 1.809 -8.633 -7.449 1 98.94 159 ILE B N 1
ATOM 2885 C CA . ILE B 1 159 ? 0.702 -8.461 -8.383 1 98.94 159 ILE B CA 1
ATOM 2886 C C . ILE B 1 159 ? 0.208 -9.836 -8.852 1 98.94 159 ILE B C 1
ATOM 2888 O O . ILE B 1 159 ? -0.99 -10.023 -9.07 1 98.94 159 ILE B O 1
ATOM 2892 N N . TYR B 1 160 ? 1.004 -10.812 -8.914 1 98.94 160 TYR B N 1
ATOM 2893 C CA . TYR B 1 160 ? 0.798 -12.094 -9.594 1 98.94 160 TYR B CA 1
ATOM 2894 C C . TYR B 1 160 ? -0.341 -12.875 -8.945 1 98.94 160 TYR B C 1
ATOM 2896 O O . TYR B 1 160 ? -1.225 -13.383 -9.641 1 98.94 160 TYR B O 1
ATOM 2904 N N . PRO B 1 161 ? -0.495 -12.961 -7.645 1 98.81 161 PRO B N 1
ATOM 2905 C CA . PRO B 1 161 ? -1.391 -13.945 -7.031 1 98.81 161 PRO B CA 1
ATOM 2906 C C . PRO B 1 161 ? -2.85 -13.742 -7.434 1 98.81 161 PRO B C 1
ATOM 2908 O O . PRO B 1 161 ? -3.52 -14.695 -7.84 1 98.81 161 PRO B O 1
ATOM 2911 N N . TYR B 1 162 ? -3.291 -12.539 -7.402 1 98.69 162 TYR B N 1
ATOM 2912 C CA . TYR B 1 162 ? -4.719 -12.352 -7.629 1 98.69 162 TYR B CA 1
ATOM 2913 C C . TYR B 1 162 ? -5.039 -12.32 -9.117 1 98.69 162 TYR B C 1
ATOM 2915 O O . TYR B 1 162 ? -6.203 -12.406 -9.516 1 98.69 162 TYR B O 1
ATOM 2923 N N . LEU B 1 163 ? -4.004 -12.195 -9.953 1 98.62 163 LEU B N 1
ATOM 2924 C CA . LEU B 1 163 ? -4.215 -12.469 -11.367 1 98.62 163 LEU B CA 1
ATOM 2925 C C . LEU B 1 163 ? -4.238 -13.969 -11.633 1 98.62 163 LEU B C 1
ATOM 2927 O O . LEU B 1 163 ? -5.043 -14.445 -12.438 1 98.62 163 LEU B O 1
ATOM 2931 N N . ALA B 1 164 ? -3.379 -14.672 -10.906 1 98 164 ALA B N 1
ATOM 2932 C CA . ALA B 1 164 ? -3.359 -16.125 -11.023 1 98 164 ALA B CA 1
ATOM 2933 C C . ALA B 1 164 ? -4.684 -16.734 -10.57 1 98 164 ALA B C 1
ATOM 2935 O O . ALA B 1 164 ? -5.102 -17.781 -11.07 1 98 164 ALA B O 1
ATOM 2936 N N . LEU B 1 165 ? -5.383 -16.078 -9.68 1 97.75 165 LEU B N 1
ATOM 2937 C CA . LEU B 1 165 ? -6.637 -16.562 -9.109 1 97.75 165 LEU B CA 1
ATOM 2938 C C . LEU B 1 165 ? -7.832 -15.93 -9.812 1 97.75 165 LEU B C 1
ATOM 2940 O O . LEU B 1 165 ? -8.977 -16.094 -9.367 1 97.75 165 LEU B O 1
ATOM 2944 N N . SER B 1 166 ? -7.617 -15.219 -10.875 1 97.12 166 SER B N 1
ATOM 2945 C CA . SER B 1 166 ? -8.617 -14.352 -11.484 1 97.12 166 SER B CA 1
ATOM 2946 C C . SER B 1 166 ? -9.828 -15.148 -11.961 1 97.12 166 SER B C 1
ATOM 2948 O O . SER B 1 166 ? -10.953 -14.648 -11.945 1 97.12 166 SER B O 1
ATOM 2950 N N . HIS B 1 167 ? -9.648 -16.391 -12.383 1 97.19 167 HIS B N 1
ATOM 2951 C CA . HIS B 1 167 ? -10.742 -17.234 -12.852 1 97.19 167 HIS B CA 1
ATOM 2952 C C . HIS B 1 167 ? -11.789 -17.438 -11.758 1 97.19 167 HIS B C 1
ATOM 2954 O O . HIS B 1 167 ? -12.977 -17.578 -12.047 1 97.19 167 HIS B O 1
ATOM 2960 N N . GLN B 1 168 ? -11.422 -17.328 -10.523 1 97.88 168 GLN B N 1
ATOM 2961 C CA . GLN B 1 168 ? -12.344 -17.484 -9.398 1 97.88 168 GLN B CA 1
ATOM 2962 C C . GLN B 1 168 ? -13.172 -16.203 -9.203 1 97.88 168 GLN B C 1
ATOM 2964 O O . GLN B 1 168 ? -14.172 -16.219 -8.477 1 97.88 168 GLN B O 1
ATOM 2969 N N . GLY B 1 169 ? -12.773 -15.102 -9.852 1 98 169 GLY B N 1
ATOM 2970 C CA . GLY B 1 169 ? -13.523 -13.859 -9.852 1 98 169 GLY B CA 1
ATOM 2971 C C . GLY B 1 169 ? -14.25 -13.594 -11.156 1 98 169 GLY B C 1
ATOM 2972 O O . GLY B 1 169 ? -14.617 -12.453 -11.445 1 98 169 GLY B O 1
ATOM 2973 N N . ASN B 1 170 ? -14.297 -14.617 -11.984 1 98.19 170 ASN B N 1
ATOM 2974 C CA . ASN B 1 170 ? -14.938 -14.547 -13.297 1 98.19 170 ASN B CA 1
ATOM 2975 C C . ASN B 1 170 ? -14.211 -13.562 -14.211 1 98.19 170 ASN B C 1
ATOM 2977 O O . ASN B 1 170 ? -14.859 -12.812 -14.945 1 98.19 170 ASN B O 1
ATOM 2981 N N . ILE B 1 171 ? -12.961 -13.516 -14.07 1 98.56 171 ILE B N 1
ATOM 2982 C CA . ILE B 1 171 ? -12.125 -12.688 -14.922 1 98.56 171 ILE B CA 1
ATOM 2983 C C . ILE B 1 171 ? -11.398 -13.562 -15.945 1 98.56 171 ILE B C 1
ATOM 2985 O O . ILE B 1 171 ? -10.672 -14.484 -15.57 1 98.56 171 ILE B O 1
ATOM 2989 N N . ASP B 1 172 ? -11.586 -13.336 -17.203 1 98.19 172 ASP B N 1
ATOM 2990 C CA . ASP B 1 172 ? -10.914 -14.031 -18.297 1 98.19 172 ASP B CA 1
ATOM 2991 C C . ASP B 1 172 ? -9.68 -13.258 -18.75 1 98.19 172 ASP B C 1
ATOM 2993 O O . ASP B 1 172 ? -9.789 -12.133 -19.25 1 98.19 172 ASP B O 1
ATOM 2997 N N . LEU B 1 173 ? -8.5 -13.82 -18.594 1 98.62 173 LEU B N 1
ATOM 2998 C CA . LEU B 1 173 ? -7.258 -13.125 -18.922 1 98.62 173 LEU B CA 1
ATOM 2999 C C . LEU B 1 173 ? -6.801 -13.453 -20.328 1 98.62 173 LEU B C 1
ATOM 3001 O O . LEU B 1 173 ? -5.809 -12.906 -20.812 1 98.62 173 LEU B O 1
ATOM 3005 N N . SER B 1 174 ? -7.48 -14.305 -21.094 1 98.06 174 SER B N 1
ATOM 3006 C CA . SER B 1 174 ? -7.023 -14.859 -22.359 1 98.06 174 SER B CA 1
ATOM 3007 C C . SER B 1 174 ? -6.727 -13.758 -23.375 1 98.06 174 SER B C 1
ATOM 3009 O O . SER B 1 174 ? -5.836 -13.898 -24.203 1 98.06 174 SER B O 1
ATOM 3011 N N . LYS B 1 175 ? -7.402 -12.594 -23.344 1 97.69 175 LYS B N 1
ATOM 3012 C CA . LYS B 1 175 ? -7.215 -11.531 -24.328 1 97.69 175 LYS B CA 1
ATOM 3013 C C . LYS B 1 175 ? -6.035 -10.641 -23.953 1 97.69 175 LYS B C 1
ATOM 3015 O O . LYS B 1 175 ? -5.59 -9.82 -24.766 1 97.69 175 LYS B O 1
ATOM 3020 N N . TYR B 1 176 ? -5.57 -10.797 -22.734 1 98.75 176 TYR B N 1
ATOM 3021 C CA . TYR B 1 176 ? -4.41 -10.047 -22.266 1 98.75 176 TYR B CA 1
ATOM 3022 C C . TYR B 1 176 ? -3.131 -10.859 -22.438 1 98.75 176 TYR B C 1
ATOM 3024 O O . TYR B 1 176 ? -2.533 -11.297 -21.453 1 98.75 176 TYR B O 1
ATOM 3032 N N . THR B 1 177 ? -2.67 -10.961 -23.609 1 98.75 177 THR B N 1
ATOM 3033 C CA . THR B 1 177 ? -1.63 -11.914 -23.984 1 98.75 177 THR B CA 1
ATOM 3034 C C . THR B 1 177 ? -0.311 -11.578 -23.297 1 98.75 177 THR B C 1
ATOM 3036 O O . THR B 1 177 ? 0.452 -12.469 -22.938 1 98.75 177 THR B O 1
ATOM 3039 N N . ASN B 1 178 ? -0.026 -10.25 -23.125 1 98.88 178 ASN B N 1
ATOM 3040 C CA . ASN B 1 178 ? 1.215 -9.867 -22.469 1 98.88 178 ASN B CA 1
ATOM 3041 C C . ASN B 1 178 ? 1.199 -10.242 -20.984 1 98.88 178 ASN B C 1
ATOM 3043 O O . ASN B 1 178 ? 2.229 -10.625 -20.422 1 98.88 178 ASN B O 1
ATOM 3047 N N . ILE B 1 179 ? 0.027 -10.156 -20.375 1 98.94 179 ILE B N 1
ATOM 3048 C CA . ILE B 1 179 ? -0.116 -10.586 -18.984 1 98.94 179 ILE B CA 1
ATOM 3049 C C . ILE B 1 179 ? 0.089 -12.102 -18.906 1 98.94 179 ILE B C 1
ATOM 3051 O O . ILE B 1 179 ? 0.792 -12.586 -18.016 1 98.94 179 ILE B O 1
ATOM 3055 N N . VAL B 1 180 ? -0.544 -12.812 -19.812 1 98.81 180 VAL B N 1
ATOM 3056 C CA . VAL B 1 180 ? -0.43 -14.266 -19.828 1 98.81 180 VAL B CA 1
ATOM 3057 C C . VAL B 1 180 ? 1.036 -14.664 -19.969 1 98.81 180 VAL B C 1
ATOM 3059 O O . VAL B 1 180 ? 1.515 -15.555 -19.25 1 98.81 180 VAL B O 1
ATOM 3062 N N . ASN B 1 181 ? 1.76 -14.023 -20.859 1 98.81 181 ASN B N 1
ATOM 3063 C CA . ASN B 1 181 ? 3.182 -14.289 -21.031 1 98.81 181 ASN B CA 1
ATOM 3064 C C . ASN B 1 181 ? 3.977 -13.969 -19.766 1 98.81 181 ASN B C 1
ATOM 3066 O O . ASN B 1 181 ? 4.863 -14.734 -19.375 1 98.81 181 ASN B O 1
ATOM 3070 N N . TRP B 1 182 ? 3.691 -12.836 -19.172 1 98.88 182 TRP B N 1
ATOM 3071 C CA . TRP B 1 182 ? 4.328 -12.422 -17.938 1 98.88 182 TRP B CA 1
ATOM 3072 C C . TRP B 1 182 ? 4.074 -13.445 -16.828 1 98.88 182 TRP B C 1
ATOM 3074 O O . TRP B 1 182 ? 4.996 -13.836 -16.109 1 98.88 182 TRP B O 1
ATOM 3084 N N . MET B 1 183 ? 2.824 -13.938 -16.703 1 98.75 183 MET B N 1
ATOM 3085 C CA . MET B 1 183 ? 2.49 -14.938 -15.695 1 98.75 183 MET B CA 1
ATOM 3086 C C . MET B 1 183 ? 3.252 -16.234 -15.945 1 98.75 183 MET B C 1
ATOM 3088 O O . MET B 1 183 ? 3.717 -16.875 -15 1 98.75 183 MET B O 1
ATOM 3092 N N . SER B 1 184 ? 3.328 -16.609 -17.172 1 98.75 184 SER B N 1
ATOM 3093 C CA . SER B 1 184 ? 4.105 -17.781 -17.531 1 98.75 184 SER B CA 1
ATOM 3094 C C . SER B 1 184 ? 5.555 -17.656 -17.078 1 98.75 184 SER B C 1
ATOM 3096 O O . SER B 1 184 ? 6.152 -18.625 -16.594 1 98.75 184 SER B O 1
ATOM 3098 N N . ARG B 1 185 ? 6.176 -16.469 -17.25 1 98.81 185 ARG B N 1
ATOM 3099 C CA . ARG B 1 185 ? 7.547 -16.234 -16.797 1 98.81 185 ARG B CA 1
ATOM 3100 C C . ARG B 1 185 ? 7.664 -16.406 -15.289 1 98.81 185 ARG B C 1
ATOM 3102 O O . ARG B 1 185 ? 8.617 -17.016 -14.797 1 98.81 185 ARG B O 1
ATOM 3109 N N . VAL B 1 186 ? 6.691 -15.883 -14.539 1 98.88 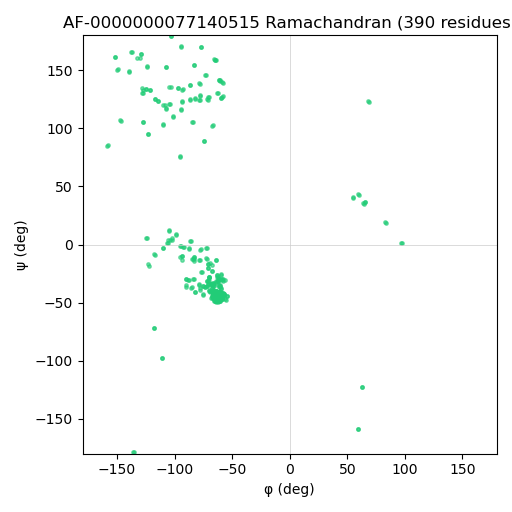186 VAL B N 1
ATOM 3110 C CA . VAL B 1 186 ? 6.688 -16.047 -13.094 1 98.88 186 VAL B CA 1
ATOM 3111 C C . VAL B 1 186 ? 6.621 -17.531 -12.742 1 98.88 186 VAL B C 1
ATOM 3113 O O . VAL B 1 186 ? 7.363 -18.016 -11.883 1 98.88 186 VAL B O 1
ATOM 3116 N N . GLU B 1 187 ? 5.777 -18.312 -13.445 1 98.69 187 GLU B N 1
ATOM 3117 C CA . GLU B 1 187 ? 5.496 -19.719 -13.156 1 98.69 187 GLU B CA 1
ATOM 3118 C C . GLU B 1 187 ? 6.684 -20.609 -13.516 1 98.69 187 GLU B C 1
ATOM 3120 O O . GLU B 1 187 ? 6.746 -21.766 -13.109 1 98.69 187 GLU B O 1
ATOM 3125 N N . HIS B 1 188 ? 7.609 -20.047 -14.234 1 98.69 188 HIS B N 1
ATOM 3126 C CA . HIS B 1 188 ? 8.773 -20.828 -14.641 1 98.69 188 HIS B CA 1
ATOM 3127 C C . HIS B 1 188 ? 10.008 -20.438 -13.836 1 98.69 188 HIS B C 1
ATOM 3129 O O . HIS B 1 188 ? 11.109 -20.938 -14.094 1 98.69 188 HIS B O 1
ATOM 3135 N N . LEU B 1 189 ? 9.883 -19.547 -12.93 1 98.69 189 LEU B N 1
ATOM 3136 C CA . LEU B 1 189 ? 11 -19.219 -12.062 1 98.69 189 LEU B CA 1
ATOM 3137 C C . LEU B 1 189 ? 11.438 -20.438 -11.25 1 98.69 189 LEU B C 1
ATOM 3139 O O . LEU B 1 189 ? 10.594 -21.203 -10.781 1 98.69 189 LEU B O 1
ATOM 3143 N N . PRO B 1 190 ? 12.766 -20.578 -11.078 1 98.31 190 PRO B N 1
ATOM 3144 C CA . PRO B 1 190 ? 13.195 -21.641 -10.156 1 98.31 190 PRO B CA 1
ATOM 3145 C C . PRO B 1 190 ? 12.648 -21.453 -8.742 1 98.31 190 PRO B C 1
ATOM 3147 O O . PRO B 1 190 ? 12.797 -20.375 -8.164 1 98.31 190 PRO B O 1
ATOM 3150 N N . GLY B 1 191 ? 11.984 -22.484 -8.203 1 98.25 191 GLY B N 1
ATOM 3151 C CA . GLY B 1 191 ? 11.422 -22.406 -6.863 1 98.25 191 GLY B CA 1
ATOM 3152 C C . GLY B 1 191 ? 9.945 -22.047 -6.852 1 98.25 191 GLY B C 1
ATOM 3153 O O . GLY B 1 191 ? 9.32 -22 -5.789 1 98.25 191 GLY B O 1
ATOM 3154 N N . TYR B 1 192 ? 9.391 -21.891 -8.023 1 98.62 192 TYR B N 1
ATOM 3155 C CA . TYR B 1 192 ? 7.973 -21.578 -8.102 1 98.62 192 TYR B CA 1
ATOM 3156 C C . TYR B 1 192 ? 7.133 -22.656 -7.434 1 98.62 192 TYR B C 1
ATOM 3158 O O . TYR B 1 192 ? 7.414 -23.859 -7.582 1 98.62 192 TYR B O 1
ATOM 3166 N N . VAL B 1 193 ? 6.09 -22.203 -6.703 1 97.75 193 VAL B N 1
ATOM 3167 C CA . VAL B 1 193 ? 5.109 -23.125 -6.125 1 97.75 193 VAL B CA 1
ATOM 3168 C C . VAL B 1 193 ? 3.701 -22.672 -6.508 1 97.75 193 VAL B C 1
ATOM 3170 O O . VAL B 1 193 ? 3.381 -21.484 -6.453 1 97.75 193 VAL B O 1
ATOM 3173 N N . GLN B 1 194 ? 2.924 -23.547 -6.91 1 95.38 194 GLN B N 1
ATOM 3174 C CA . GLN B 1 194 ? 1.55 -23.266 -7.312 1 95.38 194 GLN B CA 1
ATOM 3175 C C . GLN B 1 194 ? 0.67 -22.984 -6.098 1 95.38 194 GLN B C 1
ATOM 3177 O O . GLN B 1 194 ? 0.896 -23.547 -5.02 1 95.38 194 GLN B O 1
ATOM 3182 N N . PHE B 1 195 ? -0.241 -22.094 -6.379 1 92.31 195 PHE B N 1
ATOM 3183 C CA . PHE B 1 195 ? -1.23 -21.844 -5.34 1 92.31 195 PHE B CA 1
ATOM 3184 C C . PHE B 1 195 ? -2.117 -23.062 -5.125 1 92.31 195 PHE B C 1
ATOM 3186 O O . PHE B 1 195 ? -2.812 -23.5 -6.043 1 92.31 195 PHE B O 1
ATOM 3193 N N . THR B 1 196 ? -1.926 -23.844 -4.098 1 82 196 THR B N 1
ATOM 3194 C CA . THR B 1 196 ? -2.723 -25.047 -3.84 1 82 196 THR B CA 1
ATOM 3195 C C . THR B 1 196 ? -3.773 -24.766 -2.77 1 82 196 THR B C 1
ATOM 3197 O O . THR B 1 196 ? -3.457 -24.25 -1.698 1 82 196 THR B O 1
ATOM 3200 N N . GLN B 1 197 ? -5.086 -24.734 -3.18 1 70 197 GLN B N 1
ATOM 3201 C CA . GLN B 1 197 ? -6.156 -24.547 -2.205 1 70 197 GLN B CA 1
ATOM 3202 C C . GLN B 1 197 ? -6.578 -25.875 -1.589 1 70 197 GLN B C 1
ATOM 3204 O O . GLN B 1 197 ? -6.449 -26.922 -2.219 1 70 197 GLN B O 1
#

InterPro domains:
  IPR004045 Glutathione S-transferase, N-terminal [PF13417] (5-79)
  IPR004045 Glutathione S-transferase, N-terminal [PS50404] (1-81)
  IPR004046 Glutathione S-transferase, C-terminal [PF00043] (118-190)
  IPR010987 Glutathione S-transferase, C-terminal-like [PS50405] (86-197)
  IPR036249 Thioredoxin-like superfamily [SSF52833] (1-84)
  IPR036282 Glutathione S-transferase, C-terminal domain superfamily [SSF47616] (72-195)
  IPR040079 Glutathione transferase family [SFLDS00019] (1-195)

pLDDT: mean 97.95, std 2.55, range [70.0, 99.0]

Secondary structure (DSSP, 8-state):
-EEEEE-TT-HHHHHHHHHHHHTT--EEEEE--TTTTGGGSHHHHTT-TT--S-EEEETTEEEESHHHHHHHHHHHHS-GGGS--SHHHHHHHHHHHHHIIIIIHHTHHHHHHHHHH-----HHHHHHHHHHHHHHHHHHTTS-SSSSTTS--HHHHHHHHHHHTGGGGT---TT-HHHHHHHHHHHTSTT------/-EEEEE-TT-HHHHHHHHHHHHTT--EEEEE--TTTTGGGSHHHHTT-TT--S-EEEETTEEEESHHHHHHHHHHHHS-GGGS--SHHHHHHHHHHHHHIIIIIHHTHHHHHHHHHH-----HHHHHHHHHHHHHHHHHHTTS-SSSSTTS--HHHHHHHHHHHTGGGGT---TT-HHHHHHHHHHHTSTT------

Sequence (394 aa):
MIEFYEFKTSGNCYKIKLMLSLLDLKFESRFINPIDKEHKSEQFLELNPFGQVPVLKDGSIILRDSQAILVYLARKYGKEHWFPIEPSDMAEIVSWLSIATNEVARGPALLRMHYLLGRKIDLEEAVSTTDQILSILDNMLSSRDWLVNQEVSIADIAIYPYLALSHQGNIDLSKYTNIVNWMSRVEHLPGYVQFTQMIEFYEFKTSGNCYKIKLMLSLLDLKFESRFINPIDKEHKSEQFLELNPFGQVPVLKDGSIILRDSQAILVYLARKYGKEHWFPIEPSDMAEIVSWLSIATNEVARGPALLRMHYLLGRKIDLEEAVSTTDQILSILDNMLSSRDWLVNQEVSIADIAIYPYLALSHQGNIDLSKYTNIVNWMSRVEHLPGYVQFTQ

Foldseek 3Di:
DKEWEDALQDLLSVLLVQLCLLLPHDYHYDYDDVVVLSLCDPVNCVLPVVSDDTWMDDPPDIDHDSLVSQVVCCVPRHDCQQAPPPPVLNVQLVVLLVCLVPLLCLALVVLLCCQVVVDDDPNVRNPVSNVVVLVVVLVCLVPALESTDNDHYSSLSSNQRSVVVSVSSVDDCVVSVSVVNSNVVSCPRPRGDDSDD/DKEWEDALQDLLSVLLVQLCLLLPHDYHYDYADVVVLSLCDPVNCVLPVVSDDTWMDDPPDIDHDSLVSQVVCCVPRHDCQQAPPPPVLNVQLVVLLVCLVPLLCLALVVLLCCQVVVDDDPNVRNPVSNVVVLVVVLVCLVPALESTDNDHYSSLSSNQRSVVVSVSSVDDCVVSVSVVNSNVVSCPRPRGDDSDD